Protein AF-A0A813GEC3-F1 (afdb_monomer_lite)

Organism: Polarella glacialis (NCBI:txid89957)

InterPro domains:
  IPR012317 Poly(ADP-ribose) polymerase, catalytic domain [PS51059] (270-381)
  IPR051838 Intracellular mono-ADP-ribosyltransferase ARTD/PARP [PTHR21328] (116-380)

Secondary structure (DSSP, 8-state):
-EEEEEPPPPTTT-SS-HHHHHHHT--TTSPEEEEE---SS--STTS---TT-EEEEE-TT-TT---HHHHHHHHHHHHHHHTTPPPPPS----------------------------TTHHHHHHHHHHHHHHHHHHHHHHHH-GGGHHHHHHHHHHHHHGGGGGGBBTTT-PBPSS---SS-B--S-HHHHHHHHHHHHHH-TTTTTTTSHHHHHHHHHHHHHHHHSTTHHHH--SPP-EEETTTTEEEEBTTB--HHHHHHHHHHHHHHHHHHHHHHTT-GGGGGGGS-HHHHHHHHHHHHH--SEEEEPPTTTS-GGG--S--EEEE---HHHHHHHHHHHHHH----------GGGHHHHHHH-----TTSTT---

Sequence (381 aa):
MTIAHFAGVDAQDCPIDATAARAWGLDLQRSLSLELHLPIAGYTPGAALPSSAVHAVWQDGYEAFALEKQLLQILRDFCLVAAGKTLPSSCGQQLCPGGGSSSSSSSSSSSSSTVGEDPIGDEADQVLRKYEAKKLSMLNEALSLRELGFLGQLAHYMKIRIPTVHEYCAICDQPFMLPPMFLRTVCSSELCMYQFAEFGNKITTAEGVNTQAEIIDLLICMLKYAVTSARRELILEPYPVVYAGSSRELVFHPKKKDFAKLQECVEALLQLRAEVAQKMGASWSVLTARMSNEGAELVKWVVASNRSFLAPLQDDERIAAFRTPFQYMLISAPPDKEKEFQELKRQHGSTFAFHGSPAENWHSILRNGLKNASNTKMMTT

Foldseek 3Di:
DDKDWDAQDPPVRQLDDCVLQVQFLHDSNFIKIWDADADPDQQFQQGPQDLPRTDWIDTPPRPQRQLTQVLSLLLSQLSCVSNVHDGDDPPPPPQDPDDDDDDDDDDDDDDDDPDPDDVVCCLLVVQQVVVVVVSVVLSCVLSVPNVLTDVSSSSSSCSVVVLCQQQAALHNRHGGSAGGWSFHAHHPDVVRVVCCVVPVSNSGPLPPQCPPLVNLLLLLLLLLLLLPDPCVLPQVPPWDFFFFDPSRHGPADSVPHPSVVVNVLSVVVVVLCVVCCVPPNSHCVVCLVVHDRRNNRRSVRSSRLQNWGWHQDDPVRDDVVVVDSRDIDTGTHHSVVVVVVVVVCVVPNDDDDDDDDPSNNVNVCRNPNDDPQVPHPPDDD

Radius of gyration: 23.47 Å; chains: 1; bounding box: 53×61×67 Å

Structure (mmCIF, N/CA/C/O backbone):
data_AF-A0A813GEC3-F1
#
_entry.id   AF-A0A813GEC3-F1
#
loop_
_atom_site.group_PDB
_atom_site.id
_atom_site.type_symbol
_atom_site.label_atom_id
_atom_site.label_alt_id
_atom_site.label_comp_id
_atom_site.label_asym_id
_atom_site.label_entity_id
_atom_site.label_seq_id
_atom_site.pdbx_PDB_ins_code
_atom_site.Cartn_x
_atom_site.Cartn_y
_atom_site.Cartn_z
_atom_site.occupancy
_atom_site.B_iso_or_equiv
_atom_site.auth_seq_id
_atom_site.auth_comp_id
_atom_site.auth_asym_id
_atom_site.auth_atom_id
_atom_site.pdbx_PDB_model_num
ATOM 1 N N . MET A 1 1 ? -11.687 -8.876 33.205 1.00 54.47 1 MET A N 1
ATOM 2 C CA . MET A 1 1 ? -11.538 -9.327 31.811 1.00 54.47 1 MET A CA 1
ATOM 3 C C . MET A 1 1 ? -12.914 -9.274 31.186 1.00 54.47 1 MET A C 1
ATOM 5 O O . MET A 1 1 ? -13.806 -9.944 31.695 1.00 54.47 1 MET A O 1
ATOM 9 N N . THR A 1 2 ? -13.100 -8.434 30.172 1.00 64.56 2 THR A N 1
ATOM 10 C CA . THR A 1 2 ? -14.389 -8.267 29.491 1.00 64.56 2 THR A CA 1
ATOM 11 C C . THR A 1 2 ? -14.158 -8.438 27.998 1.00 64.56 2 THR A C 1
ATOM 13 O O . THR A 1 2 ? -13.286 -7.772 27.442 1.00 64.56 2 THR A O 1
ATOM 16 N N . ILE A 1 3 ? -14.922 -9.323 27.358 1.00 61.44 3 ILE A N 1
ATOM 17 C CA . ILE A 1 3 ? -14.933 -9.458 25.899 1.00 61.44 3 ILE A CA 1
ATOM 18 C C . ILE A 1 3 ? -16.100 -8.625 25.377 1.00 61.44 3 ILE A C 1
ATOM 20 O O . ILE A 1 3 ? -17.235 -8.801 25.823 1.00 61.44 3 ILE A O 1
ATOM 24 N N . ALA A 1 4 ? -15.811 -7.692 24.476 1.00 58.72 4 ALA A N 1
ATOM 25 C CA . ALA A 1 4 ? -16.821 -6.900 23.788 1.00 58.72 4 ALA A CA 1
ATOM 26 C C . ALA A 1 4 ? -16.933 -7.385 22.342 1.00 58.72 4 ALA A C 1
ATOM 28 O O . ALA A 1 4 ? -15.932 -7.457 21.630 1.00 58.72 4 ALA A O 1
ATOM 29 N N . HIS A 1 5 ? -18.154 -7.694 21.912 1.00 55.78 5 HIS A N 1
ATOM 30 C CA . HIS A 1 5 ? -18.456 -8.001 20.521 1.00 55.78 5 HIS A CA 1
ATOM 31 C C . HIS A 1 5 ? -19.098 -6.775 19.884 1.00 55.78 5 HIS A C 1
ATOM 33 O O . HIS A 1 5 ? -20.160 -6.329 20.322 1.00 55.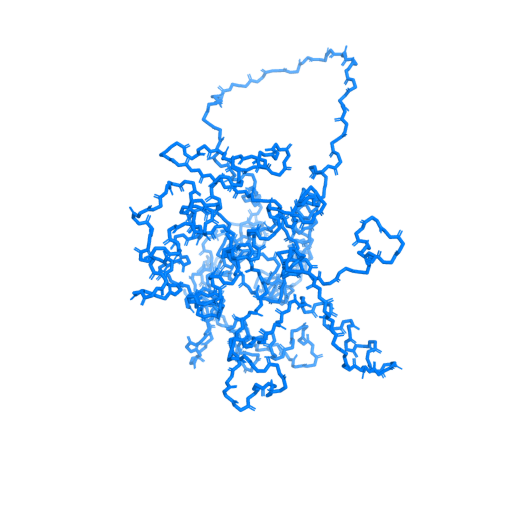78 5 HIS A O 1
ATOM 39 N N . PHE A 1 6 ? -18.467 -6.241 18.845 1.00 60.84 6 PHE A N 1
ATOM 40 C CA . PHE A 1 6 ? -19.081 -5.231 17.997 1.00 60.84 6 PHE A CA 1
ATOM 41 C C . PHE A 1 6 ? -19.683 -5.958 16.803 1.00 60.84 6 PHE A C 1
ATOM 43 O O . PHE A 1 6 ? -18.981 -6.693 16.102 1.00 60.84 6 PHE A O 1
ATOM 50 N N . ALA A 1 7 ? -20.997 -5.805 16.627 1.00 52.72 7 ALA A N 1
ATOM 51 C CA . ALA A 1 7 ? -21.709 -6.400 15.506 1.00 52.72 7 ALA A CA 1
ATOM 52 C C . ALA A 1 7 ? -21.023 -6.026 14.183 1.00 52.72 7 ALA A C 1
ATOM 54 O O . ALA A 1 7 ? -20.454 -4.935 14.058 1.00 52.72 7 ALA A O 1
ATOM 55 N N . GLY A 1 8 ? -21.077 -6.942 13.212 1.00 49.47 8 GLY A N 1
ATOM 56 C CA . GLY A 1 8 ? -20.665 -6.653 11.840 1.00 49.47 8 GLY A CA 1
ATOM 57 C C . GLY A 1 8 ? -21.334 -5.370 11.344 1.00 49.47 8 GLY A C 1
ATOM 58 O O . GLY A 1 8 ? -22.444 -5.030 11.757 1.00 49.47 8 GLY A O 1
ATOM 59 N N . VAL A 1 9 ? -20.632 -4.615 10.504 1.00 47.03 9 VAL A N 1
ATOM 60 C CA . VAL A 1 9 ? -21.181 -3.373 9.959 1.00 47.03 9 VAL A CA 1
ATOM 61 C C . VAL A 1 9 ? -22.362 -3.747 9.062 1.00 47.03 9 VAL A C 1
ATOM 63 O O . VAL A 1 9 ? -22.167 -4.488 8.100 1.00 47.03 9 VAL A O 1
ATOM 66 N N . ASP A 1 10 ? -23.569 -3.264 9.374 1.00 41.03 10 ASP A N 1
ATOM 67 C CA . ASP A 1 10 ? -24.753 -3.490 8.537 1.00 41.03 10 ASP A CA 1
ATOM 68 C C . ASP A 1 10 ? -24.431 -3.148 7.076 1.00 41.03 10 ASP A C 1
ATOM 70 O O . ASP A 1 10 ? -23.897 -2.077 6.778 1.00 41.03 10 ASP A O 1
ATOM 74 N N . ALA A 1 11 ? -24.743 -4.062 6.153 1.00 41.88 11 ALA A N 1
ATOM 75 C CA . ALA A 1 11 ? -24.311 -3.968 4.756 1.00 41.88 11 ALA A CA 1
ATOM 76 C C . ALA A 1 11 ? -24.818 -2.703 4.032 1.00 41.88 11 ALA A C 1
ATOM 78 O O . ALA A 1 11 ? -24.232 -2.298 3.032 1.00 41.88 11 ALA A O 1
ATOM 79 N N . GLN A 1 12 ? -25.889 -2.075 4.532 1.00 40.81 12 GLN A N 1
ATOM 80 C CA . GLN A 1 12 ? -26.448 -0.832 3.988 1.00 40.81 12 GLN A CA 1
ATOM 81 C C . GLN A 1 12 ? -25.692 0.433 4.427 1.00 40.81 12 GLN A C 1
ATOM 83 O O . GLN A 1 12 ? -25.739 1.426 3.708 1.00 40.81 12 GLN A O 1
ATOM 88 N N . ASP A 1 13 ? -24.943 0.374 5.532 1.00 50.94 13 ASP A N 1
ATOM 89 C CA . ASP A 1 13 ? -24.179 1.497 6.098 1.00 50.94 13 ASP A CA 1
ATOM 90 C C . ASP A 1 13 ? -22.666 1.227 6.135 1.00 50.94 13 ASP A C 1
ATOM 92 O O . ASP A 1 13 ? -21.904 2.012 6.708 1.00 50.94 13 ASP A O 1
ATOM 96 N N . CYS A 1 14 ? -22.204 0.118 5.544 1.00 57.09 14 CYS A N 1
ATOM 97 C CA . CYS A 1 14 ? -20.787 -0.210 5.492 1.00 57.09 14 CYS A CA 1
ATOM 98 C C . CYS A 1 14 ? -20.086 0.622 4.410 1.00 57.09 14 CYS A C 1
ATOM 100 O O . CYS A 1 14 ? -20.338 0.435 3.220 1.00 57.09 14 CYS A O 1
ATOM 102 N N . PRO A 1 15 ? -19.166 1.529 4.777 1.00 65.19 15 PRO A N 1
ATOM 103 C CA . PRO A 1 15 ? -18.455 2.359 3.806 1.00 65.19 15 PRO A CA 1
ATOM 104 C C . PRO A 1 15 ? -17.346 1.590 3.058 1.00 65.19 15 PRO A C 1
ATOM 106 O O . PRO A 1 15 ? -16.592 2.208 2.310 1.00 65.19 15 PRO A O 1
ATOM 109 N N . ILE A 1 16 ? -17.226 0.274 3.270 1.00 77.38 16 ILE A N 1
ATOM 110 C CA . ILE A 1 16 ? -16.219 -0.608 2.672 1.00 77.38 16 ILE A CA 1
ATOM 111 C C . ILE A 1 16 ? -16.951 -1.653 1.841 1.00 77.38 16 ILE A C 1
ATOM 113 O O . ILE A 1 16 ? -17.821 -2.354 2.355 1.00 77.38 16 ILE A O 1
ATOM 117 N N . ASP A 1 17 ? -16.593 -1.788 0.568 1.00 79.31 17 ASP A N 1
ATOM 118 C CA . ASP A 1 17 ? -17.145 -2.860 -0.252 1.00 79.31 17 ASP A CA 1
ATOM 119 C C . ASP A 1 17 ? -16.549 -4.233 0.127 1.00 79.31 17 ASP A C 1
ATOM 121 O O . ASP A 1 17 ? -15.473 -4.352 0.723 1.00 79.31 17 ASP A O 1
ATOM 125 N N . ALA A 1 18 ? -17.254 -5.309 -0.231 1.00 79.62 18 ALA A N 1
ATOM 126 C CA . ALA A 1 18 ? -16.847 -6.667 0.121 1.00 79.62 18 ALA A CA 1
ATOM 127 C C . ALA A 1 18 ? -15.503 -7.089 -0.509 1.00 79.62 18 ALA A C 1
ATOM 129 O O . ALA A 1 18 ? -14.827 -7.969 0.024 1.00 79.62 18 ALA A O 1
ATOM 130 N N . THR A 1 19 ? -15.112 -6.494 -1.637 1.00 79.62 19 THR A N 1
ATOM 131 C CA . THR A 1 19 ? -13.832 -6.771 -2.297 1.00 79.62 19 THR A CA 1
ATOM 132 C C . THR A 1 19 ? -12.686 -6.146 -1.517 1.00 79.62 19 THR A C 1
ATOM 134 O O . THR A 1 19 ? -11.732 -6.857 -1.209 1.00 79.62 19 THR A O 1
ATOM 137 N N . ALA A 1 20 ? -12.799 -4.876 -1.126 1.00 81.69 20 ALA A N 1
ATOM 138 C CA . ALA A 1 20 ? -11.836 -4.201 -0.264 1.00 81.69 20 ALA A CA 1
ATOM 139 C C . ALA A 1 20 ? -11.700 -4.914 1.089 1.00 81.69 20 ALA A C 1
ATOM 141 O O . ALA A 1 20 ? -10.588 -5.215 1.513 1.00 81.69 20 ALA A O 1
ATOM 142 N N . ALA A 1 21 ? -12.817 -5.283 1.726 1.00 86.50 21 ALA A N 1
ATOM 143 C CA . ALA A 1 21 ? -12.790 -5.991 3.004 1.00 86.50 21 ALA A CA 1
ATOM 144 C C . ALA A 1 21 ? -12.034 -7.330 2.914 1.00 86.50 21 ALA A C 1
ATOM 146 O O . ALA A 1 21 ? -11.074 -7.549 3.659 1.00 86.50 21 ALA A O 1
ATOM 147 N N . ARG A 1 22 ? -12.373 -8.187 1.936 1.00 84.75 22 ARG A N 1
ATOM 148 C CA . ARG A 1 22 ? -11.644 -9.447 1.698 1.00 84.75 22 ARG A CA 1
ATOM 149 C C . ARG A 1 22 ? -10.173 -9.195 1.393 1.00 84.75 22 ARG A C 1
ATOM 151 O O . ARG A 1 22 ? -9.306 -9.833 1.985 1.00 84.75 22 ARG A O 1
ATOM 158 N N . ALA A 1 23 ? -9.892 -8.232 0.517 1.00 81.44 23 ALA A N 1
ATOM 159 C CA . ALA A 1 23 ? -8.538 -7.852 0.142 1.00 81.44 23 ALA A CA 1
ATOM 160 C C . ALA A 1 23 ? -7.745 -7.233 1.289 1.00 81.44 23 ALA A C 1
ATOM 162 O O . ALA A 1 23 ? -6.546 -7.057 1.129 1.00 81.44 23 ALA A O 1
ATOM 163 N N . TRP A 1 24 ? -8.355 -6.899 2.423 1.00 88.12 24 TRP A N 1
ATOM 164 C CA . TRP A 1 24 ? -7.658 -6.432 3.617 1.00 88.12 24 TRP A CA 1
ATOM 165 C C . TRP A 1 24 ? -7.557 -7.502 4.701 1.00 88.12 24 TRP A C 1
ATOM 167 O O . TRP A 1 24 ? -6.827 -7.279 5.664 1.00 88.12 24 TRP A O 1
ATOM 177 N N . GLY A 1 25 ? -8.219 -8.651 4.539 1.00 89.25 25 GLY A N 1
ATOM 178 C CA . GLY A 1 25 ? -8.325 -9.686 5.567 1.00 89.25 25 GLY A CA 1
ATOM 179 C C . GLY A 1 25 ? -9.384 -9.347 6.616 1.00 89.25 25 GLY A C 1
ATOM 180 O O . GLY A 1 25 ? -9.136 -9.503 7.808 1.00 89.25 25 GLY A O 1
ATOM 181 N N . LEU A 1 26 ? -10.542 -8.840 6.181 1.00 91.12 26 LEU A N 1
ATOM 182 C CA . LEU A 1 26 ? -11.717 -8.533 7.001 1.00 91.12 26 LEU A CA 1
ATOM 183 C C . LEU A 1 26 ? -12.963 -9.200 6.397 1.00 91.12 26 LEU A C 1
ATOM 185 O O . LEU A 1 26 ? -13.231 -9.051 5.206 1.00 91.12 26 LEU A O 1
ATOM 189 N N . ASP A 1 27 ? -13.750 -9.890 7.219 1.00 89.94 27 ASP A N 1
ATOM 190 C CA . ASP A 1 27 ? -15.049 -10.444 6.822 1.00 89.94 27 ASP A CA 1
ATOM 191 C C . ASP A 1 27 ? -16.185 -9.556 7.351 1.00 89.94 27 ASP A C 1
ATOM 193 O O . ASP A 1 27 ? -16.410 -9.478 8.556 1.00 89.94 27 ASP A O 1
ATOM 197 N N . LEU A 1 28 ? -16.921 -8.880 6.465 1.00 86.94 28 LEU A N 1
ATOM 198 C CA . LEU A 1 28 ? -18.000 -7.967 6.869 1.00 86.94 28 LEU A CA 1
ATOM 199 C C . LEU A 1 28 ? -19.197 -8.681 7.515 1.00 86.94 28 LEU A C 1
ATOM 201 O O . LEU A 1 28 ? -19.980 -8.038 8.208 1.00 86.94 28 LEU A O 1
ATOM 205 N N . GLN A 1 29 ? -19.345 -9.993 7.312 1.00 85.81 29 GLN A N 1
ATOM 206 C CA . GLN A 1 29 ? -20.441 -10.772 7.897 1.00 85.81 29 GLN A CA 1
ATOM 207 C C . GLN A 1 29 ? -20.143 -11.231 9.327 1.00 85.81 29 GLN A C 1
ATOM 209 O O . GLN A 1 29 ? -21.031 -11.744 10.009 1.00 85.81 29 GLN A O 1
ATOM 214 N N . ARG A 1 30 ? -18.902 -11.058 9.796 1.00 88.06 30 ARG A N 1
ATOM 215 C CA . ARG A 1 30 ? -18.467 -11.487 11.126 1.00 88.06 30 ARG A CA 1
ATOM 216 C C . ARG A 1 30 ? -18.296 -10.300 12.057 1.00 88.06 30 ARG A C 1
ATOM 218 O O . ARG A 1 30 ? -17.728 -9.273 11.691 1.00 88.06 30 ARG A O 1
ATOM 225 N N . SER A 1 31 ? -18.727 -10.484 13.299 1.00 89.06 31 SER A N 1
ATOM 226 C CA . SER A 1 31 ? -18.469 -9.531 14.375 1.00 89.06 31 SER A CA 1
ATOM 227 C C . SER A 1 31 ? -16.974 -9.394 14.643 1.00 89.06 31 SER A C 1
ATOM 229 O O . SER A 1 31 ? -16.204 -10.345 14.488 1.00 89.06 31 SER A O 1
ATOM 231 N N . LEU A 1 32 ? -16.580 -8.201 15.072 1.00 91.25 32 LEU A N 1
ATOM 232 C CA . LEU A 1 32 ? -15.231 -7.921 15.533 1.00 91.25 32 LEU A CA 1
ATOM 233 C C . LEU A 1 32 ? -15.215 -8.008 17.062 1.00 91.25 32 LEU A C 1
ATOM 235 O O . LEU A 1 32 ? -15.970 -7.310 17.745 1.00 91.25 32 LEU A O 1
ATOM 239 N N . SER A 1 33 ? -14.369 -8.883 17.589 1.00 93.06 33 SER A N 1
ATOM 240 C CA . SER A 1 33 ? -14.267 -9.189 19.014 1.00 93.06 33 SER A CA 1
ATOM 241 C C . SER A 1 33 ? -13.040 -8.492 19.605 1.00 93.06 33 SER A C 1
ATOM 243 O O . SER A 1 33 ? -11.971 -8.491 18.994 1.00 93.06 33 SER A O 1
ATOM 245 N N . LEU A 1 34 ? -13.199 -7.867 20.776 1.00 93.00 34 LEU A N 1
ATOM 246 C CA . LEU A 1 34 ? -12.135 -7.163 21.496 1.00 93.00 34 LEU A CA 1
ATOM 247 C C . LEU A 1 34 ? -11.989 -7.710 22.910 1.00 93.00 34 LEU A C 1
ATOM 249 O O . LEU A 1 34 ? -12.974 -7.844 23.640 1.00 93.00 34 LEU A O 1
ATOM 253 N N . GLU A 1 35 ? -10.744 -7.908 23.334 1.00 92.69 35 GLU A N 1
ATOM 254 C CA . GLU A 1 35 ? -10.413 -8.171 24.732 1.00 92.69 35 GLU A CA 1
ATOM 255 C C . GLU A 1 35 ? -10.046 -6.864 25.440 1.00 92.69 35 GLU A C 1
ATOM 257 O O . GLU A 1 35 ? -9.036 -6.222 25.120 1.00 92.69 35 GLU A O 1
ATOM 262 N N . LEU A 1 36 ? -10.869 -6.483 26.422 1.00 88.75 36 LEU A N 1
ATOM 263 C CA . LEU A 1 36 ? -10.742 -5.235 27.164 1.00 88.75 36 LEU A CA 1
ATOM 264 C C . LEU A 1 36 ? -10.374 -5.470 28.633 1.00 88.75 36 LEU A C 1
ATOM 266 O O . LEU A 1 36 ? -10.973 -6.282 29.351 1.00 88.75 36 LEU A O 1
ATOM 270 N N . HIS A 1 37 ? -9.394 -4.699 29.096 1.00 87.69 37 HIS A N 1
ATOM 271 C CA . HIS A 1 37 ? -8.914 -4.663 30.474 1.00 87.69 37 HIS A CA 1
ATOM 272 C C . HIS A 1 37 ? -9.179 -3.271 31.042 1.00 87.69 37 HIS A C 1
ATOM 274 O O . HIS A 1 37 ? -8.345 -2.370 30.966 1.00 87.69 37 HIS A O 1
ATOM 280 N N . LEU A 1 38 ? -10.387 -3.094 31.575 1.00 82.31 38 LEU A N 1
ATOM 281 C CA . LEU A 1 38 ? -10.846 -1.829 32.142 1.00 82.31 38 LEU A CA 1
ATOM 282 C C . LEU A 1 38 ? -10.790 -1.866 33.675 1.00 82.31 38 LEU A C 1
ATOM 284 O O . LEU A 1 38 ? -11.067 -2.915 34.267 1.00 82.31 38 LEU A O 1
ATOM 288 N N . PRO A 1 39 ? -10.460 -0.740 34.334 1.00 76.75 39 PRO A N 1
ATOM 289 C CA . PRO A 1 39 ? -10.585 -0.631 35.780 1.00 76.75 39 PRO A CA 1
ATOM 290 C C . PRO A 1 39 ? -12.058 -0.742 36.203 1.00 76.75 39 PRO A C 1
ATOM 292 O O . PRO A 1 39 ? -12.963 -0.373 35.457 1.00 76.75 39 PRO A O 1
ATOM 295 N N . ILE A 1 40 ? -12.297 -1.223 37.428 1.00 73.50 40 ILE A N 1
ATOM 296 C CA . ILE A 1 40 ? -13.650 -1.425 37.984 1.00 73.50 40 ILE A CA 1
ATOM 297 C C . ILE A 1 40 ? -14.454 -0.108 38.012 1.00 73.50 40 ILE A C 1
ATOM 299 O O . ILE A 1 40 ? -15.670 -0.120 37.840 1.00 73.50 40 ILE A O 1
ATOM 303 N N . ALA A 1 41 ? -13.775 1.030 38.180 1.00 72.00 41 ALA A N 1
ATOM 304 C CA . ALA A 1 41 ? -14.349 2.371 38.107 1.00 72.00 41 ALA A CA 1
ATOM 305 C C . ALA A 1 41 ? -13.367 3.344 37.428 1.00 72.00 41 ALA A C 1
ATOM 307 O O . ALA A 1 41 ? -12.163 3.093 37.402 1.00 72.00 41 ALA A O 1
ATOM 308 N N . GLY A 1 42 ? -13.870 4.468 36.903 1.00 64.62 42 GLY A N 1
ATOM 309 C CA . GLY A 1 42 ? -13.023 5.541 36.363 1.00 64.62 42 GLY A CA 1
ATOM 310 C C . GLY A 1 42 ? -12.433 5.270 34.973 1.00 64.62 42 GLY A C 1
ATOM 311 O O . GLY A 1 42 ? -11.302 5.660 34.711 1.00 64.62 42 GLY A O 1
ATOM 312 N N . TYR A 1 43 ? -13.180 4.610 34.084 1.00 66.62 43 TYR A N 1
ATOM 313 C CA . TYR A 1 43 ? -12.814 4.410 32.669 1.00 66.62 43 TYR A CA 1
ATOM 314 C C . TYR A 1 43 ? -13.578 5.339 31.710 1.00 66.62 43 TYR A C 1
ATOM 316 O O . TYR A 1 43 ? -13.612 5.113 30.503 1.00 66.62 43 TYR A O 1
ATOM 324 N N . THR A 1 44 ? -14.219 6.385 32.234 1.00 68.19 44 THR A N 1
ATOM 325 C CA . THR A 1 44 ? -14.788 7.456 31.410 1.00 68.19 44 THR A CA 1
ATOM 326 C C . THR A 1 44 ? -13.668 8.303 30.793 1.00 68.19 44 THR A C 1
ATOM 328 O O . THR A 1 44 ? -12.599 8.418 31.398 1.00 68.19 44 THR A O 1
ATOM 331 N N . PRO A 1 45 ? -13.890 8.936 29.628 1.00 61.75 45 PRO A N 1
ATOM 332 C CA . PRO A 1 45 ? -12.910 9.843 29.027 1.00 61.75 45 PRO A CA 1
ATOM 333 C C . PRO A 1 45 ? -12.407 10.893 30.033 1.00 61.75 45 PRO A C 1
ATOM 335 O O . PRO A 1 45 ? -13.206 11.485 30.759 1.00 61.75 45 PRO A O 1
ATOM 338 N N . GLY A 1 46 ? -11.086 11.094 30.104 1.00 58.69 46 GLY A N 1
ATOM 339 C CA . GLY A 1 46 ? -10.430 11.982 31.077 1.00 58.69 46 GLY A CA 1
ATOM 340 C C . GLY A 1 46 ? -10.133 11.376 32.459 1.00 58.69 46 GLY A C 1
ATOM 341 O O . GLY A 1 46 ? -9.499 12.036 33.279 1.00 58.69 46 GLY A O 1
ATOM 342 N N . ALA A 1 47 ? -10.550 10.137 32.731 1.00 61.28 47 ALA A N 1
ATOM 343 C CA . ALA A 1 47 ? -10.151 9.383 33.921 1.00 61.28 47 ALA A CA 1
ATOM 344 C C . ALA A 1 47 ? -8.919 8.491 33.636 1.00 61.28 47 ALA A C 1
ATOM 346 O O . ALA A 1 47 ? -8.372 8.513 32.534 1.00 61.28 47 ALA A O 1
ATOM 347 N N . ALA A 1 48 ? -8.445 7.727 34.629 1.00 64.06 48 ALA A N 1
ATOM 348 C CA . ALA A 1 48 ? -7.225 6.911 34.565 1.00 64.06 48 ALA A CA 1
ATOM 349 C C . ALA A 1 48 ? -7.374 5.657 33.673 1.00 64.06 48 ALA A C 1
ATOM 351 O O . ALA A 1 48 ? -7.155 4.529 34.115 1.00 64.06 48 ALA A O 1
ATOM 352 N N . LEU A 1 49 ? -7.759 5.846 32.410 1.00 67.62 49 LEU A N 1
ATOM 353 C CA . LEU A 1 49 ? -7.825 4.782 31.423 1.00 67.62 49 LEU A CA 1
ATOM 354 C C . LEU A 1 49 ? -6.393 4.299 31.122 1.00 67.62 49 LEU A C 1
ATOM 356 O O . LEU A 1 49 ? -5.548 5.097 30.696 1.00 67.62 49 LEU A O 1
ATOM 360 N N . PRO A 1 50 ? -6.076 3.013 31.342 1.00 66.88 50 PRO A N 1
ATOM 361 C CA . PRO A 1 50 ? -4.768 2.493 30.987 1.00 66.88 50 PRO A CA 1
ATOM 362 C C . PRO A 1 50 ? -4.589 2.547 29.465 1.00 66.88 50 PRO A C 1
ATOM 364 O O . PRO A 1 50 ? -5.482 2.192 28.699 1.00 66.88 50 PRO A O 1
ATOM 367 N N . SER A 1 51 ? -3.397 2.937 29.010 1.00 63.97 51 SER A N 1
ATOM 368 C CA . SER A 1 51 ? -3.036 2.925 27.582 1.00 63.97 51 SER A CA 1
ATOM 369 C C . SER A 1 51 ? -3.086 1.524 26.960 1.00 63.97 51 SER A C 1
ATOM 371 O O . SER A 1 51 ? -3.129 1.382 25.743 1.00 63.97 51 SER A O 1
ATOM 373 N N . SER A 1 52 ? -3.088 0.491 27.802 1.00 70.75 52 SER A N 1
ATOM 374 C CA . SER A 1 52 ? -3.231 -0.922 27.459 1.00 70.75 52 SER A CA 1
ATOM 375 C C . SER A 1 52 ? -4.659 -1.442 27.671 1.00 70.75 52 SER A C 1
ATOM 377 O O . SER A 1 52 ? -4.836 -2.612 27.976 1.00 70.75 52 SER A O 1
ATOM 379 N N . ALA A 1 53 ? -5.694 -0.605 27.556 1.00 83.88 53 ALA A N 1
ATOM 380 C CA . ALA A 1 53 ? -7.073 -1.061 27.752 1.00 83.88 53 ALA A CA 1
ATOM 381 C C . ALA A 1 53 ? -7.497 -2.149 26.746 1.00 83.88 53 ALA A C 1
ATOM 383 O O . ALA A 1 53 ? -8.302 -3.006 27.100 1.00 83.88 53 ALA A O 1
ATOM 384 N N . VAL A 1 54 ? -6.938 -2.157 25.530 1.00 89.44 54 VAL A N 1
ATOM 385 C CA . VAL A 1 54 ? -7.212 -3.172 24.497 1.00 89.44 54 VAL A CA 1
ATOM 386 C C . VAL A 1 54 ? -6.021 -4.115 24.334 1.00 89.44 54 VAL A C 1
ATOM 388 O O . VAL A 1 54 ? -4.909 -3.667 24.037 1.00 89.44 54 VAL A O 1
ATOM 391 N N . HIS A 1 55 ? -6.264 -5.415 24.510 1.00 90.44 55 HIS A N 1
ATOM 392 C CA . HIS A 1 55 ? -5.226 -6.453 24.476 1.00 90.44 55 HIS A CA 1
ATOM 393 C C . HIS A 1 55 ? -5.236 -7.289 23.197 1.00 90.44 55 HIS A C 1
ATOM 395 O O . HIS A 1 55 ? -4.164 -7.578 22.669 1.00 90.44 55 HIS A O 1
ATOM 401 N N . ALA A 1 56 ? -6.419 -7.622 22.683 1.00 91.94 56 ALA A N 1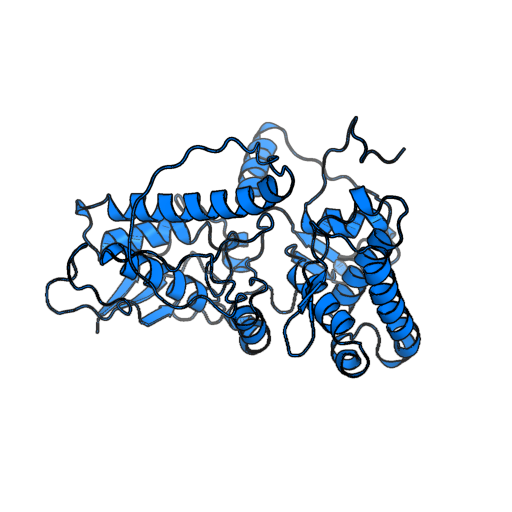
ATOM 402 C CA . ALA A 1 56 ? -6.585 -8.437 21.485 1.00 91.94 56 ALA A CA 1
ATOM 403 C C . ALA A 1 56 ? -7.777 -7.954 20.651 1.00 91.94 56 ALA A C 1
ATOM 405 O O . ALA A 1 56 ? -8.734 -7.388 21.191 1.00 91.94 56 ALA A O 1
ATOM 406 N N . VAL A 1 57 ? -7.701 -8.187 19.339 1.00 93.81 57 VAL A N 1
ATOM 407 C CA . VAL A 1 57 ? -8.773 -7.932 18.367 1.00 93.81 57 VAL A CA 1
ATOM 408 C C . VAL A 1 57 ? -8.804 -9.092 17.378 1.00 93.81 57 VAL A C 1
ATOM 410 O O . VAL A 1 57 ? -7.760 -9.425 16.828 1.00 93.81 57 VAL A O 1
ATOM 413 N N . TRP A 1 58 ? -9.966 -9.693 17.126 1.00 94.31 58 TRP A N 1
ATOM 414 C CA . TRP A 1 58 ? -10.087 -10.825 16.197 1.00 94.31 58 TRP A CA 1
ATOM 415 C C . TRP A 1 58 ? -11.494 -10.949 15.596 1.00 94.31 58 TRP A C 1
ATOM 417 O O . TRP A 1 58 ? -12.430 -10.274 16.028 1.00 94.31 58 TRP A O 1
ATOM 427 N N . GLN A 1 59 ? -11.646 -11.829 14.602 1.00 93.06 59 GLN A N 1
ATOM 428 C CA . GLN A 1 59 ? -12.944 -12.304 14.115 1.00 93.06 59 GLN A CA 1
ATOM 429 C C . GLN A 1 59 ? -13.052 -13.809 14.363 1.00 93.06 59 GLN A C 1
ATOM 431 O O . GLN A 1 59 ? -12.213 -14.587 13.905 1.00 93.06 59 GLN A O 1
ATOM 436 N N . ASP A 1 60 ? -14.074 -14.223 15.110 1.00 91.31 60 ASP A N 1
ATOM 437 C CA . ASP A 1 60 ? -14.241 -15.617 15.519 1.00 91.31 60 ASP A CA 1
ATOM 438 C C . ASP A 1 60 ? -14.345 -16.551 14.302 1.00 91.31 60 ASP A C 1
ATOM 440 O O . ASP A 1 60 ? -15.148 -16.342 13.385 1.00 91.31 60 ASP A O 1
ATOM 444 N N . GLY A 1 61 ? -13.497 -17.585 14.284 1.00 90.44 61 GLY A N 1
ATOM 445 C CA . GLY A 1 61 ? -13.443 -18.587 13.217 1.00 90.44 61 GLY A CA 1
ATOM 446 C C . GLY A 1 61 ? -13.010 -18.054 11.845 1.00 90.44 61 GLY A C 1
ATOM 447 O O . GLY A 1 61 ? -13.362 -18.671 10.839 1.00 90.44 61 GLY A O 1
ATOM 448 N N . TYR A 1 62 ? -12.316 -16.912 11.781 1.00 91.12 62 TYR A N 1
ATOM 449 C CA . TYR A 1 62 ? -11.786 -16.347 10.538 1.00 91.12 62 TYR A CA 1
ATOM 450 C C . TYR A 1 62 ? -10.258 -16.258 10.577 1.00 91.12 62 TYR A C 1
ATOM 452 O O . TYR A 1 62 ? -9.678 -15.263 11.001 1.00 91.12 62 TYR A O 1
ATOM 460 N N . GLU A 1 63 ? -9.597 -17.318 10.112 1.00 87.44 63 GLU A N 1
ATOM 461 C CA . GLU A 1 63 ? -8.129 -17.427 10.126 1.00 87.44 63 GLU A CA 1
ATOM 462 C C . GLU A 1 63 ? -7.431 -16.417 9.205 1.00 87.44 63 GLU A C 1
ATOM 464 O O . GLU A 1 63 ? -6.281 -16.061 9.440 1.00 87.44 63 GLU A O 1
ATOM 469 N N . ALA A 1 64 ? -8.131 -15.920 8.180 1.00 87.12 64 ALA A N 1
ATOM 470 C CA . ALA A 1 64 ? -7.617 -14.900 7.267 1.00 87.12 64 ALA A CA 1
ATOM 471 C C . ALA A 1 64 ? -7.750 -13.465 7.818 1.00 87.12 64 ALA A C 1
ATOM 473 O O . ALA A 1 64 ? -7.546 -12.497 7.078 1.00 87.12 64 ALA A O 1
ATOM 474 N N . PHE A 1 65 ? -8.102 -13.304 9.100 1.00 91.56 65 PHE A N 1
ATOM 475 C CA . PHE A 1 65 ? -8.135 -12.000 9.745 1.00 91.56 65 PHE A CA 1
ATOM 476 C C . PHE A 1 65 ? -6.727 -11.395 9.826 1.00 91.56 65 PHE A C 1
ATOM 478 O O . PHE A 1 65 ? -5.869 -11.894 10.547 1.00 91.56 65 PHE A O 1
ATOM 485 N N . ALA A 1 66 ? -6.497 -10.292 9.110 1.00 91.25 66 ALA A N 1
ATOM 486 C CA . ALA A 1 66 ? -5.169 -9.676 8.998 1.00 91.25 66 ALA A CA 1
ATOM 487 C C . ALA A 1 66 ? -5.096 -8.258 9.596 1.00 91.25 66 ALA A C 1
ATOM 489 O O . ALA A 1 66 ? -4.083 -7.570 9.457 1.00 91.25 66 ALA A O 1
ATOM 490 N N . LEU A 1 67 ? -6.173 -7.764 10.218 1.00 93.31 67 LEU A N 1
ATOM 491 C CA . LEU A 1 67 ? -6.230 -6.395 10.753 1.00 93.31 67 LEU A CA 1
ATOM 492 C C . LEU A 1 67 ? -5.785 -6.293 12.216 1.00 93.31 67 LEU A C 1
ATOM 494 O O . LEU A 1 67 ? -5.629 -5.173 12.701 1.00 93.31 67 LEU A O 1
ATOM 498 N N . GLU A 1 68 ? -5.565 -7.416 12.907 1.00 93.31 68 GLU A N 1
ATOM 499 C CA . GLU A 1 68 ? -5.275 -7.474 14.348 1.00 93.31 68 GLU A CA 1
ATOM 500 C C . GLU A 1 68 ? -4.237 -6.434 14.774 1.00 93.31 68 GLU A C 1
ATOM 502 O O . GLU A 1 68 ? -4.498 -5.581 15.623 1.00 93.31 68 GLU A O 1
ATOM 507 N N . LYS A 1 69 ? -3.070 -6.453 14.127 1.00 92.62 69 LYS A N 1
ATOM 508 C CA . LYS A 1 69 ? -1.938 -5.604 14.498 1.00 92.62 69 LYS A CA 1
ATOM 509 C C . LYS A 1 69 ? -2.231 -4.117 14.332 1.00 92.62 69 LYS A C 1
ATOM 511 O O . LYS A 1 69 ? -1.957 -3.329 15.237 1.00 92.62 69 LYS A O 1
ATOM 516 N N . GLN A 1 70 ? -2.808 -3.742 13.193 1.00 94.75 70 GLN A N 1
ATOM 517 C CA . GLN A 1 70 ? -3.136 -2.352 12.902 1.00 94.75 70 GLN A CA 1
ATOM 518 C C . GLN A 1 70 ? -4.251 -1.846 13.819 1.00 94.75 70 GLN A C 1
ATOM 520 O O . GLN A 1 70 ? -4.146 -0.749 14.362 1.00 94.75 70 GLN A O 1
ATOM 525 N N . LEU A 1 71 ? -5.301 -2.645 14.036 1.00 94.94 71 LEU A N 1
ATOM 526 C CA . LEU A 1 71 ? -6.407 -2.265 14.912 1.00 94.94 71 LEU A CA 1
ATOM 527 C C . LEU A 1 71 ? -5.960 -2.152 16.365 1.00 94.94 71 LEU A C 1
ATOM 529 O O . LEU A 1 71 ? -6.355 -1.203 17.033 1.00 94.94 71 LEU A O 1
ATOM 533 N N . LEU A 1 72 ? -5.079 -3.029 16.846 1.00 93.75 72 LEU A N 1
ATOM 534 C CA . LEU A 1 72 ? -4.483 -2.868 18.171 1.00 93.75 72 LEU A CA 1
ATOM 535 C C . LEU A 1 72 ? -3.740 -1.536 18.303 1.00 93.75 72 LEU A C 1
ATOM 537 O O . LEU A 1 72 ? -3.905 -0.856 19.315 1.00 93.75 72 LEU A O 1
ATOM 541 N N . GLN A 1 73 ? -2.967 -1.126 17.292 1.00 93.81 73 GLN A N 1
ATOM 542 C CA . GLN A 1 73 ? -2.304 0.179 17.312 1.00 93.81 73 GLN A CA 1
ATOM 543 C C . GLN A 1 73 ? -3.316 1.336 17.296 1.00 93.81 73 GLN A C 1
ATOM 545 O O . GLN A 1 73 ? -3.228 2.228 18.136 1.00 93.81 73 GLN A O 1
ATOM 550 N N . ILE A 1 74 ? -4.317 1.288 16.409 1.00 94.44 74 ILE A N 1
ATOM 551 C CA . ILE A 1 74 ? -5.397 2.288 16.309 1.00 94.44 74 ILE A CA 1
ATOM 552 C C . ILE A 1 74 ? -6.122 2.458 17.651 1.00 94.44 74 ILE A C 1
ATOM 554 O O . ILE A 1 74 ? -6.395 3.580 18.080 1.00 94.44 74 ILE A O 1
ATOM 558 N N . LEU A 1 75 ? -6.440 1.352 18.322 1.00 92.88 75 LEU A N 1
ATOM 559 C CA . LEU A 1 75 ? -7.199 1.362 19.569 1.00 92.88 75 LEU A CA 1
ATOM 560 C C . LEU A 1 75 ? -6.350 1.801 20.760 1.00 92.88 75 LEU A C 1
ATOM 562 O O . LEU A 1 75 ? -6.855 2.496 21.640 1.00 92.88 75 LEU A O 1
ATOM 566 N N . ARG A 1 76 ? -5.057 1.459 20.785 1.00 91.00 76 ARG A N 1
ATOM 567 C CA . ARG A 1 76 ? -4.111 1.986 21.782 1.00 91.00 76 ARG A CA 1
ATOM 568 C C . ARG A 1 76 ? -3.943 3.493 21.641 1.00 91.00 76 ARG A C 1
ATOM 570 O O . ARG A 1 76 ? -4.014 4.197 22.646 1.00 91.00 76 ARG A O 1
ATOM 577 N N . ASP A 1 77 ? -3.793 3.984 20.413 1.00 91.12 77 ASP A N 1
ATOM 578 C CA . ASP A 1 77 ? -3.745 5.415 20.103 1.00 91.12 77 ASP A CA 1
ATOM 579 C C . ASP A 1 77 ? -5.016 6.122 20.597 1.00 91.12 77 ASP A C 1
ATOM 581 O O . ASP A 1 77 ? -4.933 7.142 21.280 1.00 91.12 77 ASP A O 1
ATOM 585 N N . PHE A 1 78 ? -6.193 5.545 20.335 1.00 91.81 78 PHE A N 1
ATOM 586 C CA . PHE A 1 78 ? -7.459 6.065 20.854 1.00 91.81 78 PHE A CA 1
ATOM 587 C C . PHE A 1 78 ? -7.481 6.113 22.387 1.00 91.81 78 PHE A C 1
ATOM 589 O O . PHE A 1 78 ? -7.816 7.145 22.962 1.00 91.81 78 PHE A O 1
ATOM 596 N N . CYS A 1 79 ? -7.086 5.028 23.061 1.00 88.94 79 CYS A N 1
ATOM 597 C CA . CYS A 1 79 ? -7.061 4.963 24.525 1.00 88.94 79 CYS A CA 1
ATOM 598 C C . CYS A 1 79 ? -6.096 5.991 25.133 1.00 88.94 79 CYS A C 1
ATOM 600 O O . CYS A 1 79 ? -6.408 6.592 26.159 1.00 88.94 79 CYS A O 1
ATOM 602 N N . LEU A 1 80 ? -4.941 6.223 24.499 1.00 87.81 80 LEU A N 1
ATOM 603 C CA . LEU A 1 80 ? -3.992 7.259 24.909 1.00 87.81 80 LEU A CA 1
ATOM 604 C C . LEU A 1 80 ? -4.633 8.651 24.870 1.00 87.81 80 LEU A C 1
ATOM 606 O O . LEU A 1 80 ? -4.556 9.384 25.857 1.00 87.81 80 LEU A O 1
ATOM 610 N N . VAL A 1 81 ? -5.300 8.990 23.766 1.00 88.31 81 VAL A N 1
ATOM 611 C CA . VAL A 1 81 ? -5.945 10.301 23.595 1.00 88.31 81 VAL A CA 1
ATOM 612 C C . VAL A 1 81 ? -7.162 10.448 24.509 1.00 88.31 81 VAL A C 1
ATOM 614 O O . VAL A 1 81 ? -7.325 11.486 25.148 1.00 88.31 81 VAL A O 1
ATOM 617 N N . ALA A 1 82 ? -7.970 9.397 24.665 1.00 86.25 82 ALA A N 1
ATOM 618 C CA . ALA A 1 82 ? -9.094 9.367 25.602 1.00 86.25 82 ALA A CA 1
ATOM 619 C C . ALA A 1 82 ? -8.653 9.567 27.067 1.00 86.25 82 ALA A C 1
ATOM 621 O O . ALA A 1 82 ? -9.408 10.116 27.873 1.00 86.25 82 ALA A O 1
ATOM 622 N N . ALA A 1 83 ? -7.422 9.166 27.405 1.00 83.19 83 ALA A N 1
ATOM 623 C CA . ALA A 1 83 ? -6.781 9.406 28.699 1.00 83.19 83 ALA A CA 1
ATOM 624 C C . ALA A 1 83 ? -6.126 10.802 28.823 1.00 83.19 83 ALA A C 1
ATOM 626 O O . ALA A 1 83 ? -5.422 11.065 29.797 1.00 83.19 83 ALA A O 1
ATOM 627 N N . GLY A 1 84 ? -6.310 11.690 27.839 1.00 82.00 84 GLY A N 1
ATOM 628 C CA . GLY A 1 84 ? -5.751 13.045 27.831 1.00 82.00 84 GLY A CA 1
ATOM 629 C C . GLY A 1 84 ? -4.264 13.122 27.473 1.00 82.00 84 GLY A C 1
ATOM 630 O O . GLY A 1 84 ? -3.637 14.156 27.703 1.00 82.00 84 GLY A O 1
ATOM 631 N N . LYS A 1 85 ? -3.675 12.048 26.930 1.00 83.25 85 LYS A N 1
ATOM 632 C CA . LYS A 1 85 ? -2.283 12.041 26.458 1.00 83.25 85 LYS A CA 1
ATOM 633 C C . LYS A 1 85 ? -2.218 12.424 24.982 1.00 83.25 85 LYS A C 1
ATOM 635 O O . LYS A 1 85 ? -3.147 12.189 24.215 1.00 83.25 85 LYS A O 1
ATOM 640 N N . THR A 1 86 ? -1.094 12.992 24.566 1.00 80.00 86 THR A N 1
ATOM 641 C CA . THR A 1 86 ? -0.831 13.268 23.151 1.00 80.00 86 THR A CA 1
ATOM 642 C C . THR A 1 86 ? -0.468 11.983 22.415 1.00 80.00 86 THR A C 1
ATOM 644 O O . THR A 1 86 ? 0.186 11.103 22.982 1.00 80.00 86 THR A O 1
ATOM 647 N N . LEU A 1 87 ? -0.838 11.892 21.136 1.00 77.88 87 LEU A N 1
ATOM 648 C CA . LEU A 1 87 ? -0.316 10.841 20.266 1.00 77.88 87 LEU A CA 1
ATOM 649 C C . LEU A 1 87 ? 1.217 10.919 20.198 1.00 77.88 87 LEU A C 1
ATOM 651 O O . LEU A 1 87 ? 1.771 12.023 20.249 1.00 77.88 87 LEU A O 1
ATOM 655 N N . PRO A 1 88 ? 1.909 9.779 20.043 1.00 66.31 88 PRO A N 1
ATOM 656 C CA . PRO A 1 88 ? 3.310 9.790 19.655 1.00 66.31 88 PRO A CA 1
ATOM 657 C C . PRO A 1 88 ? 3.451 10.589 18.358 1.00 66.31 88 PRO A C 1
ATOM 659 O O . PRO A 1 88 ? 2.751 10.313 17.381 1.00 66.31 88 PRO A O 1
ATOM 662 N N . SER A 1 89 ? 4.327 11.593 18.347 1.00 55.91 89 SER A N 1
ATOM 663 C CA . SER A 1 89 ? 4.615 12.352 17.133 1.00 55.91 89 SER A CA 1
ATOM 664 C C . SER A 1 89 ? 5.104 11.406 16.034 1.00 55.91 89 SER A C 1
ATOM 666 O O . SER A 1 89 ? 6.026 10.621 16.261 1.00 55.91 89 SER A O 1
ATOM 668 N N . SER A 1 90 ? 4.552 11.550 14.830 1.00 51.56 90 SER A N 1
ATOM 669 C CA . SER A 1 90 ? 5.077 10.982 13.576 1.00 51.56 90 SER A CA 1
ATOM 670 C C . SER A 1 90 ? 6.536 11.369 13.310 1.00 51.56 90 SER A C 1
ATOM 672 O O . SER A 1 90 ? 7.237 10.688 12.561 1.00 51.56 90 SER A O 1
ATOM 674 N N . CYS A 1 91 ? 7.033 12.404 13.999 1.00 35.84 91 CYS A N 1
ATOM 675 C CA . CYS A 1 91 ? 8.446 12.749 14.118 1.00 35.84 91 CYS A CA 1
ATOM 676 C C . CYS A 1 91 ? 9.200 11.739 15.011 1.00 35.84 91 CYS A C 1
ATOM 678 O O . CYS A 1 91 ? 9.813 12.068 16.021 1.00 35.84 91 CYS A O 1
ATOM 680 N N . GLY A 1 92 ? 9.093 10.466 14.638 1.00 36.78 92 GLY A N 1
ATOM 681 C CA . GLY A 1 92 ? 9.891 9.342 15.098 1.00 36.78 92 GLY A CA 1
ATOM 682 C C . GLY A 1 92 ? 10.861 8.878 14.012 1.00 36.78 92 GLY A C 1
ATOM 683 O O . GLY A 1 92 ? 11.237 7.709 13.994 1.00 36.78 92 GLY A O 1
ATOM 684 N N . GLN A 1 93 ? 11.307 9.773 13.118 1.00 34.81 93 GLN A N 1
ATOM 685 C CA . GLN A 1 93 ? 12.671 9.641 12.609 1.00 34.81 93 GLN A CA 1
ATOM 686 C C . GLN A 1 93 ? 13.607 9.940 13.776 1.00 34.81 93 GLN A C 1
ATOM 688 O O . GLN A 1 93 ? 14.093 11.048 13.975 1.00 34.81 93 GLN A O 1
ATOM 693 N N . GLN A 1 94 ? 13.836 8.914 14.582 1.00 29.83 94 GLN A N 1
ATOM 694 C CA . GLN A 1 94 ? 14.932 8.851 15.524 1.00 29.83 94 GLN A CA 1
ATOM 695 C C . GLN A 1 94 ? 16.229 8.723 14.705 1.00 29.83 94 GLN A C 1
ATOM 697 O O . GLN A 1 94 ? 16.810 7.652 14.598 1.00 29.83 94 GLN A O 1
ATOM 702 N N . LEU A 1 95 ? 16.622 9.818 14.049 1.00 31.34 95 LEU A N 1
ATOM 703 C CA . LEU A 1 95 ? 17.848 9.975 13.258 1.00 31.34 95 LEU A CA 1
ATOM 704 C C . LEU A 1 95 ? 18.457 11.373 13.470 1.00 31.34 95 LEU A C 1
ATOM 706 O O . LEU A 1 95 ? 18.951 11.998 12.541 1.00 31.34 95 LEU A O 1
ATOM 710 N N . CYS A 1 96 ? 18.465 11.852 14.713 1.00 23.61 96 CYS A N 1
ATOM 711 C CA . CYS A 1 96 ? 19.395 12.894 15.147 1.00 23.61 96 CYS A CA 1
ATOM 712 C C . CYS A 1 96 ? 20.002 12.462 16.490 1.00 23.61 96 CYS A C 1
ATOM 714 O O . CYS A 1 96 ? 19.295 12.481 17.501 1.00 23.61 96 CYS A O 1
ATOM 716 N N . PRO A 1 97 ? 21.281 12.052 16.552 1.00 25.00 97 PRO A N 1
ATOM 717 C CA . PRO A 1 97 ? 21.970 11.935 17.822 1.00 25.00 97 PRO A CA 1
ATOM 718 C C . PRO A 1 97 ? 22.428 13.333 18.255 1.00 25.00 97 PRO A C 1
ATOM 720 O O . PRO A 1 97 ? 23.231 13.966 17.576 1.00 25.00 97 PRO A O 1
ATOM 723 N N . GLY A 1 98 ? 21.944 13.799 19.406 1.00 25.70 98 GLY A N 1
ATOM 724 C CA . GLY A 1 98 ? 22.556 14.912 20.136 1.00 25.70 98 GLY A CA 1
ATOM 725 C C . GLY A 1 98 ? 21.655 16.130 20.320 1.00 25.70 98 GLY A C 1
ATOM 726 O O . GLY A 1 98 ? 21.351 16.853 19.379 1.00 25.70 98 GLY A O 1
ATOM 727 N N . GLY A 1 99 ? 21.287 16.385 21.573 1.00 25.09 99 GLY A N 1
ATOM 728 C CA . GLY A 1 99 ? 20.590 17.597 21.988 1.00 25.09 99 GLY A CA 1
ATOM 729 C C . GLY A 1 99 ? 20.092 17.460 23.417 1.00 25.09 99 GLY A C 1
ATOM 730 O O . GLY A 1 99 ? 18.907 17.248 23.642 1.00 25.09 99 GLY A O 1
ATOM 731 N N . GLY A 1 100 ? 21.025 17.480 24.370 1.00 23.52 100 GLY A N 1
ATOM 732 C CA . GLY A 1 100 ? 20.725 17.421 25.795 1.00 23.52 100 GLY A CA 1
ATOM 733 C C . GLY A 1 100 ? 19.813 18.559 26.252 1.00 23.52 100 GLY A C 1
ATOM 734 O O . GLY A 1 100 ? 19.800 19.655 25.699 1.00 23.52 100 GLY A O 1
ATOM 735 N N . SER A 1 101 ? 19.059 18.252 27.296 1.00 26.98 101 SER A N 1
ATOM 736 C CA . SER A 1 101 ? 18.181 19.133 28.047 1.00 26.98 101 SER A CA 1
ATOM 737 C C . SER A 1 101 ? 18.895 20.408 28.510 1.00 26.98 101 SER A C 1
ATOM 739 O O . SER A 1 101 ? 19.875 20.330 29.249 1.00 26.98 101 SER A O 1
ATOM 741 N N . SER A 1 102 ? 18.339 21.579 28.198 1.00 25.42 102 SER A N 1
ATOM 742 C CA . SER A 1 102 ? 18.517 22.776 29.028 1.00 25.42 102 SER A CA 1
ATOM 743 C C . SER A 1 102 ? 17.342 23.740 28.876 1.00 25.42 102 SER A C 1
ATOM 745 O O . SER A 1 102 ? 16.954 24.131 27.779 1.00 25.42 102 SER A O 1
ATOM 747 N N . SER A 1 103 ? 16.781 24.080 30.029 1.00 24.41 103 SER A N 1
ATOM 748 C CA . SER A 1 103 ? 15.713 25.032 30.316 1.00 24.41 103 SER A CA 1
ATOM 749 C C . SER A 1 103 ? 16.102 26.500 30.094 1.00 24.41 103 SER A C 1
ATOM 751 O O . SER A 1 103 ? 17.260 26.853 30.308 1.00 24.41 103 SER A O 1
ATOM 753 N N . SER A 1 104 ? 15.077 27.344 29.865 1.00 24.73 104 SER A N 1
ATOM 754 C CA . SER A 1 104 ? 15.034 28.830 29.932 1.00 24.73 104 SER A CA 1
ATOM 755 C C . SER A 1 104 ? 15.918 29.578 28.914 1.00 24.73 104 SER A C 1
ATOM 757 O O . SER A 1 104 ? 17.015 29.143 28.620 1.00 24.73 104 SER A O 1
ATOM 759 N N . SER A 1 105 ? 15.541 30.700 28.301 1.00 23.42 105 SER A N 1
ATOM 760 C CA . SER A 1 105 ? 14.611 31.777 28.658 1.00 23.42 105 SER A CA 1
ATOM 761 C C . SER A 1 105 ? 14.306 32.618 27.405 1.00 23.42 105 SER A C 1
ATOM 763 O O . SER A 1 105 ? 15.051 32.627 26.429 1.00 23.42 105 SER A O 1
ATOM 765 N N . SER A 1 106 ? 13.193 33.343 27.454 1.00 30.52 106 SER A N 1
ATOM 766 C CA . SER A 1 106 ? 12.761 34.342 26.477 1.00 30.52 106 SER A CA 1
ATOM 767 C C . SER A 1 106 ? 13.748 35.505 26.324 1.00 30.52 106 SER A C 1
ATOM 769 O O . SER A 1 106 ? 14.023 36.207 27.298 1.00 30.52 106 SER A O 1
ATOM 771 N N . SER A 1 107 ? 14.147 35.802 25.089 1.00 24.09 107 SER A N 1
ATOM 772 C CA . SER A 1 107 ? 14.506 37.156 24.666 1.00 24.09 107 SER A CA 1
ATOM 773 C C . SER A 1 107 ? 14.258 37.334 23.168 1.00 24.09 107 SER A C 1
ATOM 775 O O . SER A 1 107 ? 14.683 36.559 22.318 1.00 24.09 107 SER A O 1
ATOM 777 N N . SER A 1 108 ? 13.481 38.367 22.873 1.00 31.23 108 SER A N 1
ATOM 778 C CA . SER A 1 108 ? 13.132 38.862 21.552 1.00 31.23 108 SER A CA 1
ATOM 779 C C . SER A 1 108 ? 14.308 39.603 20.918 1.00 31.23 108 SER A C 1
ATOM 781 O O . SER A 1 108 ? 14.772 40.600 21.472 1.00 31.23 108 SER A O 1
ATOM 783 N N . SER A 1 109 ? 14.711 39.197 19.718 1.00 25.34 109 SER A N 1
ATOM 784 C CA . SER A 1 109 ? 15.440 40.062 18.793 1.00 25.34 109 SER A CA 1
ATOM 785 C C . SER A 1 109 ? 15.056 39.731 17.352 1.00 25.34 109 SER A C 1
ATOM 787 O O . SER A 1 109 ? 15.313 38.663 16.806 1.00 25.34 109 SER A O 1
ATOM 789 N N . SER A 1 110 ? 14.375 40.697 16.751 1.00 31.22 110 SER A N 1
ATOM 790 C CA . SER A 1 110 ? 14.029 40.779 15.342 1.00 31.22 110 SER A CA 1
ATOM 791 C C . SER A 1 110 ? 15.288 40.821 14.476 1.00 31.22 110 SER A C 1
ATOM 793 O O . SER A 1 110 ? 16.049 41.787 14.538 1.00 31.22 110 SER A O 1
ATOM 795 N N . SER A 1 111 ? 15.466 39.819 13.620 1.00 26.02 111 SER A N 1
ATOM 796 C CA . SER A 1 111 ? 16.297 39.936 12.424 1.00 26.02 111 SER A CA 1
ATOM 797 C C . SER A 1 111 ? 15.573 39.274 11.257 1.00 26.02 111 SER A C 1
ATOM 799 O O . SER A 1 111 ? 15.200 38.106 11.295 1.00 26.02 111 SER A O 1
ATOM 801 N N . SER A 1 112 ? 15.285 40.106 10.261 1.00 34.06 112 SER A N 1
ATOM 802 C CA . SER A 1 112 ? 14.688 39.740 8.987 1.00 34.06 112 SER A CA 1
ATOM 803 C C . SER A 1 112 ? 15.700 38.928 8.185 1.00 34.06 112 SER A C 1
ATOM 805 O O . SER A 1 112 ? 16.720 39.460 7.747 1.00 34.06 112 SER A O 1
ATOM 807 N N . SER A 1 113 ? 15.416 37.646 7.996 1.00 26.38 113 SER A N 1
ATOM 808 C CA . SER A 1 113 ? 16.014 36.826 6.951 1.00 26.38 113 SER A CA 1
ATOM 809 C C . SER A 1 113 ? 14.878 36.086 6.256 1.00 26.38 113 SER A C 1
ATOM 811 O O . SER A 1 113 ? 14.163 35.281 6.846 1.00 26.38 113 SER A O 1
ATOM 813 N N . THR A 1 114 ? 14.660 36.437 4.994 1.00 30.62 114 THR A N 1
ATOM 814 C CA . THR A 1 114 ? 13.702 35.793 4.099 1.00 30.62 114 THR A CA 1
ATOM 815 C C . THR A 1 114 ? 14.103 34.334 3.920 1.00 30.62 114 THR A C 1
ATOM 817 O O . THR A 1 114 ? 15.009 34.020 3.147 1.00 30.62 114 THR A O 1
ATOM 820 N N . VAL A 1 115 ? 13.453 33.457 4.681 1.00 31.38 115 VAL A N 1
ATOM 821 C CA . VAL A 1 115 ? 13.493 32.009 4.492 1.00 31.38 115 VAL A CA 1
ATOM 822 C C . VAL A 1 115 ? 12.787 31.724 3.172 1.00 31.38 115 VAL A C 1
ATOM 824 O O . VAL A 1 115 ? 11.597 31.990 3.034 1.00 31.38 115 VAL A O 1
ATOM 827 N N . GLY A 1 116 ? 13.547 31.252 2.185 1.00 31.34 116 GLY A N 1
ATOM 828 C CA . GLY A 1 116 ? 12.995 30.751 0.933 1.00 31.34 116 GLY A CA 1
ATOM 829 C C . GLY A 1 116 ? 12.088 29.560 1.224 1.00 31.34 116 GLY A C 1
ATOM 830 O O . GLY A 1 116 ? 12.541 28.549 1.757 1.00 31.34 116 GLY A O 1
ATOM 831 N N . GLU A 1 117 ? 10.806 29.724 0.926 1.00 35.59 117 GLU A N 1
ATOM 832 C CA . GLU A 1 117 ? 9.775 28.698 1.033 1.00 35.59 117 GLU A CA 1
ATOM 833 C C . GLU A 1 117 ? 10.029 27.598 -0.020 1.00 35.59 117 GLU A C 1
ATOM 835 O O . GLU A 1 117 ? 10.349 27.887 -1.173 1.00 35.59 117 GLU A O 1
ATOM 840 N N . ASP A 1 118 ? 9.947 26.332 0.404 1.00 37.94 118 ASP A N 1
ATOM 841 C CA . ASP A 1 118 ? 10.479 25.139 -0.277 1.00 37.94 118 ASP A CA 1
ATOM 842 C C . ASP A 1 118 ? 9.333 24.324 -0.947 1.00 37.94 118 ASP A C 1
ATOM 844 O O . ASP A 1 118 ? 8.649 23.558 -0.264 1.00 37.94 118 ASP A O 1
ATOM 848 N N . PRO A 1 119 ? 9.090 24.414 -2.270 1.00 39.72 119 PRO A N 1
ATOM 849 C CA . PRO A 1 119 ? 7.854 23.899 -2.888 1.00 39.72 119 PRO A CA 1
ATOM 850 C C . PRO A 1 119 ? 7.752 22.364 -3.054 1.00 39.72 119 PRO A C 1
ATOM 852 O O . PRO A 1 119 ? 6.677 21.866 -3.360 1.00 39.72 119 PRO A O 1
ATOM 855 N N . ILE A 1 120 ? 8.829 21.586 -2.855 1.00 42.38 120 ILE A N 1
ATOM 856 C CA . ILE A 1 120 ? 8.819 20.103 -2.998 1.00 42.38 120 ILE A CA 1
ATOM 857 C C . ILE A 1 120 ? 8.756 19.383 -1.639 1.00 42.38 120 ILE A C 1
ATOM 859 O O . ILE A 1 120 ? 8.226 18.278 -1.544 1.00 42.38 120 ILE A O 1
ATOM 863 N N . GLY A 1 121 ? 9.262 20.008 -0.566 1.00 46.00 121 GLY A N 1
ATOM 864 C CA . GLY A 1 121 ? 8.931 19.564 0.796 1.00 46.00 121 GLY A CA 1
ATOM 865 C C . GLY A 1 121 ? 7.434 19.686 1.052 1.00 46.00 121 GLY A C 1
ATOM 866 O O . GLY A 1 121 ? 6.852 18.832 1.706 1.00 46.00 121 GLY A O 1
ATOM 867 N N . ASP A 1 122 ? 6.807 20.686 0.437 1.00 53.53 122 ASP A N 1
ATOM 868 C CA . ASP A 1 122 ? 5.413 21.002 0.672 1.00 53.53 122 ASP A CA 1
ATOM 869 C C . ASP A 1 122 ? 4.445 19.899 0.223 1.00 53.53 122 ASP A C 1
ATOM 871 O O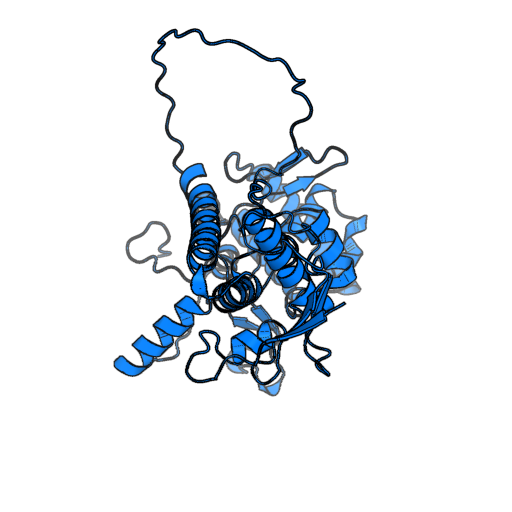 . ASP A 1 122 ? 3.485 19.669 0.936 1.00 53.53 122 ASP A O 1
ATOM 875 N N . GLU A 1 123 ? 4.688 19.147 -0.863 1.00 58.28 123 GLU A N 1
ATOM 876 C CA . GLU A 1 123 ? 3.746 18.099 -1.313 1.00 58.28 123 GLU A CA 1
ATOM 877 C C . GLU A 1 123 ? 3.793 16.814 -0.471 1.00 58.28 123 GLU A C 1
ATOM 879 O O . GLU A 1 123 ? 2.751 16.335 -0.026 1.00 58.28 123 GLU A O 1
ATOM 884 N N . ALA A 1 124 ? 4.973 16.233 -0.231 1.00 60.94 124 ALA A N 1
ATOM 885 C CA . ALA A 1 124 ? 5.079 15.017 0.583 1.00 60.94 124 ALA A CA 1
ATOM 886 C C . ALA A 1 124 ? 4.756 15.307 2.061 1.00 60.94 124 ALA A C 1
ATOM 888 O O . ALA A 1 124 ? 4.068 14.512 2.709 1.00 60.94 124 ALA A O 1
ATOM 889 N N . ASP A 1 125 ? 5.162 16.481 2.564 1.00 70.12 125 ASP A N 1
ATOM 890 C CA . ASP A 1 125 ? 4.747 16.952 3.885 1.00 70.12 125 ASP A CA 1
ATOM 891 C C . ASP A 1 125 ? 3.255 17.322 3.896 1.00 70.12 125 ASP A C 1
ATOM 893 O O . ASP A 1 125 ? 2.595 17.082 4.903 1.00 70.12 125 ASP A O 1
ATOM 897 N N . GLN A 1 126 ? 2.669 17.837 2.804 1.00 77.19 126 GLN A N 1
ATOM 898 C CA . GLN A 1 126 ? 1.213 18.028 2.694 1.00 77.19 126 GLN A CA 1
ATOM 899 C C . GLN A 1 126 ? 0.481 16.702 2.767 1.00 77.19 126 GLN A C 1
ATOM 901 O O . GLN A 1 126 ? -0.526 16.621 3.464 1.00 77.19 126 GLN A O 1
ATOM 906 N N . VAL A 1 127 ? 0.945 15.675 2.052 1.00 78.69 127 VAL A N 1
ATOM 907 C CA . VAL A 1 127 ? 0.342 14.340 2.088 1.00 78.69 127 VAL A CA 1
ATOM 908 C C . VAL A 1 127 ? 0.372 13.821 3.523 1.00 78.69 127 VAL A C 1
ATOM 910 O O . VAL A 1 127 ? -0.678 13.456 4.051 1.00 78.69 127 VAL A O 1
ATOM 913 N N . LEU A 1 128 ? 1.531 13.875 4.184 1.00 82.19 128 LEU A N 1
ATOM 914 C CA . LEU A 1 128 ? 1.672 13.472 5.581 1.00 82.19 128 LEU A CA 1
ATOM 915 C C . LEU A 1 128 ? 0.712 14.259 6.492 1.00 82.19 128 LEU A C 1
ATOM 917 O O . LEU A 1 128 ? -0.152 13.658 7.133 1.00 82.19 128 LEU A O 1
ATOM 921 N N . ARG A 1 129 ? 0.780 15.598 6.474 1.00 83.75 129 ARG A N 1
ATOM 922 C CA . ARG A 1 129 ? -0.065 16.496 7.285 1.00 83.75 129 ARG A CA 1
ATOM 923 C C . ARG A 1 129 ? -1.553 16.288 7.019 1.00 83.75 129 ARG A C 1
ATOM 925 O O . ARG A 1 129 ? -2.353 16.334 7.949 1.00 83.75 129 ARG A O 1
ATOM 932 N N . LYS A 1 130 ? -1.945 16.037 5.767 1.00 88.62 130 LYS A N 1
ATOM 933 C CA . LYS A 1 130 ? -3.332 15.756 5.376 1.00 88.62 130 LYS A CA 1
ATOM 934 C C . LYS A 1 130 ? -3.847 14.509 6.089 1.00 88.62 130 LYS A C 1
ATOM 936 O O . LYS A 1 130 ? -4.933 14.547 6.666 1.00 88.62 130 LYS A O 1
ATOM 941 N N . TYR A 1 131 ? -3.091 13.412 6.067 1.00 90.12 131 TYR A N 1
ATOM 942 C CA . TYR A 1 131 ? -3.516 12.162 6.704 1.00 90.12 131 TYR A CA 1
ATOM 943 C C . TYR A 1 131 ? -3.372 12.196 8.234 1.00 90.12 131 TYR A C 1
ATOM 945 O O . TYR A 1 131 ? -4.181 11.577 8.928 1.00 90.12 131 TYR A O 1
ATOM 953 N N . GLU A 1 132 ? -2.430 12.966 8.782 1.00 89.88 132 GLU A N 1
ATOM 954 C CA . GLU A 1 132 ? -2.366 13.270 10.221 1.00 89.88 132 GLU A CA 1
ATOM 955 C C . GLU A 1 132 ? -3.596 14.054 10.688 1.00 89.88 132 GLU A C 1
ATOM 957 O O . GLU A 1 132 ? -4.264 13.652 11.642 1.00 89.88 132 GLU A O 1
ATOM 962 N N . ALA A 1 133 ? -3.947 15.130 9.977 1.00 90.19 133 ALA A N 1
ATOM 963 C CA . ALA A 1 133 ? -5.130 15.934 10.262 1.00 90.19 133 ALA A CA 1
ATOM 964 C C . ALA A 1 133 ? -6.414 15.104 10.140 1.00 90.19 133 ALA A C 1
ATOM 966 O O . ALA A 1 133 ? -7.295 15.204 10.992 1.00 90.19 133 ALA A O 1
ATOM 967 N N . LYS A 1 134 ? -6.498 14.222 9.133 1.00 92.69 134 LYS A N 1
ATOM 968 C CA . LYS A 1 134 ? -7.615 13.282 8.973 1.00 92.69 134 LYS A CA 1
ATOM 969 C C . LYS A 1 134 ? -7.737 12.336 10.174 1.00 92.69 134 LYS A C 1
ATOM 971 O O . LYS A 1 134 ? -8.833 12.178 10.711 1.00 92.69 134 LYS A O 1
ATOM 976 N N . LYS A 1 135 ? -6.623 11.753 10.640 1.00 92.50 135 LYS A N 1
ATOM 977 C CA . LYS A 1 135 ? -6.594 10.875 11.826 1.00 92.50 135 LYS A CA 1
ATOM 978 C C . LYS A 1 135 ? -7.047 11.623 13.082 1.00 92.50 135 LYS A C 1
ATOM 980 O O . LYS A 1 135 ? -7.890 11.118 13.822 1.00 92.50 135 LYS A O 1
ATOM 985 N N . LEU A 1 136 ? -6.546 12.842 13.289 1.00 91.62 136 LEU A N 1
ATOM 986 C CA . LEU A 1 136 ? -6.924 13.685 14.424 1.00 91.62 136 LEU A CA 1
ATOM 987 C C . LEU A 1 136 ? -8.402 14.106 14.377 1.00 91.62 136 LEU A C 1
ATOM 989 O O . LEU A 1 136 ? -9.073 14.097 15.405 1.00 91.62 136 LEU A O 1
ATOM 993 N N . SER A 1 137 ? -8.928 14.420 13.191 1.00 94.44 137 SER A N 1
ATOM 994 C CA . SER A 1 137 ? -10.344 14.747 13.000 1.00 94.44 137 SER A CA 1
ATOM 995 C C . SER A 1 137 ? -11.250 13.592 13.426 1.00 94.44 137 SER A C 1
ATOM 997 O O . SER A 1 137 ? -12.189 13.814 14.182 1.00 94.44 137 SER A O 1
ATOM 999 N N . MET A 1 138 ? -10.940 12.360 13.006 1.00 95.06 138 MET A N 1
ATOM 1000 C CA . MET A 1 138 ? -11.710 11.168 13.390 1.00 95.06 138 MET A CA 1
ATOM 1001 C C . MET A 1 138 ? -11.642 10.893 14.900 1.00 95.06 138 MET A C 1
ATOM 1003 O O . MET A 1 138 ? -12.640 10.515 15.511 1.00 95.06 138 MET A O 1
ATOM 1007 N N . LEU A 1 139 ? -10.479 11.109 15.527 1.00 93.69 139 LEU A N 1
ATOM 1008 C CA . LEU A 1 139 ? -10.335 11.005 16.984 1.00 93.69 139 LEU A CA 1
ATOM 1009 C C . LEU A 1 139 ? -11.237 12.007 17.709 1.00 93.69 139 LEU A C 1
ATOM 1011 O O . LEU A 1 139 ? -11.979 11.629 18.614 1.00 93.69 139 LEU A O 1
ATOM 1015 N N . ASN A 1 140 ? -11.189 13.274 17.293 1.00 92.25 140 ASN A N 1
ATOM 1016 C CA . ASN A 1 140 ? -11.991 14.338 17.889 1.00 92.25 140 ASN A CA 1
ATOM 1017 C C . ASN A 1 140 ? -13.491 14.099 17.695 1.00 92.25 140 ASN A C 1
ATOM 1019 O O . ASN A 1 140 ? -14.259 14.299 18.634 1.00 92.25 140 ASN A O 1
ATOM 1023 N N . GLU A 1 141 ? -13.896 13.637 16.510 1.00 94.56 141 GLU A N 1
ATOM 1024 C CA . GLU A 1 141 ? -15.276 13.251 16.219 1.00 94.56 141 GLU A CA 1
ATOM 1025 C C . GLU A 1 141 ? -15.762 12.194 17.218 1.00 94.56 141 GLU A C 1
ATOM 1027 O O . GLU A 1 141 ? -16.732 12.428 17.937 1.00 94.56 141 GLU A O 1
ATOM 1032 N N . ALA A 1 142 ? -15.042 11.078 17.354 1.00 93.31 142 ALA A N 1
ATOM 1033 C CA . ALA A 1 142 ? -15.432 10.004 18.262 1.00 93.31 142 ALA A CA 1
ATOM 1034 C C . ALA A 1 142 ? -15.455 10.438 19.736 1.00 93.31 142 ALA A C 1
ATOM 1036 O O . ALA A 1 142 ? -16.387 10.106 20.464 1.00 93.31 142 ALA A O 1
ATOM 1037 N N . LEU A 1 143 ? -14.463 11.213 20.187 1.00 90.81 143 LEU A N 1
ATOM 1038 C CA . LEU A 1 143 ? -14.388 11.695 21.572 1.00 90.81 143 LEU A CA 1
ATOM 1039 C C . LEU A 1 143 ? -15.443 12.765 21.903 1.00 90.81 143 LEU A C 1
ATOM 1041 O O . LEU A 1 143 ? -15.744 12.982 23.080 1.00 90.81 143 LEU A O 1
ATOM 1045 N N . SER A 1 144 ? -16.013 13.428 20.891 1.00 92.31 144 SER A N 1
ATOM 1046 C CA . SER A 1 144 ? -17.073 14.424 21.079 1.00 92.31 144 SER A CA 1
ATOM 1047 C C . SER A 1 144 ? -18.427 13.813 21.463 1.00 92.31 144 SER A C 1
ATOM 1049 O O . SER A 1 144 ? -19.230 14.495 22.101 1.00 92.31 144 SER A O 1
ATOM 1051 N N . LEU A 1 145 ? -18.639 12.523 21.169 1.00 90.44 145 LEU A N 1
ATOM 1052 C CA . LEU A 1 145 ? -19.859 11.760 21.464 1.00 90.44 145 LEU A CA 1
ATOM 1053 C C . LEU A 1 145 ? -19.904 11.345 22.942 1.00 90.44 145 LEU A C 1
ATOM 1055 O O . LEU A 1 145 ? -19.691 10.185 23.308 1.00 90.44 145 LEU A O 1
ATOM 1059 N N . ARG A 1 146 ? -20.056 12.321 23.839 1.00 84.69 146 ARG A N 1
ATOM 1060 C CA . ARG A 1 146 ? -19.958 12.113 25.297 1.00 84.69 146 ARG A CA 1
ATOM 1061 C C . ARG A 1 146 ? -21.083 11.240 25.852 1.00 84.69 146 ARG A C 1
ATOM 1063 O O . ARG A 1 146 ? -20.891 10.572 26.864 1.00 84.69 146 ARG A O 1
ATOM 1070 N N . GLU A 1 147 ? -22.229 11.230 25.189 1.00 87.62 147 GLU A N 1
ATOM 1071 C CA . GLU A 1 147 ? -23.423 10.462 25.537 1.00 87.62 147 GLU A CA 1
ATOM 1072 C C . GLU A 1 147 ? -23.249 8.946 25.383 1.00 87.62 147 GLU A C 1
ATOM 1074 O O . GLU A 1 147 ? -23.920 8.184 26.074 1.00 87.62 147 GLU A O 1
ATOM 1079 N N . LEU A 1 148 ? -22.326 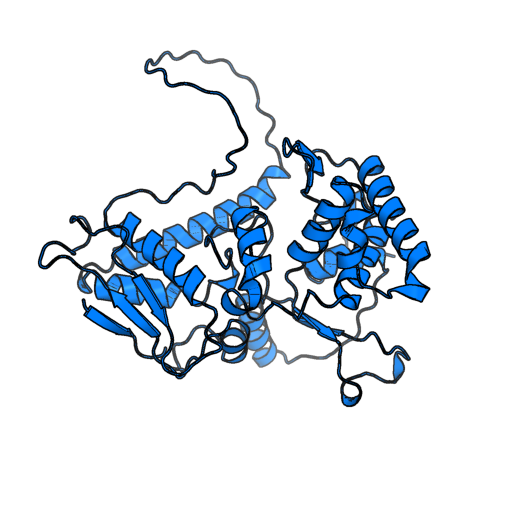8.497 24.525 1.00 84.88 148 LEU A N 1
ATOM 1080 C CA . LEU A 1 148 ? -22.101 7.075 24.248 1.00 84.88 148 LEU A CA 1
ATOM 1081 C C . LEU A 1 148 ? -21.224 6.370 25.299 1.00 84.88 148 LEU A C 1
ATOM 1083 O O . LEU A 1 148 ? -21.160 5.138 25.338 1.00 84.88 148 LEU A O 1
ATOM 1087 N N . GLY A 1 149 ? -20.521 7.137 26.140 1.00 86.19 149 GLY A N 1
ATOM 1088 C CA . GLY A 1 149 ? -19.490 6.619 27.041 1.00 86.19 149 GLY A CA 1
ATOM 1089 C C . GLY A 1 149 ? -18.283 6.017 26.302 1.00 86.19 149 GLY A C 1
ATOM 1090 O O . GLY A 1 149 ? -18.253 5.926 25.078 1.00 86.19 149 GLY A O 1
ATOM 1091 N N . PHE A 1 150 ? -17.262 5.580 27.046 1.00 85.88 150 PHE A N 1
ATOM 1092 C CA . PHE A 1 150 ? -15.985 5.135 26.461 1.00 85.88 150 PHE A CA 1
ATOM 1093 C C . PHE A 1 150 ? -16.137 4.018 25.415 1.00 85.88 150 PHE A C 1
ATOM 1095 O O . PHE A 1 150 ? -15.557 4.106 24.336 1.00 85.88 150 PHE A O 1
ATOM 1102 N N . LEU A 1 151 ? -16.932 2.983 25.708 1.00 87.38 151 LEU A N 1
ATOM 1103 C CA . LEU A 1 151 ? -17.106 1.849 24.793 1.00 87.38 151 LEU A CA 1
ATOM 1104 C C . LEU A 1 151 ? -17.809 2.252 23.495 1.00 87.38 151 LEU A C 1
ATOM 1106 O O . LEU A 1 151 ? -17.425 1.780 22.429 1.00 87.38 151 LEU A O 1
ATOM 1110 N N . GLY A 1 152 ? -18.808 3.133 23.568 1.00 88.94 152 GLY A N 1
ATOM 1111 C CA . GLY A 1 152 ? -19.498 3.609 22.375 1.00 88.94 152 GLY A CA 1
ATOM 1112 C C . GLY A 1 152 ? -18.643 4.572 21.548 1.00 88.94 152 GLY A C 1
ATOM 1113 O O . GLY A 1 152 ? -18.652 4.483 20.324 1.00 88.94 152 GLY A O 1
ATOM 1114 N N . GLN A 1 153 ? -17.816 5.407 22.186 1.00 91.88 153 GLN A N 1
ATOM 1115 C CA . GLN A 1 153 ? -16.819 6.220 21.478 1.00 91.88 153 GLN A CA 1
ATOM 1116 C C . GLN A 1 153 ? -15.757 5.353 20.788 1.00 91.88 153 GLN A C 1
ATOM 1118 O O . GLN A 1 153 ? -15.413 5.608 19.635 1.00 91.88 153 GLN A O 1
ATOM 1123 N N . LEU A 1 154 ? -15.273 4.300 21.459 1.00 90.38 154 LEU A N 1
ATOM 1124 C CA . LEU A 1 154 ? -14.344 3.324 20.884 1.00 90.38 154 LEU A CA 1
ATOM 1125 C C . LEU A 1 154 ? -14.964 2.640 19.655 1.00 90.38 154 LEU A C 1
ATOM 1127 O O . LEU A 1 154 ? -14.334 2.584 18.601 1.00 90.38 154 LEU A O 1
ATOM 1131 N N . ALA A 1 155 ? -16.217 2.185 19.770 1.00 90.56 155 ALA A N 1
ATOM 1132 C CA . ALA A 1 155 ? -16.968 1.572 18.676 1.00 90.56 155 ALA A CA 1
ATOM 1133 C C . ALA A 1 155 ? -17.134 2.522 17.482 1.00 90.56 155 ALA A C 1
ATOM 1135 O O . ALA A 1 155 ? -16.905 2.133 16.335 1.00 90.56 155 ALA A O 1
ATOM 1136 N N . HIS A 1 156 ? -17.504 3.779 17.750 1.00 91.69 156 HIS A N 1
ATOM 1137 C CA . HIS A 1 156 ? -17.655 4.803 16.716 1.00 91.69 156 HIS A CA 1
ATOM 1138 C C . HIS A 1 156 ? -16.327 5.079 16.016 1.00 91.69 156 HIS A C 1
ATOM 1140 O O . HIS A 1 156 ? -16.265 5.075 14.787 1.00 91.69 156 HIS A O 1
ATOM 1146 N N . TYR A 1 157 ? -15.242 5.229 16.782 1.00 93.88 157 TYR A N 1
ATOM 1147 C CA . TYR A 1 157 ? -13.909 5.435 16.224 1.00 93.88 157 TYR A CA 1
ATOM 1148 C C . TYR A 1 157 ? -13.484 4.273 15.319 1.00 93.88 157 TYR A C 1
ATOM 1150 O O . TYR A 1 157 ? -12.963 4.494 14.228 1.00 93.88 157 TYR A O 1
ATOM 1158 N N . MET A 1 158 ? -13.763 3.029 15.715 1.00 92.31 158 MET A N 1
ATOM 1159 C CA . MET A 1 158 ? -13.527 1.861 14.862 1.00 92.31 158 MET A CA 1
ATOM 1160 C C . MET A 1 158 ? -14.326 1.933 13.563 1.00 92.31 158 MET A C 1
ATOM 1162 O O . MET A 1 158 ? -13.752 1.744 12.490 1.00 92.31 158 MET A O 1
ATOM 1166 N N . LYS A 1 159 ? -15.621 2.261 13.643 1.00 90.56 159 LYS A N 1
ATOM 1167 C CA . LYS A 1 159 ? -16.508 2.372 12.476 1.00 90.56 159 LYS A CA 1
ATOM 1168 C C . LYS A 1 159 ? -15.970 3.356 11.432 1.00 90.56 159 LYS A C 1
ATOM 1170 O O . LYS A 1 159 ? -16.020 3.053 10.243 1.00 90.56 159 LYS A O 1
ATOM 1175 N N . ILE A 1 160 ? -15.416 4.492 11.857 1.00 92.25 160 ILE A N 1
ATOM 1176 C CA . ILE A 1 160 ? -14.855 5.507 10.945 1.00 92.25 160 ILE A CA 1
ATOM 1177 C C . ILE A 1 160 ? -13.391 5.235 10.546 1.00 92.25 160 ILE A C 1
ATOM 1179 O O . ILE A 1 160 ? -12.944 5.695 9.493 1.00 92.25 160 ILE A O 1
ATOM 1183 N N . ARG A 1 161 ? -12.636 4.447 11.331 1.00 93.31 161 ARG A N 1
ATOM 1184 C CA . ARG A 1 161 ? -11.228 4.110 11.043 1.00 93.31 161 ARG A CA 1
ATOM 1185 C C . ARG A 1 161 ? -11.027 2.899 10.152 1.00 93.31 161 ARG A C 1
ATOM 1187 O O . ARG A 1 161 ? -10.183 2.968 9.265 1.00 93.31 161 ARG A O 1
ATOM 1194 N N . ILE A 1 162 ? -11.775 1.814 10.350 1.00 92.56 162 ILE A N 1
ATOM 1195 C CA . ILE A 1 162 ? -11.655 0.596 9.526 1.00 92.56 162 ILE A CA 1
ATOM 1196 C C . ILE A 1 162 ? -11.709 0.906 8.011 1.00 92.56 162 ILE A C 1
ATOM 1198 O O . ILE A 1 162 ? -10.911 0.339 7.275 1.00 92.56 162 ILE A O 1
ATOM 1202 N N . PRO A 1 163 ? -12.529 1.847 7.507 1.00 90.12 163 PRO A N 1
ATOM 1203 C CA . PRO A 1 163 ? -12.586 2.160 6.073 1.00 90.12 163 PRO A CA 1
ATOM 1204 C C . PRO A 1 163 ? -11.344 2.869 5.528 1.00 90.12 163 PRO A C 1
ATOM 1206 O O . PRO A 1 163 ? -11.087 2.865 4.327 1.00 90.12 163 PRO A O 1
ATOM 1209 N N . THR A 1 164 ? -10.554 3.470 6.414 1.00 91.31 164 THR A N 1
ATOM 1210 C CA . THR A 1 164 ? -9.389 4.295 6.083 1.00 91.31 164 THR A CA 1
ATOM 1211 C C . THR A 1 164 ? -8.072 3.605 6.450 1.00 91.31 164 THR A C 1
ATOM 1213 O O . THR A 1 164 ? -7.016 4.219 6.398 1.00 91.31 164 THR A O 1
ATOM 1216 N N . VAL A 1 165 ? -8.078 2.318 6.822 1.00 91.69 165 VAL A N 1
ATOM 1217 C CA . VAL A 1 165 ? -6.864 1.579 7.243 1.00 91.69 165 VAL A CA 1
ATOM 1218 C C . VAL A 1 165 ? -5.797 1.454 6.155 1.00 91.69 165 VAL A C 1
ATOM 1220 O O . VAL A 1 165 ? -4.613 1.432 6.473 1.00 91.69 165 VAL A O 1
ATOM 1223 N N . HIS A 1 166 ? -6.190 1.404 4.881 1.00 88.06 166 HIS A N 1
ATOM 1224 C CA . HIS A 1 166 ? -5.265 1.354 3.743 1.00 88.06 166 HIS A CA 1
ATOM 1225 C C . HIS A 1 166 ? -4.486 2.668 3.555 1.00 88.06 166 HIS A C 1
ATOM 1227 O O . HIS A 1 166 ? -3.467 2.695 2.867 1.00 88.06 166 HIS A O 1
ATOM 1233 N N . GLU A 1 167 ? -4.933 3.751 4.200 1.00 90.25 167 GLU A N 1
ATOM 1234 C CA . GLU A 1 167 ? -4.296 5.068 4.135 1.00 90.25 167 GLU A CA 1
ATOM 1235 C C . GLU A 1 167 ? -3.057 5.200 5.030 1.00 90.25 167 GLU A C 1
ATOM 1237 O O . GLU A 1 167 ? -2.284 6.149 4.890 1.00 90.25 167 GLU A O 1
ATOM 1242 N N . TYR A 1 168 ? -2.853 4.234 5.928 1.00 91.62 168 TYR A N 1
ATOM 1243 C CA . TYR A 1 168 ? -1.819 4.248 6.956 1.00 91.62 168 TYR A CA 1
ATOM 1244 C C . TYR A 1 168 ? -1.043 2.927 6.967 1.00 91.62 168 TYR A C 1
ATOM 1246 O O . TYR A 1 168 ? -1.470 1.914 6.411 1.00 91.62 168 TYR A O 1
ATOM 1254 N N . CYS A 1 169 ? 0.113 2.928 7.628 1.00 89.19 169 CYS A N 1
ATOM 1255 C CA . CYS A 1 169 ? 0.918 1.727 7.819 1.00 89.19 169 CYS A CA 1
ATOM 1256 C C . CYS A 1 169 ? 0.124 0.618 8.531 1.00 89.19 169 CYS A C 1
ATOM 1258 O O . CYS A 1 169 ? -0.354 0.812 9.646 1.00 89.19 169 CYS A O 1
ATOM 1260 N N . ALA A 1 170 ? 0.107 -0.587 7.957 1.00 90.94 170 ALA A N 1
ATOM 1261 C CA . ALA A 1 170 ? -0.553 -1.777 8.501 1.00 90.94 170 ALA A CA 1
ATOM 1262 C C . ALA A 1 170 ? 0.032 -2.290 9.836 1.00 90.94 170 ALA A C 1
ATOM 1264 O O . ALA A 1 170 ? -0.450 -3.276 10.391 1.00 90.94 170 ALA A O 1
ATOM 1265 N N . ILE A 1 171 ? 1.084 -1.646 10.351 1.00 90.50 171 ILE A N 1
ATOM 1266 C CA . ILE A 1 171 ? 1.731 -1.987 11.621 1.00 90.50 171 ILE A CA 1
ATOM 1267 C C . ILE A 1 171 ? 1.640 -0.823 12.605 1.00 90.50 171 ILE A C 1
ATOM 1269 O O . ILE A 1 171 ? 1.032 -0.963 13.659 1.00 90.50 171 ILE A O 1
ATOM 1273 N N . CYS A 1 172 ? 2.262 0.313 12.283 1.00 91.75 172 CYS A N 1
ATOM 1274 C CA . CYS A 1 172 ? 2.365 1.444 13.208 1.00 91.75 172 CYS A CA 1
ATOM 1275 C C . CYS A 1 172 ? 1.264 2.497 13.030 1.00 91.75 172 CYS A C 1
ATOM 1277 O O . CYS A 1 172 ? 1.261 3.485 13.758 1.00 91.75 172 CYS A O 1
ATOM 1279 N N . ASP A 1 173 ? 0.368 2.319 12.053 1.00 93.94 173 ASP A N 1
ATOM 1280 C CA . ASP A 1 173 ? -0.724 3.244 11.724 1.00 93.94 173 ASP A CA 1
ATOM 1281 C C . ASP A 1 173 ? -0.271 4.702 11.497 1.00 93.94 173 ASP A C 1
ATOM 1283 O O . ASP A 1 173 ? -1.028 5.654 11.699 1.00 93.94 173 ASP A O 1
ATOM 1287 N N . GLN A 1 174 ? 0.988 4.883 11.086 1.00 89.50 174 GLN A N 1
ATOM 1288 C CA . GLN A 1 174 ? 1.530 6.175 10.673 1.00 89.50 174 GLN A CA 1
ATOM 1289 C C . GLN A 1 174 ? 1.170 6.467 9.213 1.00 89.50 174 GLN A C 1
ATOM 1291 O O . GLN A 1 174 ? 1.109 5.531 8.404 1.00 89.50 174 GLN A O 1
ATOM 1296 N N . PRO A 1 175 ? 0.944 7.744 8.864 1.00 87.44 175 PRO A N 1
ATOM 1297 C CA . PRO A 1 175 ? 0.652 8.130 7.497 1.00 87.44 175 PRO A CA 1
ATOM 1298 C C . PRO A 1 175 ? 1.872 7.950 6.595 1.00 87.44 175 PRO A C 1
ATOM 1300 O O . PRO A 1 175 ? 3.023 7.915 7.034 1.00 87.44 175 PRO A O 1
ATOM 1303 N N . PHE A 1 176 ? 1.605 7.805 5.304 1.00 80.81 176 PHE A N 1
ATOM 1304 C CA . PHE A 1 176 ? 2.641 7.624 4.302 1.00 80.81 176 PHE A CA 1
ATOM 1305 C C . PHE A 1 176 ? 3.082 8.952 3.679 1.00 80.81 176 PHE A C 1
ATOM 1307 O O . PHE A 1 176 ? 2.279 9.860 3.507 1.00 80.81 176 PHE A O 1
ATOM 1314 N N . MET A 1 177 ? 4.328 8.998 3.198 1.00 70.38 177 MET A N 1
ATOM 1315 C CA . MET A 1 177 ? 4.850 10.105 2.373 1.00 70.38 177 MET A CA 1
ATOM 1316 C C . MET A 1 177 ? 4.344 10.085 0.919 1.00 70.38 177 MET A C 1
ATOM 1318 O O . MET A 1 177 ? 4.630 10.991 0.147 1.00 70.38 177 MET A O 1
ATOM 1322 N N . LEU A 1 178 ? 3.633 9.026 0.523 1.00 69.75 178 LEU A N 1
ATOM 1323 C CA . LEU A 1 178 ? 3.043 8.867 -0.808 1.00 69.75 178 LEU A CA 1
ATOM 1324 C C . LEU A 1 178 ? 1.549 8.602 -0.650 1.00 69.75 178 LEU A C 1
ATOM 1326 O O . LEU A 1 178 ? 1.182 7.940 0.332 1.00 69.75 178 LEU A O 1
ATOM 1330 N N . PRO A 1 179 ? 0.708 9.030 -1.610 1.00 75.25 179 PRO A N 1
ATOM 1331 C CA . PRO A 1 179 ? -0.708 8.706 -1.605 1.00 75.25 179 PRO A CA 1
ATOM 1332 C C . PRO A 1 179 ? -0.946 7.198 -1.406 1.00 75.25 179 PRO A C 1
ATOM 1334 O O . PRO A 1 179 ? -0.226 6.370 -1.977 1.00 75.25 179 PRO A O 1
ATOM 1337 N N . PRO A 1 180 ? -1.910 6.816 -0.558 1.00 75.56 180 PRO A N 1
ATOM 1338 C CA . PRO A 1 180 ? -2.278 5.425 -0.385 1.00 75.56 180 PRO A CA 1
ATOM 1339 C C . PRO A 1 180 ? -2.993 4.880 -1.622 1.00 75.56 180 PRO A C 1
ATOM 1341 O O . PRO A 1 180 ? -3.537 5.625 -2.437 1.00 75.56 180 PRO A O 1
ATOM 1344 N N . MET A 1 181 ? -2.963 3.558 -1.746 1.00 77.44 181 MET A N 1
ATOM 1345 C CA . MET A 1 181 ? -3.536 2.794 -2.854 1.00 77.44 181 MET A CA 1
ATOM 1346 C C . MET A 1 181 ? -4.482 1.732 -2.278 1.00 77.44 181 MET A C 1
ATOM 1348 O O . MET A 1 181 ? -4.689 1.677 -1.069 1.00 77.44 181 MET A O 1
ATOM 1352 N N . PHE A 1 182 ? -5.049 0.878 -3.131 1.00 79.62 182 PHE A N 1
ATOM 1353 C CA . PHE A 1 182 ? -6.020 -0.145 -2.729 1.00 79.62 182 PHE A CA 1
ATOM 1354 C C . PHE A 1 182 ? -5.569 -1.042 -1.560 1.00 79.62 182 PHE A C 1
ATOM 1356 O O . PHE A 1 182 ? -6.341 -1.297 -0.634 1.00 79.62 182 PHE A O 1
ATOM 1363 N N . LEU A 1 183 ? -4.335 -1.553 -1.603 1.00 78.81 183 LEU A N 1
ATOM 1364 C CA . LEU A 1 183 ? -3.850 -2.521 -0.622 1.00 78.81 183 LEU A CA 1
ATOM 1365 C C . LEU A 1 183 ? -3.299 -1.849 0.635 1.00 78.81 183 LEU A C 1
ATOM 1367 O O . LEU A 1 183 ? -2.571 -0.857 0.566 1.00 78.81 183 LEU A O 1
ATOM 1371 N N . ARG A 1 184 ? -3.556 -2.477 1.789 1.00 86.50 184 ARG A N 1
ATOM 1372 C CA . ARG A 1 184 ? -2.829 -2.166 3.025 1.00 86.50 184 ARG A CA 1
ATOM 1373 C C . ARG A 1 184 ? -1.354 -2.532 2.846 1.00 86.50 184 ARG A C 1
ATOM 1375 O O . ARG A 1 184 ? -1.039 -3.597 2.321 1.00 86.50 184 ARG A O 1
ATOM 1382 N N . THR A 1 185 ? -0.459 -1.661 3.302 1.00 81.00 185 THR A N 1
ATOM 1383 C CA . THR A 1 185 ? 0.997 -1.845 3.198 1.00 81.00 185 THR A CA 1
ATOM 1384 C C . THR A 1 185 ? 1.707 -1.349 4.456 1.00 81.00 185 THR A C 1
ATOM 1386 O O . THR A 1 185 ? 1.093 -0.733 5.327 1.00 81.00 185 THR A O 1
ATOM 1389 N N . VAL A 1 186 ? 3.006 -1.609 4.568 1.00 80.62 186 VAL A N 1
ATOM 1390 C CA . VAL A 1 186 ? 3.839 -1.191 5.699 1.00 80.62 186 VAL A CA 1
ATOM 1391 C C . VAL A 1 186 ? 4.715 0.003 5.324 1.00 80.62 186 VAL A C 1
ATOM 1393 O O . VAL A 1 186 ? 5.097 0.183 4.170 1.00 80.62 186 VAL A O 1
ATOM 1396 N N . CYS A 1 187 ? 5.015 0.867 6.293 1.00 76.69 187 CYS A N 1
ATOM 1397 C CA . CYS A 1 187 ? 5.938 1.977 6.076 1.00 76.69 187 CYS A CA 1
ATOM 1398 C C . CYS A 1 187 ? 7.390 1.485 6.039 1.00 76.69 187 CYS A C 1
ATOM 1400 O O . CYS A 1 187 ? 7.713 0.402 6.522 1.00 76.69 187 CYS A O 1
ATOM 1402 N N . SER A 1 188 ? 8.286 2.333 5.539 1.00 68.81 188 SER A N 1
ATOM 1403 C CA . SER A 1 188 ? 9.716 2.038 5.409 1.00 68.81 188 SER A CA 1
ATOM 1404 C C . SER A 1 188 ? 10.498 2.090 6.728 1.00 68.81 188 SER A C 1
ATOM 1406 O O . SER A 1 188 ? 11.723 2.026 6.702 1.00 68.81 188 SER A O 1
ATOM 1408 N N . SER A 1 189 ? 9.833 2.230 7.884 1.00 73.06 189 SER A N 1
ATOM 1409 C CA . SER A 1 189 ? 10.532 2.106 9.168 1.00 73.06 189 SER A CA 1
ATOM 1410 C C . SER A 1 189 ? 11.031 0.673 9.329 1.00 73.06 189 SER A C 1
ATOM 1412 O O . SER A 1 189 ? 10.298 -0.278 9.055 1.00 73.06 189 SER A O 1
ATOM 1414 N N . GLU A 1 190 ? 12.262 0.488 9.794 1.00 68.56 190 GLU A N 1
ATOM 1415 C CA . GLU A 1 190 ? 12.852 -0.856 9.810 1.00 68.56 190 GLU A CA 1
ATOM 1416 C C . GLU A 1 190 ? 12.141 -1.797 10.759 1.00 68.56 190 GLU A C 1
ATOM 1418 O O . GLU A 1 190 ? 12.038 -2.980 10.468 1.00 68.56 190 GLU A O 1
ATOM 1423 N N . LEU A 1 191 ? 11.585 -1.281 11.856 1.00 80.88 191 LEU A N 1
ATOM 1424 C CA . LEU A 1 191 ? 10.771 -2.094 12.746 1.00 80.88 191 LEU A CA 1
ATOM 1425 C C . LEU A 1 191 ? 9.520 -2.622 12.025 1.00 80.88 191 LEU A C 1
ATOM 1427 O O . LEU A 1 191 ? 9.125 -3.765 12.249 1.00 80.88 191 LEU A O 1
ATOM 1431 N N . CYS A 1 192 ? 8.890 -1.824 11.157 1.00 80.50 192 CYS A N 1
ATOM 1432 C CA . CYS A 1 192 ? 7.753 -2.284 10.360 1.00 80.50 192 CYS A CA 1
ATOM 1433 C C . CYS A 1 192 ? 8.196 -3.244 9.252 1.00 80.50 192 CYS A C 1
ATOM 1435 O O . CYS A 1 192 ? 7.594 -4.301 9.107 1.00 80.50 192 CYS A O 1
ATOM 1437 N N . MET A 1 193 ? 9.267 -2.922 8.524 1.00 71.00 193 MET A N 1
ATOM 1438 C CA . MET A 1 193 ? 9.807 -3.777 7.462 1.00 71.00 193 MET A CA 1
ATOM 1439 C C . MET A 1 193 ? 10.267 -5.141 7.988 1.00 71.00 193 MET A C 1
ATOM 1441 O O . MET A 1 193 ? 9.953 -6.158 7.382 1.00 71.00 193 MET A O 1
ATOM 1445 N N . TYR A 1 194 ? 10.953 -5.178 9.133 1.00 71.50 194 TYR A N 1
ATOM 1446 C CA . TYR A 1 194 ? 11.374 -6.416 9.791 1.00 71.50 194 TYR A CA 1
ATOM 1447 C C . TYR A 1 194 ? 10.168 -7.266 10.191 1.00 71.50 194 TYR A C 1
ATOM 1449 O O . TYR A 1 194 ? 10.070 -8.431 9.828 1.00 71.50 194 TYR A O 1
ATOM 1457 N N . GLN A 1 195 ? 9.195 -6.665 10.880 1.00 78.88 195 GLN A N 1
ATOM 1458 C CA . GLN A 1 195 ? 7.983 -7.381 11.274 1.00 78.88 195 GLN A CA 1
ATOM 1459 C C . GLN A 1 195 ? 7.165 -7.866 10.074 1.00 78.88 195 GLN A C 1
ATOM 1461 O O . GLN A 1 195 ? 6.513 -8.899 10.175 1.00 78.88 195 GLN A O 1
ATOM 1466 N N . PHE A 1 196 ? 7.168 -7.121 8.969 1.00 78.00 196 PHE A N 1
ATOM 1467 C CA . PHE A 1 196 ? 6.521 -7.536 7.732 1.00 78.00 196 PHE A CA 1
ATOM 1468 C C . PHE A 1 196 ? 7.248 -8.700 7.063 1.00 78.00 196 PHE A C 1
ATOM 1470 O O . PHE A 1 196 ? 6.589 -9.616 6.600 1.00 78.00 196 PHE A O 1
ATOM 1477 N N . ALA A 1 197 ? 8.581 -8.697 7.057 1.00 65.94 197 ALA A N 1
ATOM 1478 C CA . ALA A 1 197 ? 9.367 -9.800 6.513 1.00 65.94 197 ALA A CA 1
ATOM 1479 C C . ALA A 1 197 ? 9.176 -11.111 7.298 1.00 65.94 197 ALA A C 1
ATOM 1481 O O . ALA A 1 197 ? 9.172 -12.179 6.699 1.00 65.94 197 ALA A O 1
ATOM 1482 N N . GLU A 1 198 ? 9.003 -11.032 8.621 1.00 74.50 198 GLU A N 1
ATOM 1483 C CA . GLU A 1 198 ? 8.823 -12.213 9.481 1.00 74.50 198 GLU A CA 1
ATOM 1484 C C . GLU A 1 198 ? 7.364 -12.703 9.558 1.00 74.50 198 GLU A C 1
ATOM 1486 O O . GLU A 1 198 ? 7.117 -13.893 9.744 1.00 74.50 198 GLU A O 1
ATOM 1491 N N . PHE A 1 199 ? 6.382 -11.796 9.462 1.00 81.19 199 PHE A N 1
ATOM 1492 C CA . PHE A 1 199 ? 4.972 -12.086 9.771 1.00 81.19 199 PHE A CA 1
ATOM 1493 C C . PHE A 1 199 ? 3.977 -11.505 8.750 1.00 81.19 199 PHE A C 1
ATOM 1495 O O . PHE A 1 199 ? 2.843 -11.183 9.119 1.00 81.19 199 PHE A O 1
ATOM 1502 N N . GLY A 1 200 ? 4.384 -11.295 7.496 1.00 75.38 200 GLY A N 1
ATOM 1503 C CA . GLY A 1 200 ? 3.625 -10.521 6.510 1.00 75.38 200 GLY A CA 1
ATOM 1504 C C . GLY A 1 200 ? 2.191 -11.010 6.301 1.00 75.38 200 GLY A C 1
ATOM 1505 O O . GLY A 1 200 ? 1.279 -10.182 6.301 1.00 75.38 200 GLY A O 1
ATOM 1506 N N . ASN A 1 201 ? 1.967 -12.326 6.256 1.00 74.38 201 ASN A N 1
ATOM 1507 C CA . ASN A 1 201 ? 0.664 -12.977 6.064 1.00 74.38 201 ASN A CA 1
ATOM 1508 C C . ASN A 1 201 ? -0.345 -12.639 7.159 1.00 74.38 201 ASN A C 1
ATOM 1510 O O . ASN A 1 201 ? -1.547 -12.608 6.906 1.00 74.38 201 ASN A O 1
ATOM 1514 N N . LYS A 1 202 ? 0.136 -12.370 8.375 1.00 80.12 202 LYS A N 1
ATOM 1515 C CA . LYS A 1 202 ? -0.695 -11.957 9.513 1.00 80.12 202 LYS A CA 1
ATOM 1516 C C . LYS A 1 202 ? -0.933 -10.448 9.558 1.00 80.12 202 LYS A C 1
ATOM 1518 O O . LYS A 1 202 ? -1.771 -9.981 10.322 1.00 80.12 202 LYS A O 1
ATOM 1523 N N . ILE A 1 203 ? -0.178 -9.669 8.785 1.00 83.38 203 ILE A N 1
ATOM 1524 C CA . ILE A 1 203 ? -0.214 -8.199 8.800 1.00 83.38 203 ILE A CA 1
ATOM 1525 C C . ILE A 1 203 ? -1.027 -7.673 7.620 1.00 83.38 203 ILE A C 1
ATOM 1527 O O . ILE A 1 203 ? -1.819 -6.741 7.771 1.00 83.38 203 ILE A O 1
ATOM 1531 N N . THR A 1 204 ? -0.835 -8.264 6.443 1.00 80.12 204 THR A N 1
ATOM 1532 C CA . THR A 1 204 ? -1.572 -7.936 5.227 1.00 80.12 204 THR A CA 1
ATOM 1533 C C . THR A 1 204 ? -1.755 -9.184 4.371 1.00 80.12 204 THR A C 1
ATOM 1535 O O . THR A 1 204 ? -0.856 -10.004 4.235 1.00 80.12 204 THR A O 1
ATOM 1538 N N . THR A 1 205 ? -2.865 -9.229 3.660 1.00 73.75 205 THR A N 1
ATOM 1539 C CA . THR A 1 205 ? -3.127 -10.110 2.509 1.00 73.75 205 THR A CA 1
ATOM 1540 C C . THR A 1 205 ? -2.287 -9.773 1.268 1.00 73.75 205 THR A C 1
ATOM 1542 O O . THR A 1 205 ? -2.379 -10.471 0.264 1.00 73.75 205 THR A O 1
ATOM 1545 N N . ALA A 1 206 ? -1.500 -8.689 1.298 1.00 62.38 206 ALA A N 1
ATOM 1546 C CA . ALA A 1 206 ? -0.625 -8.287 0.198 1.00 62.38 206 ALA A CA 1
ATOM 1547 C C . ALA A 1 206 ? 0.681 -9.104 0.142 1.00 62.38 206 ALA A C 1
ATOM 1549 O O . ALA A 1 206 ? 1.395 -9.049 -0.865 1.00 62.38 206 ALA A O 1
ATOM 1550 N N . GLU A 1 207 ? 1.007 -9.858 1.201 1.00 59.41 207 GLU A N 1
ATOM 1551 C CA . GLU A 1 207 ? 2.130 -10.796 1.171 1.00 59.41 207 GLU A CA 1
ATOM 1552 C C . GLU A 1 207 ? 1.875 -11.884 0.112 1.00 59.41 207 GLU A C 1
ATOM 1554 O O . GLU A 1 207 ? 0.787 -12.448 0.034 1.00 59.41 207 GLU A O 1
ATOM 1559 N N . GLY A 1 208 ? 2.863 -12.150 -0.748 1.00 55.06 208 GLY A N 1
ATOM 1560 C CA . GLY A 1 208 ? 2.754 -13.127 -1.840 1.00 55.06 208 GLY A CA 1
ATOM 1561 C C . GLY A 1 208 ? 2.214 -12.567 -3.160 1.00 55.06 208 GLY A C 1
ATOM 1562 O O . GLY A 1 208 ? 2.395 -13.197 -4.202 1.00 55.06 208 GLY A O 1
ATOM 1563 N N . VAL A 1 209 ? 1.609 -11.374 -3.152 1.00 61.22 209 VAL A N 1
ATOM 1564 C CA . VAL A 1 209 ? 1.120 -10.712 -4.373 1.00 61.22 209 VAL A CA 1
ATOM 1565 C C . VAL A 1 209 ? 2.259 -9.940 -5.038 1.00 61.22 209 VAL A C 1
ATOM 1567 O O . VAL A 1 209 ? 2.690 -10.288 -6.127 1.00 61.22 209 VAL A O 1
ATOM 1570 N N . ASN A 1 210 ? 2.840 -8.961 -4.338 1.00 65.06 210 ASN A N 1
ATOM 1571 C CA . ASN A 1 210 ? 3.917 -8.118 -4.881 1.00 65.06 210 ASN A CA 1
ATOM 1572 C C . ASN A 1 210 ? 5.332 -8.671 -4.643 1.00 65.06 210 ASN A C 1
ATOM 1574 O O . ASN A 1 210 ? 6.318 -8.013 -4.975 1.00 65.06 210 ASN A O 1
ATOM 1578 N N . THR A 1 211 ? 5.445 -9.845 -4.023 1.00 67.88 211 THR A N 1
ATOM 1579 C CA . THR A 1 211 ? 6.725 -10.435 -3.600 1.00 67.88 211 THR A CA 1
ATOM 1580 C C . THR A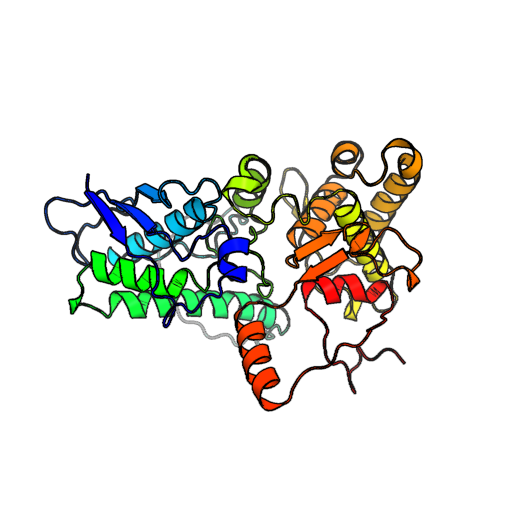 1 211 ? 7.168 -11.605 -4.475 1.00 67.88 211 THR A C 1
ATOM 1582 O O . THR A 1 211 ? 8.212 -12.199 -4.207 1.00 67.88 211 THR A O 1
ATOM 1585 N N . GLN A 1 212 ? 6.407 -11.936 -5.525 1.00 78.06 212 GLN A N 1
ATOM 1586 C CA . GLN A 1 212 ? 6.826 -12.940 -6.503 1.00 78.06 212 GLN A CA 1
ATOM 1587 C C . GLN A 1 212 ? 8.076 -12.461 -7.238 1.00 78.06 212 GLN A C 1
ATOM 1589 O O . GLN A 1 212 ? 8.210 -11.275 -7.557 1.00 78.06 212 GLN A O 1
ATOM 1594 N N . ALA A 1 213 ? 8.995 -13.386 -7.502 1.00 82.94 213 ALA A N 1
ATOM 1595 C CA . ALA A 1 213 ? 10.312 -13.084 -8.050 1.00 82.94 213 ALA A CA 1
ATOM 1596 C C . ALA A 1 213 ? 10.217 -12.276 -9.358 1.00 82.94 213 ALA A C 1
ATOM 1598 O O . ALA A 1 213 ? 10.898 -11.266 -9.527 1.00 82.94 213 ALA A O 1
ATOM 1599 N N . GLU A 1 214 ? 9.305 -12.672 -10.241 1.00 86.38 214 GLU A N 1
ATOM 1600 C CA . GLU A 1 214 ? 9.041 -12.063 -11.543 1.00 86.38 214 GLU A CA 1
ATOM 1601 C C . GLU A 1 214 ? 8.504 -10.632 -11.423 1.00 86.38 214 GLU A C 1
ATOM 1603 O O . GLU A 1 214 ? 8.846 -9.771 -12.234 1.00 86.38 214 GLU A O 1
ATOM 1608 N N . ILE A 1 215 ? 7.701 -10.356 -10.392 1.00 88.19 215 ILE A N 1
ATOM 1609 C CA . ILE A 1 215 ? 7.171 -9.016 -10.120 1.00 88.19 215 ILE A CA 1
ATOM 1610 C C . ILE A 1 215 ? 8.275 -8.107 -9.591 1.00 88.19 215 ILE A C 1
ATOM 1612 O O . ILE A 1 215 ? 8.424 -6.984 -10.072 1.00 88.19 215 ILE A O 1
ATOM 1616 N N . ILE A 1 216 ? 9.078 -8.585 -8.637 1.00 88.06 216 ILE A N 1
ATOM 1617 C CA . ILE A 1 216 ? 10.217 -7.820 -8.112 1.00 88.06 216 ILE A CA 1
ATOM 1618 C C . ILE A 1 216 ? 11.173 -7.465 -9.257 1.00 88.06 216 ILE A C 1
ATOM 1620 O O . ILE A 1 216 ? 11.590 -6.313 -9.390 1.00 88.06 216 ILE A O 1
ATOM 1624 N N . ASP A 1 217 ? 11.462 -8.431 -10.127 1.00 90.00 217 ASP A N 1
ATOM 1625 C CA . ASP A 1 217 ? 12.295 -8.233 -11.307 1.00 90.00 217 ASP A CA 1
ATOM 1626 C C . ASP A 1 217 ? 11.710 -7.209 -12.285 1.00 90.00 217 ASP A C 1
ATOM 1628 O O . ASP A 1 217 ? 12.413 -6.291 -12.713 1.00 90.00 217 ASP A O 1
ATOM 1632 N N . LEU A 1 218 ? 10.406 -7.293 -12.567 1.00 91.56 218 LEU A N 1
ATOM 1633 C CA . LEU A 1 218 ? 9.698 -6.314 -13.389 1.00 91.56 218 LEU A CA 1
ATOM 1634 C C . LEU A 1 218 ? 9.818 -4.894 -12.815 1.00 91.56 218 LEU A C 1
ATOM 1636 O O . LEU A 1 218 ? 10.124 -3.956 -13.555 1.00 91.56 218 LEU A O 1
ATOM 1640 N N . LEU A 1 219 ? 9.621 -4.729 -11.503 1.00 92.44 219 LEU A N 1
ATOM 1641 C CA . LEU A 1 219 ? 9.719 -3.433 -10.827 1.00 92.44 219 LEU A CA 1
ATOM 1642 C C . LEU A 1 219 ? 11.142 -2.855 -10.892 1.00 92.44 219 LEU A C 1
ATOM 1644 O O . LEU A 1 219 ? 11.300 -1.650 -11.107 1.00 92.44 219 LEU A O 1
ATOM 1648 N N . ILE A 1 220 ? 12.175 -3.694 -10.756 1.00 93.06 220 ILE A N 1
ATOM 1649 C CA . ILE A 1 220 ? 13.582 -3.287 -10.902 1.00 93.06 220 ILE A CA 1
ATOM 1650 C C . ILE A 1 220 ? 13.873 -2.875 -12.349 1.00 93.06 220 ILE A C 1
ATOM 1652 O O . ILE A 1 220 ? 14.494 -1.835 -12.584 1.00 93.06 220 ILE A O 1
ATOM 1656 N N . CYS A 1 221 ? 13.383 -3.630 -13.337 1.00 92.81 221 CYS A N 1
ATOM 1657 C CA . CYS A 1 221 ? 13.509 -3.260 -14.745 1.00 92.81 221 CYS A CA 1
ATOM 1658 C C . CYS A 1 221 ? 12.835 -1.913 -15.047 1.00 92.81 221 CYS A C 1
ATOM 1660 O O . CYS A 1 221 ? 13.432 -1.070 -15.718 1.00 92.81 221 CYS A O 1
ATOM 1662 N N . MET A 1 222 ? 11.625 -1.675 -14.534 1.00 95.25 222 MET A N 1
ATOM 1663 C CA . MET A 1 222 ? 10.925 -0.394 -14.692 1.00 95.25 222 MET A CA 1
ATOM 1664 C C . MET A 1 222 ? 11.684 0.763 -14.037 1.00 95.25 222 MET A C 1
ATOM 1666 O O . MET A 1 222 ? 11.828 1.814 -14.666 1.00 95.25 222 MET A O 1
ATOM 1670 N N . LEU A 1 223 ? 12.224 0.565 -12.825 1.00 96.56 223 LEU A N 1
ATOM 1671 C CA . LEU A 1 223 ? 13.094 1.553 -12.181 1.00 96.56 223 LEU A CA 1
ATOM 1672 C C . LEU A 1 223 ? 14.291 1.874 -13.081 1.00 96.56 223 LEU A C 1
ATOM 1674 O O . LEU A 1 223 ? 14.580 3.044 -13.318 1.00 96.56 223 LEU A O 1
ATOM 1678 N N . LYS A 1 224 ? 14.957 0.857 -13.640 1.00 95.81 224 LYS A N 1
ATOM 1679 C CA . LYS A 1 224 ? 16.077 1.074 -14.560 1.00 95.81 224 LYS A CA 1
ATOM 1680 C C . LYS A 1 224 ? 15.687 1.922 -15.758 1.00 95.81 224 LYS A C 1
ATOM 1682 O O . LYS A 1 224 ? 16.424 2.845 -16.109 1.00 95.81 224 LYS A O 1
ATOM 1687 N N . TYR A 1 225 ? 14.566 1.626 -16.411 1.00 96.50 225 TYR A N 1
ATOM 1688 C CA . TYR A 1 225 ? 14.146 2.421 -17.564 1.00 96.50 225 TYR A CA 1
ATOM 1689 C C . TYR A 1 225 ? 13.875 3.877 -17.173 1.00 96.50 225 TYR A C 1
ATOM 1691 O O . TYR A 1 225 ? 14.273 4.777 -17.905 1.00 96.50 225 TYR A O 1
ATOM 1699 N N . ALA A 1 226 ? 13.288 4.123 -16.000 1.00 97.19 226 ALA A N 1
ATOM 1700 C CA . ALA A 1 226 ? 13.087 5.478 -15.494 1.00 97.19 226 ALA A CA 1
ATOM 1701 C C . ALA A 1 226 ? 14.414 6.195 -15.169 1.00 97.19 226 ALA A C 1
ATOM 1703 O O . ALA A 1 226 ? 14.587 7.352 -15.539 1.00 97.19 226 ALA A O 1
ATOM 1704 N N . VAL A 1 227 ? 15.371 5.510 -14.531 1.00 97.25 227 VAL A N 1
ATOM 1705 C CA . VAL A 1 227 ? 16.682 6.064 -14.126 1.00 97.25 227 VAL A CA 1
ATOM 1706 C C . VAL A 1 227 ? 17.587 6.373 -15.321 1.00 97.25 227 VAL A C 1
ATOM 1708 O O . VAL A 1 227 ? 18.299 7.377 -15.313 1.00 97.25 227 VAL A O 1
ATOM 1711 N N . THR A 1 228 ? 17.554 5.523 -16.348 1.00 95.25 228 THR A N 1
ATOM 1712 C CA . THR A 1 228 ? 18.385 5.664 -17.559 1.00 95.25 228 THR A CA 1
ATOM 1713 C C . THR A 1 228 ? 17.750 6.551 -18.631 1.00 95.25 228 THR A C 1
ATOM 1715 O O . THR A 1 228 ? 18.390 6.854 -19.635 1.00 95.25 228 THR A O 1
ATOM 1718 N N . SER A 1 229 ? 16.506 6.998 -18.435 1.00 96.00 229 SER A N 1
ATOM 1719 C CA . SER A 1 229 ? 15.840 7.905 -19.369 1.00 96.00 229 SER A CA 1
ATOM 1720 C C . SER A 1 229 ? 16.449 9.306 -19.315 1.00 96.00 229 SER A C 1
ATOM 1722 O O . SER A 1 229 ? 16.722 9.852 -18.245 1.00 96.00 229 SER A O 1
ATOM 1724 N N . ALA A 1 230 ? 16.547 9.956 -20.477 1.00 94.69 230 ALA A N 1
ATOM 1725 C CA . ALA A 1 230 ? 16.862 11.382 -20.563 1.00 94.69 230 ALA A CA 1
ATOM 1726 C C . ALA A 1 230 ? 15.818 12.260 -19.840 1.00 94.69 230 ALA A C 1
ATOM 1728 O O . ALA A 1 230 ? 16.110 13.389 -19.460 1.00 94.69 230 ALA A O 1
ATOM 1729 N N . ARG A 1 231 ? 14.605 11.734 -19.612 1.00 93.94 231 ARG A N 1
ATOM 1730 C CA . ARG A 1 231 ? 13.509 12.412 -18.904 1.00 93.94 231 ARG A CA 1
ATOM 1731 C C . ARG A 1 231 ? 13.456 12.078 -17.411 1.00 93.94 231 ARG A C 1
ATOM 1733 O O . ARG A 1 231 ? 12.474 12.435 -16.763 1.00 93.94 231 ARG A O 1
ATOM 1740 N N . ARG A 1 232 ? 14.466 11.398 -16.850 1.00 94.94 232 ARG A N 1
ATOM 1741 C CA . ARG A 1 232 ? 14.477 10.910 -15.453 1.00 94.94 232 ARG A CA 1
ATOM 1742 C C . ARG A 1 232 ? 14.115 11.966 -14.414 1.00 94.94 232 ARG A C 1
ATOM 1744 O O . ARG A 1 232 ? 13.453 11.645 -13.438 1.00 94.94 232 ARG A O 1
ATOM 1751 N N . GLU A 1 233 ? 14.477 13.225 -14.637 1.00 92.50 233 GLU A N 1
ATOM 1752 C CA . GLU A 1 233 ? 14.121 14.322 -13.730 1.00 92.50 233 GLU A CA 1
ATOM 1753 C C . GLU A 1 233 ? 12.608 14.535 -13.600 1.00 92.50 233 GLU A C 1
ATOM 1755 O O . GLU A 1 233 ? 12.135 14.912 -12.528 1.00 92.50 233 GLU A O 1
ATOM 1760 N N . LEU A 1 234 ? 11.861 14.253 -14.670 1.00 89.19 234 LEU A N 1
ATOM 1761 C CA . LEU A 1 234 ? 10.413 14.417 -14.758 1.00 89.19 234 LEU A CA 1
ATOM 1762 C C . LEU A 1 234 ? 9.645 13.137 -14.404 1.00 89.19 234 LEU A C 1
ATOM 1764 O O . LEU A 1 234 ? 8.582 13.216 -13.795 1.00 89.19 234 LEU A O 1
ATOM 1768 N N . ILE A 1 235 ? 10.144 11.971 -14.827 1.00 91.00 235 ILE A N 1
ATOM 1769 C CA . ILE A 1 235 ? 9.376 10.712 -14.780 1.00 91.00 235 ILE A CA 1
ATOM 1770 C C . ILE A 1 235 ? 9.799 9.757 -13.662 1.00 91.00 235 ILE A C 1
ATOM 1772 O O . ILE A 1 235 ? 9.039 8.843 -13.339 1.00 91.00 235 ILE A O 1
ATOM 1776 N N . LEU A 1 236 ? 10.983 9.936 -13.061 1.00 94.19 236 LEU A N 1
ATOM 1777 C CA . LEU A 1 236 ? 11.411 9.134 -11.913 1.00 94.19 236 LEU A CA 1
ATOM 1778 C C . LEU A 1 236 ? 10.733 9.655 -10.643 1.00 94.19 236 LEU A C 1
ATOM 1780 O O . LEU A 1 236 ? 11.349 10.290 -9.787 1.00 94.19 236 LEU A O 1
ATOM 1784 N N . GLU A 1 237 ? 9.435 9.390 -10.566 1.00 89.31 237 GLU A N 1
ATOM 1785 C CA . GLU A 1 237 ? 8.566 9.822 -9.486 1.00 89.31 237 GLU A CA 1
ATOM 1786 C C . GLU A 1 237 ? 7.763 8.623 -8.975 1.00 89.31 237 GLU A C 1
ATOM 1788 O O . GLU A 1 237 ? 6.998 8.046 -9.753 1.00 89.31 237 GLU A O 1
ATOM 1793 N N . PRO A 1 238 ? 7.896 8.240 -7.696 1.00 89.44 238 PRO A N 1
ATOM 1794 C CA . PRO A 1 238 ? 8.793 8.817 -6.695 1.00 89.44 238 PRO A CA 1
ATOM 1795 C C . PRO A 1 238 ? 10.274 8.523 -6.959 1.00 89.44 238 PRO A C 1
ATOM 1797 O O . PRO A 1 238 ? 10.630 7.450 -7.461 1.00 89.44 238 PRO A O 1
ATOM 1800 N N . TYR A 1 239 ? 11.130 9.465 -6.561 1.00 91.31 239 TYR A N 1
ATOM 1801 C CA . TYR A 1 239 ? 12.571 9.241 -6.444 1.00 91.31 239 TYR A CA 1
ATOM 1802 C C . TYR A 1 239 ? 12.877 8.365 -5.208 1.00 91.31 239 TYR A C 1
ATOM 1804 O O . TYR A 1 239 ? 12.218 8.540 -4.177 1.00 91.31 239 TYR A O 1
ATOM 1812 N N . PRO A 1 240 ? 13.862 7.444 -5.263 1.00 90.31 240 PRO A N 1
ATOM 1813 C CA . PRO A 1 240 ? 14.197 6.576 -4.135 1.00 90.31 240 PRO A CA 1
ATOM 1814 C C . PRO A 1 240 ? 14.548 7.311 -2.836 1.00 90.31 240 PRO A C 1
ATOM 1816 O O . PRO A 1 240 ? 15.293 8.291 -2.842 1.00 90.31 240 PRO A O 1
ATOM 1819 N N . VAL A 1 241 ? 14.054 6.785 -1.712 1.00 84.38 241 VAL A N 1
ATOM 1820 C CA . VAL A 1 241 ? 14.464 7.179 -0.354 1.00 84.38 241 VAL A CA 1
ATOM 1821 C C . VAL A 1 241 ? 15.118 5.969 0.291 1.00 84.38 241 VAL A C 1
ATOM 1823 O O . VAL A 1 241 ? 14.424 5.041 0.702 1.00 84.38 241 VAL A O 1
ATOM 1826 N N . VAL A 1 242 ? 16.446 5.955 0.335 1.00 84.94 242 VAL A N 1
ATOM 1827 C CA . VAL A 1 242 ? 17.216 4.772 0.743 1.00 84.94 242 VAL A CA 1
ATOM 1828 C C . VAL A 1 242 ? 18.258 5.167 1.770 1.00 84.94 242 VAL A C 1
ATOM 1830 O O . VAL A 1 242 ? 19.025 6.102 1.546 1.00 84.94 242 VAL A O 1
ATOM 1833 N N . TYR A 1 243 ? 18.295 4.418 2.866 1.00 81.75 243 TYR A N 1
ATOM 1834 C CA . TYR A 1 243 ? 19.336 4.486 3.884 1.00 81.75 243 TYR A CA 1
ATOM 1835 C C . TYR A 1 243 ? 20.215 3.244 3.750 1.00 81.75 243 TYR A C 1
ATOM 1837 O O . TYR A 1 243 ? 19.678 2.164 3.525 1.00 81.75 243 TYR A O 1
ATOM 1845 N N . ALA A 1 244 ? 21.535 3.372 3.876 1.00 80.25 244 ALA A N 1
ATOM 1846 C CA . ALA A 1 244 ? 22.444 2.230 3.786 1.00 80.25 244 ALA A CA 1
ATOM 1847 C C . ALA A 1 244 ? 23.588 2.303 4.807 1.00 80.25 244 ALA A C 1
ATOM 1849 O O . ALA A 1 244 ? 23.885 3.353 5.382 1.00 80.25 244 ALA A O 1
ATOM 1850 N N . GLY A 1 245 ? 24.238 1.155 5.012 1.00 77.31 245 GLY A N 1
ATOM 1851 C CA . GLY A 1 245 ? 25.382 1.004 5.909 1.00 77.31 245 GLY A CA 1
ATOM 1852 C C . GLY A 1 245 ? 25.012 0.927 7.393 1.00 77.31 245 GLY A C 1
ATOM 1853 O O . GLY A 1 245 ? 23.875 1.157 7.800 1.00 77.31 245 GLY A O 1
ATOM 1854 N N . SER A 1 246 ? 26.005 0.601 8.223 1.00 73.00 246 SER A N 1
ATOM 1855 C CA . SER A 1 246 ? 25.843 0.388 9.670 1.00 73.00 246 SER A CA 1
ATOM 1856 C C . SER A 1 246 ? 25.340 1.631 10.413 1.00 73.00 246 SER A C 1
ATOM 1858 O O . SER A 1 246 ? 24.680 1.513 11.440 1.00 73.00 246 SER A O 1
ATOM 1860 N N . SER A 1 247 ? 25.654 2.820 9.893 1.00 71.69 247 SER A N 1
ATOM 1861 C CA . SER A 1 247 ? 25.236 4.123 10.420 1.00 71.69 247 SER A CA 1
ATOM 1862 C C . SER A 1 247 ? 23.899 4.622 9.858 1.00 71.69 247 SER A C 1
ATOM 1864 O O . SER A 1 247 ? 23.443 5.680 10.288 1.00 71.69 247 SER A O 1
ATOM 1866 N N . ARG A 1 248 ? 23.266 3.887 8.925 1.00 73.56 248 ARG A N 1
ATOM 1867 C CA . ARG A 1 248 ? 22.029 4.282 8.220 1.00 73.56 248 ARG A CA 1
ATOM 1868 C C . ARG A 1 248 ? 22.131 5.668 7.599 1.00 73.56 248 ARG A C 1
ATOM 1870 O O . ARG A 1 248 ? 21.275 6.528 7.797 1.00 73.56 248 ARG A O 1
ATOM 1877 N N . GLU A 1 249 ? 23.197 5.886 6.847 1.00 80.19 249 GLU A N 1
ATOM 1878 C CA . GLU A 1 249 ? 23.349 7.126 6.107 1.00 80.19 249 GLU A CA 1
ATOM 1879 C C . GLU A 1 249 ? 22.305 7.187 4.989 1.00 80.19 249 GLU A C 1
ATOM 1881 O O . GLU A 1 249 ? 22.041 6.197 4.306 1.00 80.19 249 GLU A O 1
ATOM 1886 N N . LEU A 1 250 ? 21.687 8.352 4.814 1.00 81.06 250 LEU A N 1
ATOM 1887 C CA . LEU A 1 250 ? 20.725 8.600 3.749 1.00 81.06 250 LEU A CA 1
ATOM 1888 C C . LEU A 1 250 ? 21.461 8.700 2.404 1.00 81.06 250 LEU A C 1
ATOM 1890 O O . LEU A 1 250 ? 22.104 9.705 2.110 1.00 81.06 250 LEU A O 1
ATOM 1894 N N . VAL A 1 251 ? 21.346 7.655 1.588 1.00 87.94 251 VAL A N 1
ATOM 1895 C CA . VAL A 1 251 ? 22.053 7.502 0.309 1.00 87.94 251 VAL A CA 1
ATOM 1896 C C . VAL A 1 251 ? 21.295 8.140 -0.846 1.00 87.94 251 VAL A C 1
ATOM 1898 O O . VAL A 1 251 ? 21.897 8.809 -1.684 1.00 87.94 251 VAL A O 1
ATOM 1901 N N . PHE A 1 252 ? 19.979 7.934 -0.902 1.00 89.62 252 PHE A N 1
ATOM 1902 C CA . PHE A 1 252 ? 19.118 8.512 -1.932 1.00 89.62 252 PHE A CA 1
ATOM 1903 C C . PHE A 1 252 ? 18.032 9.352 -1.276 1.00 89.62 252 PHE A C 1
ATOM 1905 O O . PHE A 1 252 ? 17.354 8.885 -0.362 1.00 89.62 252 PHE A O 1
ATOM 1912 N N . HIS A 1 253 ? 17.878 10.594 -1.743 1.00 83.38 253 HIS A N 1
ATOM 1913 C CA . HIS A 1 253 ? 16.905 11.532 -1.201 1.00 83.38 253 HIS A CA 1
ATOM 1914 C C . HIS A 1 253 ? 16.252 12.386 -2.303 1.00 83.38 253 HIS A C 1
ATOM 1916 O O . HIS A 1 253 ? 16.964 12.975 -3.118 1.00 83.38 253 HIS A O 1
ATOM 1922 N N . PRO A 1 254 ? 14.917 12.558 -2.310 1.00 80.00 254 PRO A N 1
ATOM 1923 C CA . PRO A 1 254 ? 14.185 13.257 -3.371 1.00 80.00 254 PRO A CA 1
ATOM 1924 C C . PRO A 1 254 ? 14.541 14.742 -3.520 1.00 80.00 254 PRO A C 1
ATOM 1926 O O . PRO A 1 254 ? 14.398 15.277 -4.616 1.00 80.00 254 PRO A O 1
ATOM 1929 N N . LYS A 1 255 ? 15.032 15.412 -2.462 1.00 71.69 255 LYS A N 1
ATOM 1930 C CA . LYS A 1 255 ? 15.511 16.813 -2.544 1.00 71.69 255 LYS A CA 1
ATOM 1931 C C . LYS A 1 255 ? 16.970 16.951 -2.990 1.00 71.69 255 LYS A C 1
ATOM 1933 O O . LYS A 1 255 ? 17.384 18.020 -3.417 1.00 71.69 255 LYS A O 1
ATOM 1938 N N . LYS A 1 256 ? 17.765 15.890 -2.852 1.00 84.62 256 LYS A N 1
ATOM 1939 C CA . LYS A 1 256 ? 19.183 15.859 -3.233 1.00 84.62 256 LYS A CA 1
ATOM 1940 C C . LYS A 1 256 ? 19.375 14.667 -4.162 1.00 84.62 256 LYS A C 1
ATOM 1942 O O . LYS A 1 256 ? 19.961 13.658 -3.779 1.00 84.62 256 LYS A O 1
ATOM 1947 N N . LYS A 1 257 ? 18.760 14.766 -5.345 1.00 91.38 257 LYS A N 1
ATOM 1948 C CA . LYS A 1 257 ? 18.725 13.679 -6.325 1.00 91.38 257 LYS A CA 1
ATOM 1949 C C . LYS A 1 257 ? 20.122 13.479 -6.904 1.00 91.38 257 LYS A C 1
ATOM 1951 O O . LYS A 1 257 ? 20.588 14.286 -7.702 1.00 91.38 257 LYS A O 1
ATOM 1956 N N . ASP A 1 258 ? 20.769 12.395 -6.508 1.00 94.62 258 ASP A N 1
ATOM 1957 C CA . ASP A 1 258 ? 22.015 11.931 -7.106 1.00 94.62 258 ASP A CA 1
ATOM 1958 C C . ASP A 1 258 ? 21.708 10.871 -8.169 1.00 94.62 258 ASP A C 1
ATOM 1960 O O . ASP A 1 258 ? 21.738 9.661 -7.927 1.00 94.62 258 ASP A O 1
ATOM 1964 N N . PHE A 1 259 ? 21.349 11.344 -9.364 1.00 96.06 259 PHE A N 1
ATOM 1965 C CA . PHE A 1 259 ? 21.014 10.459 -10.477 1.00 96.06 259 PHE A CA 1
ATOM 1966 C C . PHE A 1 259 ? 22.211 9.647 -10.975 1.00 96.06 259 PHE A C 1
ATOM 1968 O O . PHE A 1 259 ? 21.998 8.556 -11.496 1.00 96.06 259 PHE A O 1
ATOM 1975 N N . ALA A 1 260 ? 23.437 10.160 -10.834 1.00 95.81 260 ALA A N 1
ATOM 1976 C CA . ALA A 1 260 ? 24.640 9.454 -11.262 1.00 95.81 260 ALA A CA 1
ATOM 1977 C C . ALA A 1 260 ? 24.861 8.220 -10.381 1.00 95.81 260 ALA A C 1
ATOM 1979 O O . ALA A 1 260 ? 24.878 7.100 -10.887 1.00 95.81 260 ALA A O 1
ATOM 1980 N N . LYS A 1 261 ? 24.877 8.408 -9.057 1.00 95.81 261 LYS A N 1
ATOM 1981 C CA . LYS A 1 261 ? 25.006 7.306 -8.097 1.00 95.81 261 LYS A CA 1
ATOM 1982 C C . LYS A 1 261 ? 23.845 6.316 -8.184 1.00 95.81 261 LYS A C 1
ATOM 1984 O O . LYS A 1 261 ? 24.045 5.107 -8.075 1.00 95.81 261 LYS A O 1
ATOM 1989 N N . LEU A 1 262 ? 22.616 6.805 -8.384 1.00 96.56 262 LEU A N 1
ATOM 1990 C CA . LEU A 1 262 ? 21.458 5.926 -8.552 1.00 96.56 262 LEU A CA 1
ATOM 1991 C C . LEU A 1 262 ? 21.567 5.084 -9.829 1.00 96.56 262 LEU A C 1
ATOM 1993 O O . LEU A 1 262 ? 21.236 3.899 -9.807 1.00 96.56 262 LEU A O 1
ATOM 1997 N N . GLN A 1 263 ? 22.042 5.678 -10.924 1.00 96.94 263 GLN A N 1
ATOM 1998 C CA . GLN A 1 263 ? 22.272 4.967 -12.176 1.00 96.94 263 GLN A CA 1
ATOM 1999 C C . GLN A 1 263 ? 23.336 3.879 -12.014 1.00 96.94 263 GLN A C 1
ATOM 2001 O O . GLN A 1 263 ? 23.051 2.736 -12.358 1.00 96.94 263 GLN A O 1
ATOM 2006 N N . GLU A 1 264 ? 24.486 4.188 -11.412 1.00 96.12 264 GLU A N 1
ATOM 2007 C CA . GLU A 1 264 ? 25.534 3.198 -11.119 1.00 96.12 264 GLU A CA 1
ATOM 2008 C C . GLU A 1 264 ? 24.997 2.029 -10.279 1.00 96.12 264 GLU A C 1
ATOM 2010 O O . GLU A 1 264 ? 25.236 0.860 -10.586 1.00 96.12 264 GLU A O 1
ATOM 2015 N N . CYS A 1 265 ? 24.207 2.331 -9.243 1.00 95.50 265 CYS A N 1
ATOM 2016 C CA . CYS A 1 265 ? 23.604 1.319 -8.377 1.00 95.50 265 CYS A CA 1
ATOM 2017 C C . CYS A 1 265 ? 22.657 0.385 -9.153 1.00 95.50 265 CYS A C 1
ATOM 2019 O O . CYS A 1 265 ? 22.732 -0.839 -9.028 1.00 95.50 265 CYS A O 1
ATOM 2021 N N . VAL A 1 266 ? 21.785 0.944 -9.997 1.00 95.31 266 VAL A N 1
ATOM 2022 C CA . VAL A 1 266 ? 20.838 0.154 -10.797 1.00 95.31 266 VAL A CA 1
ATOM 2023 C C . VAL A 1 266 ? 21.539 -0.634 -11.908 1.00 95.31 266 VAL A C 1
ATOM 2025 O O . VAL A 1 266 ? 21.152 -1.768 -12.195 1.00 95.31 266 VAL A O 1
ATOM 2028 N N . GLU A 1 267 ? 22.581 -0.075 -12.520 1.00 94.69 267 GLU A N 1
ATOM 2029 C CA . GLU A 1 267 ? 23.402 -0.774 -13.512 1.00 94.69 267 GLU A CA 1
ATOM 2030 C C . GLU A 1 267 ? 24.123 -1.976 -12.893 1.00 94.69 267 GLU A C 1
ATOM 2032 O O . GLU A 1 267 ? 24.080 -3.064 -13.471 1.00 94.69 267 GLU A O 1
ATOM 2037 N N . ALA A 1 268 ? 24.673 -1.836 -11.682 1.00 93.75 268 ALA A N 1
ATOM 2038 C CA . ALA A 1 268 ? 25.270 -2.948 -10.944 1.00 93.75 268 ALA A CA 1
ATOM 2039 C C . ALA A 1 268 ? 24.251 -4.065 -10.641 1.00 93.75 268 ALA A C 1
ATOM 2041 O O . ALA A 1 268 ? 24.550 -5.248 -10.824 1.00 93.75 268 ALA A O 1
ATOM 2042 N N . LEU A 1 269 ? 23.021 -3.709 -10.242 1.00 92.31 269 LEU A N 1
ATOM 2043 C CA . LEU A 1 269 ? 21.939 -4.683 -10.045 1.00 92.31 269 LEU A CA 1
ATOM 2044 C C . LEU A 1 269 ? 21.604 -5.430 -11.344 1.00 92.31 269 LEU A C 1
ATOM 2046 O O . LEU A 1 269 ? 21.431 -6.650 -11.331 1.00 92.31 269 LEU A O 1
ATOM 2050 N N . LEU A 1 270 ? 21.535 -4.732 -12.480 1.00 89.56 270 LEU A N 1
ATOM 2051 C CA . LEU A 1 270 ? 21.259 -5.370 -13.768 1.00 89.56 270 LEU A CA 1
ATOM 2052 C C . LEU A 1 270 ? 22.407 -6.233 -14.282 1.00 89.56 270 LEU A C 1
ATOM 2054 O O . LEU A 1 270 ? 22.147 -7.263 -14.905 1.00 89.56 270 LEU A O 1
ATOM 2058 N N . GLN A 1 271 ? 23.653 -5.844 -14.029 1.00 90.56 271 GLN A N 1
ATOM 2059 C CA . GLN A 1 271 ? 24.801 -6.683 -14.344 1.00 90.56 271 GLN A CA 1
ATOM 2060 C C . GLN A 1 271 ? 24.716 -8.000 -13.566 1.00 90.56 271 GLN A C 1
ATOM 2062 O O . GLN A 1 271 ? 24.785 -9.076 -14.162 1.00 90.56 271 GLN A O 1
ATOM 2067 N N . LEU A 1 272 ? 24.439 -7.921 -12.262 1.00 88.94 272 LEU A N 1
ATOM 2068 C CA . LEU A 1 272 ? 24.236 -9.094 -11.417 1.00 88.94 272 LEU A CA 1
ATOM 2069 C C . LEU A 1 272 ? 23.074 -9.970 -11.914 1.00 88.94 272 LEU A C 1
ATOM 2071 O O . LEU A 1 272 ? 23.204 -11.193 -11.981 1.00 88.94 272 LEU A O 1
ATOM 2075 N N . ARG A 1 273 ? 21.957 -9.352 -12.324 1.00 87.06 273 ARG A N 1
ATOM 2076 C CA . ARG A 1 273 ? 20.822 -10.044 -12.955 1.00 87.06 273 ARG A CA 1
ATOM 2077 C C . ARG A 1 273 ? 21.251 -10.794 -14.214 1.00 87.06 273 ARG A C 1
ATOM 2079 O O . ARG A 1 273 ? 20.898 -11.958 -14.374 1.00 87.06 273 ARG A O 1
ATOM 2086 N N . ALA A 1 274 ? 22.001 -10.152 -15.109 1.00 87.12 274 ALA A N 1
ATOM 2087 C CA . ALA A 1 274 ? 22.437 -10.756 -16.367 1.00 87.12 274 ALA A CA 1
ATOM 2088 C C . ALA A 1 274 ? 23.328 -11.990 -16.144 1.00 87.12 274 ALA A C 1
ATOM 2090 O O . ALA A 1 274 ? 23.176 -12.990 -16.844 1.00 87.12 274 ALA A O 1
ATOM 2091 N N . GLU A 1 275 ? 24.199 -11.957 -15.133 1.00 86.88 275 GLU A N 1
ATOM 2092 C CA . GLU A 1 275 ? 25.080 -13.078 -14.777 1.00 86.88 275 GLU A CA 1
ATOM 2093 C C . GLU A 1 275 ? 24.328 -14.322 -14.284 1.00 86.88 275 GLU A C 1
ATOM 2095 O O . GLU A 1 275 ? 24.804 -15.449 -14.449 1.00 86.88 275 GLU A O 1
ATOM 2100 N N . VAL A 1 276 ? 23.169 -14.136 -13.645 1.00 82.06 276 VAL A N 1
ATOM 2101 C CA . VAL A 1 276 ? 22.453 -15.219 -12.952 1.00 82.06 276 VAL A CA 1
ATOM 2102 C C . VAL A 1 276 ? 21.112 -15.593 -13.567 1.00 82.06 276 VAL A C 1
ATOM 2104 O O . VAL A 1 276 ? 20.562 -16.631 -13.192 1.00 82.06 276 VAL A O 1
ATOM 2107 N N . ALA A 1 277 ? 20.616 -14.814 -14.532 1.00 78.25 277 ALA A N 1
ATOM 2108 C CA . ALA A 1 277 ? 19.292 -14.985 -15.129 1.00 78.25 277 ALA A CA 1
ATOM 2109 C C . ALA A 1 277 ? 19.040 -16.418 -15.626 1.00 78.25 277 ALA A C 1
ATOM 2111 O O . ALA A 1 277 ? 17.963 -16.963 -15.410 1.00 78.25 277 ALA A O 1
ATOM 2112 N N . GLN A 1 278 ? 20.044 -17.063 -16.232 1.00 73.81 278 GLN A N 1
ATOM 2113 C CA . GLN A 1 278 ? 19.909 -18.436 -16.734 1.00 73.81 278 GLN A CA 1
ATOM 2114 C C . GLN A 1 278 ? 19.889 -19.511 -15.637 1.00 73.81 278 GLN A C 1
ATOM 2116 O O . GLN A 1 278 ? 19.397 -20.608 -15.880 1.00 73.81 278 GLN A O 1
ATOM 2121 N N . LYS A 1 279 ? 20.446 -19.234 -14.451 1.00 74.62 279 LYS A N 1
ATOM 2122 C CA . LYS A 1 279 ? 20.629 -20.234 -13.382 1.00 74.62 279 LYS A CA 1
ATOM 2123 C C . LYS A 1 279 ? 19.587 -20.129 -12.276 1.00 74.62 279 LYS A C 1
ATOM 2125 O O . LYS A 1 279 ? 19.189 -21.149 -11.731 1.00 74.62 279 LYS A O 1
ATOM 2130 N N . MET A 1 280 ? 19.196 -18.909 -11.914 1.00 70.19 280 MET A N 1
ATOM 2131 C CA . MET A 1 280 ? 18.358 -18.642 -10.736 1.00 70.19 280 MET A CA 1
ATOM 2132 C C . MET A 1 280 ? 17.077 -17.865 -11.070 1.00 70.19 280 MET A C 1
ATOM 2134 O O . MET A 1 280 ? 16.305 -17.542 -10.169 1.00 70.19 280 MET A O 1
ATOM 2138 N N . GLY A 1 281 ? 16.847 -17.552 -12.351 1.00 74.50 281 GLY A N 1
ATOM 2139 C CA . GLY A 1 281 ? 15.687 -16.781 -12.795 1.00 74.50 281 GLY A CA 1
ATOM 2140 C C . GLY A 1 281 ? 15.634 -15.384 -12.168 1.00 74.50 281 GLY A C 1
ATOM 2141 O O . GLY A 1 281 ? 16.653 -14.707 -12.045 1.00 74.50 281 GLY A O 1
ATOM 2142 N N . ALA A 1 282 ? 14.432 -14.964 -11.768 1.00 69.56 282 ALA A N 1
ATOM 2143 C CA . ALA A 1 282 ? 14.121 -13.638 -11.228 1.00 69.56 282 ALA A CA 1
ATOM 2144 C C . ALA A 1 282 ? 14.333 -13.505 -9.698 1.00 69.56 282 ALA A C 1
ATOM 2146 O O . ALA A 1 282 ? 13.883 -12.541 -9.081 1.00 69.56 282 ALA A O 1
ATOM 2147 N N . SER A 1 283 ? 14.972 -14.482 -9.043 1.00 80.44 283 SER A N 1
ATOM 2148 C CA . SER A 1 283 ? 15.030 -14.556 -7.574 1.00 80.44 283 SER A CA 1
ATOM 2149 C C . SER A 1 283 ? 16.087 -13.627 -6.955 1.00 80.44 283 SER A C 1
ATOM 2151 O O . SER A 1 283 ? 17.200 -14.044 -6.624 1.00 80.44 283 SER A O 1
ATOM 2153 N N . TRP A 1 284 ? 15.716 -12.364 -6.733 1.00 81.81 284 TRP A N 1
ATOM 2154 C CA . TRP A 1 284 ? 16.592 -11.332 -6.161 1.00 81.81 284 TRP A CA 1
ATOM 2155 C C . TRP A 1 284 ? 16.996 -11.561 -4.699 1.00 81.81 284 TRP A C 1
ATOM 2157 O O . TRP A 1 284 ? 18.091 -11.167 -4.304 1.00 81.81 284 TRP A O 1
ATOM 2167 N N . SER A 1 285 ? 16.171 -12.235 -3.895 1.00 77.00 285 SER A N 1
ATOM 2168 C CA . SER A 1 285 ? 16.468 -12.505 -2.477 1.00 77.00 285 SER A CA 1
ATOM 2169 C C . SER A 1 285 ? 17.761 -13.310 -2.289 1.00 77.00 285 SER A C 1
ATOM 2171 O O . SER A 1 285 ? 18.564 -13.007 -1.406 1.00 77.00 285 SER A 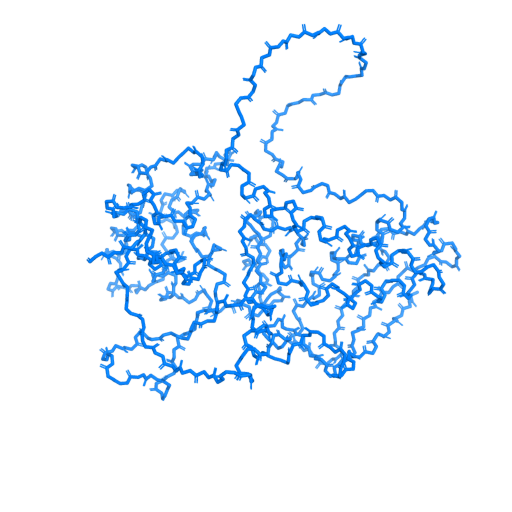O 1
ATOM 2173 N N . VAL A 1 286 ? 18.017 -14.270 -3.182 1.00 79.75 286 VAL A N 1
ATOM 2174 C CA . VAL A 1 286 ? 19.225 -15.118 -3.197 1.00 79.75 286 VAL A CA 1
ATOM 2175 C C . VAL A 1 286 ? 20.479 -14.318 -3.573 1.00 79.75 286 VAL A C 1
ATOM 2177 O O . VAL A 1 286 ? 21.599 -14.708 -3.250 1.00 79.75 286 VAL A O 1
ATOM 2180 N N . LEU A 1 287 ? 20.306 -13.171 -4.230 1.00 82.81 287 LEU A N 1
ATOM 2181 C CA . LEU A 1 287 ? 21.398 -12.312 -4.675 1.00 82.81 287 LEU A CA 1
ATOM 2182 C C . LEU A 1 287 ? 21.843 -11.299 -3.620 1.00 82.81 287 LEU A C 1
ATOM 2184 O O . LEU A 1 287 ? 22.886 -10.684 -3.814 1.00 82.81 287 LEU A O 1
ATOM 2188 N N . THR A 1 288 ? 21.112 -11.147 -2.511 1.00 84.12 288 THR A N 1
ATOM 2189 C CA . THR A 1 288 ? 21.369 -10.115 -1.488 1.00 84.12 288 THR A CA 1
ATOM 2190 C C . THR A 1 288 ? 22.826 -10.102 -1.016 1.00 84.12 288 THR A C 1
ATOM 2192 O O . THR A 1 288 ? 23.437 -9.043 -0.946 1.00 84.12 288 THR A O 1
ATOM 2195 N N . ALA A 1 289 ? 23.425 -11.275 -0.777 1.00 85.50 289 ALA A N 1
ATOM 2196 C CA . ALA A 1 289 ? 24.817 -11.397 -0.328 1.00 85.50 289 ALA A CA 1
ATOM 2197 C C . ALA A 1 289 ? 25.865 -10.960 -1.374 1.00 85.50 289 ALA A C 1
ATOM 2199 O O . ALA A 1 289 ? 27.038 -10.807 -1.045 1.00 85.50 289 ALA A O 1
ATOM 2200 N N . ARG A 1 290 ? 25.460 -10.794 -2.638 1.00 88.81 290 ARG A N 1
ATOM 2201 C CA . ARG A 1 290 ? 26.304 -10.345 -3.754 1.00 88.81 290 ARG A CA 1
ATOM 2202 C C . ARG A 1 290 ? 26.056 -8.881 -4.133 1.00 88.81 290 ARG A C 1
ATOM 2204 O O . ARG A 1 290 ? 26.722 -8.382 -5.035 1.00 88.81 290 ARG A O 1
ATOM 2211 N N . MET A 1 291 ? 25.092 -8.216 -3.498 1.00 90.88 291 MET A N 1
ATOM 2212 C CA . MET A 1 291 ? 24.789 -6.805 -3.734 1.00 90.88 291 MET A CA 1
ATOM 2213 C C . MET A 1 291 ? 25.653 -5.913 -2.840 1.00 90.88 291 MET A C 1
ATOM 2215 O O . MET A 1 291 ? 26.087 -6.325 -1.764 1.00 90.88 291 MET A O 1
ATOM 2219 N N . SER A 1 292 ? 25.849 -4.660 -3.252 1.00 91.56 292 SER A N 1
ATOM 2220 C CA . SER A 1 292 ? 26.237 -3.613 -2.305 1.00 91.56 292 SER A CA 1
ATOM 2221 C C . SER A 1 292 ? 25.116 -3.380 -1.285 1.00 91.56 292 SER A C 1
ATOM 2223 O O . SER A 1 292 ? 23.952 -3.708 -1.540 1.00 91.56 292 SER A O 1
ATOM 2225 N N . ASN A 1 293 ? 25.449 -2.770 -0.145 1.00 89.31 293 ASN A N 1
ATOM 2226 C CA . ASN A 1 293 ? 24.448 -2.393 0.857 1.00 89.31 293 ASN A CA 1
ATOM 2227 C C . ASN A 1 293 ? 23.383 -1.472 0.242 1.00 89.31 293 ASN A C 1
ATOM 2229 O O . ASN A 1 293 ? 22.191 -1.668 0.451 1.00 89.31 293 ASN A O 1
ATOM 2233 N N . GLU A 1 294 ? 23.806 -0.511 -0.579 1.00 91.44 294 GLU A N 1
ATOM 2234 C CA . GLU A 1 294 ? 22.933 0.401 -1.314 1.00 91.44 294 GLU A CA 1
ATOM 2235 C C . GLU A 1 294 ? 22.016 -0.340 -2.287 1.00 91.44 294 GLU A C 1
ATOM 2237 O O . GLU A 1 294 ? 20.833 -0.019 -2.373 1.00 91.44 294 GLU A O 1
ATOM 2242 N N . GLY A 1 295 ? 22.541 -1.337 -3.007 1.00 92.31 295 GLY A N 1
ATOM 2243 C CA . GLY A 1 295 ? 21.767 -2.140 -3.949 1.00 92.31 295 GLY A CA 1
ATOM 2244 C C . GLY A 1 295 ? 20.698 -2.973 -3.247 1.00 92.31 295 GLY A C 1
ATOM 2245 O O . GLY A 1 295 ? 19.542 -2.973 -3.669 1.00 92.31 295 GLY A O 1
ATOM 2246 N N . ALA A 1 296 ? 21.055 -3.624 -2.138 1.00 89.75 296 ALA A N 1
ATOM 2247 C CA . ALA A 1 296 ? 20.116 -4.408 -1.341 1.00 89.75 296 ALA A CA 1
ATOM 2248 C C . ALA A 1 296 ? 18.985 -3.538 -0.764 1.00 89.75 296 ALA A C 1
ATOM 2250 O O . ALA A 1 296 ? 17.809 -3.898 -0.860 1.00 89.75 296 ALA A O 1
ATOM 2251 N N . GLU A 1 297 ? 19.317 -2.370 -0.209 1.00 86.75 297 GLU A N 1
ATOM 2252 C CA . GLU A 1 297 ? 18.321 -1.438 0.332 1.00 86.75 297 GLU A CA 1
ATOM 2253 C C . GLU A 1 297 ? 17.476 -0.780 -0.771 1.00 86.75 297 GLU A C 1
ATOM 2255 O O . GLU A 1 297 ? 16.276 -0.561 -0.589 1.00 86.75 297 GLU A O 1
ATOM 2260 N N . LEU A 1 298 ? 18.043 -0.553 -1.960 1.00 92.06 298 LEU A N 1
ATOM 2261 C CA . LEU A 1 298 ? 17.285 -0.084 -3.118 1.00 92.06 298 LEU A CA 1
ATOM 2262 C C . LEU A 1 298 ? 16.263 -1.125 -3.592 1.00 92.06 298 LEU A C 1
ATOM 2264 O O . LEU A 1 298 ? 15.120 -0.758 -3.856 1.00 92.06 298 LEU A O 1
ATOM 2268 N N . VAL A 1 299 ? 16.621 -2.413 -3.654 1.00 90.00 299 VAL A N 1
ATOM 2269 C CA . VAL A 1 299 ? 15.669 -3.491 -3.987 1.00 90.00 299 VAL A CA 1
ATOM 2270 C C . VAL A 1 299 ? 14.522 -3.529 -2.974 1.00 90.00 299 VAL A C 1
ATOM 2272 O O . VAL A 1 299 ? 13.356 -3.551 -3.372 1.00 90.00 299 VAL A O 1
ATOM 2275 N N . LYS A 1 300 ? 14.825 -3.448 -1.670 1.00 83.88 300 LYS A N 1
ATOM 2276 C CA . LYS A 1 300 ? 13.795 -3.367 -0.618 1.00 83.88 300 LYS A CA 1
ATOM 2277 C C . LYS A 1 300 ? 12.873 -2.167 -0.823 1.00 83.88 300 LYS A C 1
ATOM 2279 O O . LYS A 1 300 ? 11.652 -2.313 -0.752 1.00 83.88 300 LYS A O 1
ATOM 2284 N N . TRP A 1 301 ? 13.436 -0.997 -1.127 1.00 85.94 301 TRP A N 1
ATOM 2285 C CA . TRP A 1 301 ? 12.654 0.205 -1.406 1.00 85.94 301 TRP A CA 1
ATOM 2286 C C . TRP A 1 301 ? 11.781 0.058 -2.660 1.00 85.94 301 TRP A C 1
ATOM 2288 O O . TRP A 1 301 ? 10.625 0.481 -2.653 1.00 85.94 301 TRP A O 1
ATOM 2298 N N . VAL A 1 302 ? 12.282 -0.558 -3.735 1.00 88.50 302 VAL A N 1
ATOM 2299 C CA . VAL A 1 302 ? 11.515 -0.779 -4.975 1.00 88.50 302 VAL A CA 1
ATOM 2300 C C . VAL A 1 302 ? 10.253 -1.588 -4.699 1.00 88.50 302 VAL A C 1
ATOM 2302 O O . VAL A 1 302 ? 9.180 -1.191 -5.156 1.00 88.50 302 VAL A O 1
ATOM 2305 N N . VAL A 1 303 ? 10.377 -2.664 -3.919 1.00 81.69 303 VAL A N 1
ATOM 2306 C CA . VAL A 1 303 ? 9.248 -3.515 -3.526 1.00 81.69 303 VAL A CA 1
ATOM 2307 C C . VAL A 1 303 ? 8.297 -2.757 -2.599 1.00 81.69 303 VAL A C 1
ATOM 2309 O O . VAL A 1 303 ? 7.108 -2.670 -2.886 1.00 81.69 303 VAL A O 1
ATOM 2312 N N . ALA A 1 304 ? 8.814 -2.136 -1.534 1.00 75.56 304 ALA A N 1
ATOM 2313 C CA . ALA A 1 304 ? 7.994 -1.439 -0.537 1.00 75.56 304 ALA A CA 1
ATOM 2314 C C . ALA A 1 304 ? 7.271 -0.196 -1.091 1.00 75.56 304 ALA A C 1
ATOM 2316 O O . ALA A 1 304 ? 6.197 0.182 -0.620 1.00 75.56 304 ALA A O 1
ATOM 2317 N N . SER A 1 305 ? 7.855 0.464 -2.093 1.00 78.69 305 SER A N 1
ATOM 2318 C CA . SER A 1 305 ? 7.255 1.631 -2.744 1.00 78.69 305 SER A CA 1
ATOM 2319 C C . SER A 1 305 ? 6.156 1.265 -3.742 1.00 78.69 305 SER A C 1
ATOM 2321 O O . SER A 1 305 ? 5.356 2.137 -4.081 1.00 78.69 305 SER A O 1
ATOM 2323 N N . ASN A 1 306 ? 6.081 0.012 -4.210 1.00 78.88 306 ASN A N 1
ATOM 2324 C CA . ASN A 1 306 ? 4.959 -0.442 -5.022 1.00 78.88 306 ASN A CA 1
ATOM 2325 C C . ASN A 1 306 ? 3.768 -0.807 -4.126 1.00 78.88 306 ASN A C 1
ATOM 2327 O O . ASN A 1 306 ? 3.781 -1.812 -3.419 1.00 78.88 306 ASN A O 1
ATOM 2331 N N . ARG A 1 307 ? 2.716 0.010 -4.187 1.00 75.12 307 ARG A N 1
ATOM 2332 C CA . ARG A 1 307 ? 1.478 -0.187 -3.414 1.00 75.12 307 ARG A CA 1
ATOM 2333 C C . ARG A 1 307 ? 0.291 -0.616 -4.272 1.00 75.12 307 ARG A C 1
ATOM 2335 O O . ARG A 1 307 ? -0.816 -0.757 -3.761 1.00 75.12 307 ARG A O 1
ATOM 2342 N N . SER A 1 308 ? 0.512 -0.798 -5.572 1.00 78.69 308 SER A N 1
ATOM 2343 C CA . SER A 1 308 ? -0.475 -1.420 -6.449 1.00 78.69 308 SER A CA 1
ATOM 2344 C C . SER A 1 308 ? -0.543 -2.923 -6.180 1.00 78.69 308 SER A C 1
ATOM 2346 O O . SER A 1 308 ? 0.458 -3.524 -5.803 1.00 78.69 308 SER A O 1
ATOM 2348 N N . PHE A 1 309 ? -1.710 -3.533 -6.353 1.00 77.75 309 PHE A N 1
ATOM 2349 C CA . PHE A 1 309 ? -1.842 -4.983 -6.448 1.00 77.75 309 PHE A CA 1
ATOM 2350 C C . PHE A 1 309 ? -1.380 -5.397 -7.840 1.00 77.75 309 PHE A C 1
ATOM 2352 O O . PHE A 1 309 ? -1.975 -4.960 -8.827 1.00 77.75 309 PHE A O 1
ATOM 2359 N N . LEU A 1 310 ? -0.342 -6.224 -7.915 1.00 83.25 310 LEU A N 1
ATOM 2360 C CA . LEU A 1 310 ? 0.109 -6.829 -9.157 1.00 83.25 310 LEU A CA 1
ATOM 2361 C C . LEU A 1 310 ? 0.138 -8.346 -8.974 1.00 83.25 310 LEU A C 1
ATOM 2363 O O . LEU A 1 310 ? 0.877 -8.834 -8.132 1.00 83.25 310 LEU A O 1
ATOM 2367 N N . ALA A 1 311 ? -0.657 -9.094 -9.735 1.00 80.88 311 ALA A N 1
ATOM 2368 C CA . ALA A 1 311 ? -0.669 -10.559 -9.672 1.00 80.88 311 ALA A CA 1
ATOM 2369 C C . ALA A 1 311 ? -0.573 -11.155 -11.076 1.00 80.88 311 ALA A C 1
ATOM 2371 O O . ALA A 1 311 ? -1.209 -10.614 -11.981 1.00 80.88 311 ALA A O 1
ATOM 2372 N N . PRO A 1 312 ? 0.193 -12.237 -11.297 1.00 83.56 312 PRO A N 1
ATOM 2373 C CA . PRO A 1 312 ? 0.227 -12.890 -12.600 1.00 83.56 312 PRO A CA 1
ATOM 2374 C C . PRO A 1 312 ? -1.154 -13.446 -12.958 1.00 83.56 312 PRO A C 1
ATOM 2376 O O . PRO A 1 312 ? -1.867 -13.959 -12.099 1.00 83.56 312 PRO A O 1
ATOM 2379 N N . LEU A 1 313 ? -1.507 -13.358 -14.237 1.00 85.62 313 LEU A N 1
ATOM 2380 C CA . LEU A 1 313 ? -2.713 -13.978 -14.775 1.00 85.62 313 LEU A CA 1
ATOM 2381 C C . LEU A 1 313 ? -2.516 -15.488 -14.942 1.00 85.62 313 LEU A C 1
ATOM 2383 O O . LEU A 1 313 ? -1.464 -15.942 -15.429 1.00 85.62 313 LEU A O 1
ATOM 2387 N N . GLN A 1 314 ? -3.556 -16.246 -14.595 1.00 83.94 314 GLN A N 1
ATOM 2388 C CA . GLN A 1 314 ? -3.662 -17.671 -14.900 1.00 83.94 314 GLN A CA 1
ATOM 2389 C C . GLN A 1 314 ? -3.707 -17.900 -16.414 1.00 83.94 314 GLN A C 1
ATOM 2391 O O . GLN A 1 314 ? -4.004 -16.991 -17.191 1.00 83.94 314 GLN A O 1
ATOM 2396 N N . ASP A 1 315 ? -3.379 -19.116 -16.855 1.00 84.62 315 ASP A N 1
ATOM 2397 C CA . ASP A 1 315 ? -3.274 -19.441 -18.283 1.00 84.62 315 ASP A CA 1
ATOM 2398 C C . ASP A 1 315 ? -4.567 -19.140 -19.065 1.00 84.62 315 ASP A C 1
ATOM 2400 O O . ASP A 1 315 ? -4.495 -18.713 -20.218 1.00 84.62 315 ASP A O 1
ATOM 2404 N N . ASP A 1 316 ? -5.731 -19.310 -18.436 1.00 89.44 316 ASP A N 1
ATOM 2405 C CA . ASP A 1 316 ? -7.064 -19.053 -18.990 1.00 89.44 316 ASP A CA 1
ATOM 2406 C C . ASP A 1 316 ? -7.509 -17.580 -18.914 1.00 89.44 316 ASP A C 1
ATOM 2408 O O . ASP A 1 316 ? -8.402 -17.167 -19.652 1.00 89.44 316 ASP A O 1
ATOM 2412 N N . GLU A 1 317 ? -6.855 -16.765 -18.085 1.00 87.50 317 GLU A N 1
ATOM 2413 C CA . GLU A 1 317 ? -7.100 -15.320 -17.960 1.00 87.50 317 GLU A CA 1
ATOM 2414 C C . GLU A 1 317 ? -6.247 -14.491 -18.939 1.00 87.50 317 GLU A C 1
ATOM 2416 O O . GLU A 1 317 ? -6.507 -13.307 -19.172 1.00 87.50 317 GLU A O 1
ATOM 2421 N N . ARG A 1 318 ? -5.200 -15.094 -19.515 1.00 91.44 318 ARG A N 1
ATOM 2422 C CA . ARG A 1 318 ? -4.245 -14.407 -20.392 1.00 91.44 318 ARG A CA 1
ATOM 2423 C C . ARG A 1 318 ? -4.855 -14.036 -21.735 1.00 91.44 318 ARG A C 1
ATOM 2425 O O . ARG A 1 318 ? -5.472 -14.836 -22.436 1.00 91.44 318 ARG A O 1
ATOM 2432 N N . ILE A 1 319 ? -4.536 -12.829 -22.188 1.00 90.88 319 ILE A N 1
ATOM 2433 C CA . ILE A 1 319 ? -4.913 -12.360 -23.517 1.00 90.88 319 ILE A CA 1
ATOM 2434 C C . ILE A 1 319 ? -3.884 -12.896 -24.520 1.00 90.88 319 ILE A C 1
ATOM 2436 O O . ILE A 1 319 ? -2.758 -12.398 -24.621 1.00 90.88 319 ILE A O 1
ATOM 2440 N N . ALA A 1 320 ? -4.271 -13.921 -25.286 1.00 90.81 320 ALA A N 1
ATOM 2441 C CA . ALA A 1 320 ? -3.391 -14.622 -26.229 1.00 90.81 320 ALA A CA 1
ATOM 2442 C C . ALA A 1 320 ? -2.730 -13.697 -27.273 1.00 90.81 320 ALA A C 1
ATOM 2444 O O . ALA A 1 320 ? -1.607 -13.947 -27.716 1.00 90.81 320 ALA A O 1
ATOM 2445 N N . ALA A 1 321 ? -3.394 -12.594 -27.635 1.00 91.75 321 ALA A N 1
ATOM 2446 C CA . ALA A 1 321 ? -2.900 -11.632 -28.619 1.00 91.75 321 ALA A CA 1
ATOM 2447 C C . ALA A 1 321 ? -1.558 -10.980 -28.232 1.00 91.75 321 ALA A C 1
ATOM 2449 O O . ALA A 1 321 ? -0.791 -10.620 -29.124 1.00 91.75 321 ALA A O 1
ATOM 2450 N N . PHE A 1 322 ? -1.236 -10.871 -26.935 1.00 89.25 322 PHE A N 1
ATOM 2451 C CA . PHE A 1 322 ? 0.021 -10.267 -26.475 1.00 89.25 322 PHE A CA 1
ATOM 2452 C C . PHE A 1 322 ? 1.236 -11.198 -26.558 1.00 89.25 322 PHE A C 1
ATOM 2454 O O . PHE A 1 322 ? 2.360 -10.726 -26.410 1.00 89.25 322 PHE A O 1
ATOM 2461 N N . ARG A 1 323 ? 1.038 -12.499 -26.827 1.00 90.00 323 ARG A N 1
ATOM 2462 C CA . ARG A 1 323 ? 2.115 -13.482 -27.074 1.00 90.00 323 ARG A CA 1
ATOM 2463 C C . ARG A 1 323 ? 3.224 -13.486 -26.009 1.00 90.00 323 ARG A C 1
ATOM 2465 O O . ARG A 1 323 ? 4.391 -13.708 -26.316 1.00 90.00 323 ARG A O 1
ATOM 2472 N N . THR A 1 324 ? 2.852 -13.252 -24.755 1.00 89.12 324 THR A N 1
ATOM 2473 C CA . THR A 1 324 ? 3.746 -13.319 -23.597 1.00 89.12 324 THR A CA 1
ATOM 2474 C C . THR A 1 324 ? 3.032 -14.021 -22.441 1.00 89.12 324 THR A C 1
ATOM 2476 O O . THR A 1 324 ? 1.842 -13.758 -22.230 1.00 89.12 324 THR A O 1
ATOM 2479 N N . PRO A 1 325 ? 3.718 -14.905 -21.693 1.00 86.38 325 PRO A N 1
ATOM 2480 C CA . PRO A 1 325 ? 3.175 -15.475 -20.462 1.00 86.38 325 PRO A CA 1
ATOM 2481 C C . PRO A 1 325 ? 3.211 -14.472 -19.297 1.00 86.38 325 PRO A C 1
ATOM 2483 O O . PRO A 1 325 ? 2.505 -14.655 -18.313 1.00 86.38 325 PRO A O 1
ATOM 2486 N N . PHE A 1 326 ? 3.995 -13.392 -19.409 1.00 89.25 326 PHE A N 1
ATOM 2487 C CA . PHE A 1 326 ? 4.133 -12.361 -18.379 1.00 89.25 326 PHE A CA 1
ATOM 2488 C C . PHE A 1 326 ? 3.020 -11.320 -18.502 1.00 89.25 326 PHE A C 1
ATOM 2490 O O . PHE A 1 326 ? 3.233 -10.214 -19.003 1.00 89.25 326 PHE A O 1
ATOM 2497 N N . GLN A 1 327 ? 1.817 -11.700 -18.082 1.00 90.75 327 GLN A N 1
ATOM 2498 C CA . GLN A 1 327 ? 0.662 -10.811 -17.996 1.00 90.75 327 GLN A CA 1
ATOM 2499 C C . GLN A 1 327 ? 0.207 -10.739 -16.548 1.00 90.75 327 GLN A C 1
ATOM 2501 O O . GLN A 1 327 ? 0.193 -11.756 -15.858 1.00 90.75 327 GLN A O 1
ATOM 2506 N N . TYR A 1 328 ? -0.155 -9.540 -16.102 1.00 89.88 328 TYR A N 1
ATOM 2507 C CA . TYR A 1 328 ? -0.476 -9.285 -14.706 1.00 89.88 328 TYR A CA 1
ATOM 2508 C C . TYR A 1 328 ? -1.786 -8.510 -14.588 1.00 89.88 328 TYR A C 1
ATOM 2510 O O . TYR A 1 328 ? -2.024 -7.568 -15.346 1.00 89.88 328 TYR A O 1
ATOM 2518 N N . MET A 1 329 ? -2.606 -8.873 -13.606 1.00 86.44 329 MET A N 1
ATOM 2519 C CA . MET A 1 329 ? -3.708 -8.049 -13.130 1.00 86.44 329 MET A CA 1
ATOM 2520 C C . MET A 1 329 ? -3.147 -6.917 -12.270 1.00 86.44 329 MET A C 1
ATOM 2522 O O . MET A 1 329 ? -2.447 -7.174 -11.292 1.00 86.44 329 MET A O 1
ATOM 2526 N N . LEU A 1 330 ? -3.479 -5.677 -12.631 1.00 86.12 330 LEU A N 1
ATOM 2527 C CA . LEU A 1 330 ? -3.109 -4.469 -11.899 1.00 86.12 330 LEU A CA 1
ATOM 2528 C C . LEU A 1 330 ? -4.351 -3.852 -11.249 1.00 86.12 330 LEU A C 1
ATOM 2530 O O . LEU A 1 330 ? -5.279 -3.463 -11.956 1.00 86.12 330 LEU A O 1
ATOM 2534 N N . ILE A 1 331 ? -4.343 -3.690 -9.925 1.00 79.44 331 ILE A N 1
ATOM 2535 C CA . ILE A 1 331 ? -5.347 -2.899 -9.197 1.00 79.44 331 ILE A CA 1
ATOM 2536 C C . ILE A 1 331 ? -4.618 -1.815 -8.411 1.00 79.44 331 ILE A C 1
ATOM 2538 O O . ILE A 1 331 ? -3.804 -2.094 -7.533 1.00 79.44 331 ILE A O 1
ATOM 2542 N N . SER A 1 332 ? -4.889 -0.558 -8.745 1.00 78.31 332 SER A N 1
ATOM 2543 C CA . SER A 1 332 ? -4.138 0.581 -8.212 1.00 78.31 332 SER A CA 1
ATOM 2544 C C . SER A 1 332 ? -5.018 1.628 -7.527 1.00 78.31 332 SER A C 1
ATOM 2546 O O . SER A 1 332 ? -4.528 2.358 -6.673 1.00 78.31 332 SER A O 1
ATOM 2548 N N . ALA A 1 333 ? -6.303 1.725 -7.876 1.00 75.62 333 ALA A N 1
ATOM 2549 C CA . ALA A 1 333 ? -7.182 2.769 -7.354 1.00 75.62 333 ALA A CA 1
ATOM 2550 C C . ALA A 1 333 ? -7.541 2.537 -5.870 1.00 75.62 333 ALA A C 1
ATOM 2552 O O . ALA A 1 333 ? -7.961 1.434 -5.523 1.00 75.62 333 ALA A O 1
ATOM 2553 N N . PRO A 1 334 ? -7.403 3.545 -4.988 1.00 74.12 334 PRO A N 1
ATOM 2554 C CA . PRO A 1 334 ? -7.930 3.463 -3.630 1.00 74.12 334 PRO A CA 1
ATOM 2555 C C . PRO A 1 334 ? -9.477 3.385 -3.633 1.00 74.12 334 PRO A C 1
ATOM 2557 O O . PRO A 1 334 ? -10.111 3.820 -4.602 1.00 74.12 334 PRO A O 1
ATOM 2560 N N . PRO A 1 335 ? -10.105 2.834 -2.574 1.00 71.88 335 PRO A N 1
ATOM 2561 C CA . PRO A 1 335 ? -11.552 2.591 -2.521 1.00 71.88 335 PRO A CA 1
ATOM 2562 C C . PRO A 1 335 ? -12.427 3.838 -2.680 1.00 71.88 335 PRO A C 1
ATOM 2564 O O . PRO A 1 335 ? -13.526 3.755 -3.218 1.00 71.88 335 PRO A O 1
ATOM 2567 N N . ASP A 1 336 ? -11.965 5.002 -2.223 1.00 73.69 336 ASP A N 1
ATOM 2568 C CA . ASP A 1 336 ? -12.676 6.275 -2.376 1.00 73.69 336 ASP A CA 1
ATOM 2569 C C . ASP A 1 336 ? -12.794 6.680 -3.853 1.00 73.69 336 ASP A C 1
ATOM 2571 O O . ASP A 1 336 ? -13.890 7.005 -4.316 1.00 73.69 336 ASP A O 1
ATOM 2575 N N . LYS A 1 337 ? -11.698 6.564 -4.614 1.00 75.94 337 LYS A N 1
ATOM 2576 C CA . LYS A 1 337 ? -11.701 6.777 -6.068 1.00 75.94 337 LYS A CA 1
ATOM 2577 C C . LYS A 1 337 ? -12.541 5.739 -6.804 1.00 75.94 337 LYS A C 1
ATOM 2579 O O . LYS A 1 337 ? -13.211 6.088 -7.770 1.00 75.94 337 LYS A O 1
ATOM 2584 N N . GLU A 1 338 ? -12.525 4.482 -6.363 1.00 80.50 338 GLU A N 1
ATOM 2585 C CA . GLU A 1 338 ? -13.374 3.439 -6.950 1.00 80.50 338 GLU A CA 1
ATOM 2586 C C . GLU A 1 338 ? -14.860 3.729 -6.706 1.00 80.50 338 GLU A C 1
ATOM 2588 O O . GLU A 1 338 ? -15.673 3.629 -7.621 1.00 80.50 338 GLU A O 1
ATOM 2593 N N . LYS A 1 339 ? -15.226 4.176 -5.499 1.00 75.75 339 LYS A N 1
ATOM 2594 C CA . LYS A 1 339 ? -16.601 4.577 -5.178 1.00 75.75 339 LYS A CA 1
ATOM 2595 C C . LYS A 1 339 ? -17.076 5.731 -6.062 1.00 75.75 339 LYS A C 1
ATOM 2597 O O . LYS A 1 339 ? -18.186 5.676 -6.591 1.00 75.75 339 LYS A O 1
ATOM 2602 N N . GLU A 1 340 ? -16.243 6.755 -6.239 1.00 82.88 340 GLU A N 1
ATOM 2603 C CA . GLU A 1 340 ? -16.526 7.869 -7.151 1.00 82.88 340 GLU A CA 1
ATOM 2604 C C . GLU A 1 340 ? -16.672 7.383 -8.602 1.00 82.88 340 GLU A C 1
ATOM 2606 O O . GLU A 1 340 ? -17.633 7.741 -9.287 1.00 82.88 340 GLU A O 1
ATOM 2611 N N . PHE A 1 341 ? -15.773 6.502 -9.052 1.00 85.44 341 PHE A N 1
ATOM 2612 C CA . PHE A 1 341 ? -15.837 5.900 -10.382 1.00 85.44 341 PHE A CA 1
ATOM 2613 C C . PHE A 1 341 ? -17.138 5.122 -10.605 1.00 85.44 341 PHE A C 1
ATOM 2615 O O . PHE A 1 341 ? -17.759 5.281 -11.654 1.00 85.44 341 PHE A O 1
ATOM 2622 N N . GLN A 1 342 ? -17.586 4.315 -9.640 1.00 84.50 342 GLN A N 1
ATOM 2623 C CA . GLN A 1 342 ? -18.828 3.545 -9.758 1.00 84.50 342 GLN A CA 1
ATOM 2624 C C . GLN A 1 342 ? -20.063 4.447 -9.856 1.00 84.50 342 GLN A C 1
ATOM 2626 O O . GLN A 1 342 ? -20.963 4.175 -10.655 1.00 84.50 342 GLN A O 1
ATOM 2631 N N . GLU A 1 343 ? -20.095 5.547 -9.102 1.00 89.56 343 GLU A N 1
ATOM 2632 C CA . GLU A 1 343 ? -21.185 6.520 -9.189 1.00 89.56 343 GLU A CA 1
ATOM 2633 C C . GLU A 1 343 ? -21.212 7.213 -10.560 1.00 89.56 343 GLU A C 1
ATOM 2635 O O . GLU A 1 343 ? -22.260 7.266 -11.206 1.00 89.56 343 GLU A O 1
ATOM 2640 N N . LEU A 1 344 ? -20.057 7.652 -11.068 1.00 92.00 344 LEU A N 1
ATOM 2641 C CA . LEU A 1 344 ? -19.949 8.234 -12.411 1.00 92.00 344 LEU A CA 1
ATOM 2642 C C . LEU A 1 344 ? -20.282 7.218 -13.510 1.00 92.00 344 LEU A C 1
ATOM 2644 O O . LEU A 1 344 ? -20.974 7.547 -14.472 1.00 92.00 344 LEU A O 1
ATOM 2648 N N . LYS A 1 345 ? -19.854 5.963 -13.359 1.00 92.44 345 LYS A N 1
ATOM 2649 C CA . LYS A 1 345 ? -20.167 4.865 -14.281 1.00 92.44 345 LYS A CA 1
ATOM 2650 C C . LYS A 1 345 ? -21.666 4.583 -14.338 1.00 92.44 345 LYS A C 1
ATOM 2652 O O . LYS A 1 345 ? -22.183 4.297 -15.414 1.00 92.44 345 LYS A O 1
ATOM 2657 N N . ARG A 1 346 ? -22.386 4.681 -13.218 1.00 93.25 346 ARG A N 1
ATOM 2658 C CA . ARG A 1 346 ? -23.851 4.539 -13.192 1.00 93.25 346 ARG A CA 1
ATOM 2659 C C . ARG A 1 346 ? -24.545 5.640 -13.999 1.00 93.25 346 ARG A C 1
ATOM 2661 O O . ARG A 1 346 ? -25.583 5.384 -14.602 1.00 93.25 346 ARG A O 1
ATOM 2668 N N . GLN A 1 347 ? -23.973 6.844 -14.017 1.00 96.06 347 GLN A N 1
ATOM 2669 C CA . GLN A 1 347 ? -24.517 7.998 -14.736 1.00 96.06 347 GLN A CA 1
ATOM 2670 C C . GLN A 1 347 ? -24.125 8.023 -16.222 1.00 96.06 347 GLN A C 1
ATOM 2672 O O . GLN A 1 347 ? -24.932 8.415 -17.063 1.00 96.06 347 GLN A O 1
ATOM 2677 N N . HIS A 1 348 ? -22.902 7.607 -16.554 1.00 96.75 348 HIS A N 1
ATOM 2678 C CA . HIS A 1 348 ? -22.303 7.824 -17.878 1.00 96.75 348 HIS A CA 1
ATOM 2679 C C . HIS A 1 348 ? -21.900 6.540 -18.618 1.00 96.75 348 HIS A C 1
ATOM 2681 O O . HIS A 1 348 ? -21.541 6.596 -19.793 1.00 96.75 348 HIS A O 1
ATOM 2687 N N . GLY A 1 349 ? -21.962 5.380 -17.964 1.00 95.31 349 GLY A N 1
ATOM 2688 C CA . GLY A 1 349 ? -21.397 4.131 -18.468 1.00 95.31 349 GLY A CA 1
ATOM 2689 C C . GLY A 1 349 ? -19.868 4.075 -18.349 1.00 95.31 349 GLY A C 1
ATOM 2690 O O . GLY A 1 349 ? -19.226 4.949 -17.770 1.00 95.31 349 GLY A O 1
ATOM 2691 N N . SER A 1 350 ? -19.267 3.012 -18.887 1.00 94.75 350 SER A N 1
ATOM 2692 C CA . SER A 1 350 ? -17.809 2.845 -18.947 1.00 94.75 350 SER A CA 1
ATOM 2693 C C . SER A 1 350 ? -17.407 1.972 -20.132 1.00 94.75 350 SER A C 1
ATOM 2695 O O . SER A 1 350 ? -18.114 1.012 -20.442 1.00 94.75 350 SER A O 1
ATOM 2697 N N . THR A 1 351 ? -16.230 2.227 -20.702 1.00 93.88 351 THR A N 1
ATOM 2698 C CA . THR A 1 351 ? -15.650 1.437 -21.797 1.00 93.88 351 THR A CA 1
ATOM 2699 C C . THR A 1 351 ? -14.233 1.007 -21.432 1.00 93.88 351 THR A C 1
ATOM 2701 O O . THR A 1 351 ? -13.500 1.761 -20.795 1.00 93.88 351 THR A O 1
ATOM 2704 N N . PHE A 1 352 ? -13.836 -0.193 -21.852 1.00 89.06 352 PHE A N 1
ATOM 2705 C CA . PHE A 1 352 ? -12.456 -0.659 -21.734 1.00 89.06 352 PHE A CA 1
ATOM 2706 C C . PHE A 1 352 ? -11.629 -0.206 -22.938 1.00 89.06 352 PHE A C 1
ATOM 2708 O O . PHE A 1 352 ? -12.072 -0.315 -24.080 1.00 89.06 352 PHE A O 1
ATOM 2715 N N . ALA A 1 353 ? -10.415 0.276 -22.682 1.00 89.69 353 ALA A N 1
ATOM 2716 C CA . ALA A 1 353 ? -9.468 0.686 -23.709 1.00 89.69 353 ALA A CA 1
ATOM 2717 C C . ALA A 1 353 ? -8.049 0.253 -23.329 1.00 89.69 353 ALA A C 1
ATOM 2719 O O . ALA A 1 353 ? -7.710 0.161 -22.149 1.00 89.69 353 ALA A O 1
ATOM 2720 N N . PHE A 1 354 ? -7.213 0.014 -24.337 1.00 89.25 354 PHE A N 1
ATOM 2721 C CA . PHE A 1 354 ? -5.791 -0.230 -24.126 1.00 89.25 354 PHE A CA 1
ATOM 2722 C C . PHE A 1 354 ? -5.034 1.092 -24.017 1.00 89.25 354 PHE A C 1
ATOM 2724 O O . PHE A 1 354 ? -5.283 2.028 -24.776 1.00 89.25 354 PHE A O 1
ATOM 2731 N N . HIS A 1 355 ? -4.065 1.138 -23.107 1.00 89.69 355 HIS A N 1
ATOM 2732 C CA . HIS A 1 355 ? -3.120 2.240 -22.987 1.00 89.69 355 HIS A CA 1
ATOM 2733 C C . HIS A 1 355 ? -1.694 1.696 -23.092 1.00 89.69 355 HIS A C 1
ATOM 2735 O O . HIS A 1 355 ? -1.240 0.944 -22.231 1.00 89.69 355 HIS A O 1
ATOM 2741 N N . GLY A 1 356 ? -0.998 2.066 -24.166 1.00 89.88 356 GLY A N 1
ATOM 2742 C CA . GLY A 1 356 ? 0.427 1.796 -24.333 1.00 89.88 356 GLY A CA 1
ATOM 2743 C C . GLY A 1 356 ? 1.260 2.965 -23.817 1.00 89.88 356 GLY A C 1
ATOM 2744 O O . GLY A 1 356 ? 0.898 4.121 -24.021 1.00 89.88 356 GLY A O 1
ATOM 2745 N N . SER A 1 357 ? 2.391 2.668 -23.182 1.00 91.81 357 SER A N 1
ATOM 2746 C CA . SER A 1 357 ? 3.338 3.683 -22.719 1.00 91.81 357 SER A CA 1
ATOM 2747 C C . SER A 1 357 ? 4.779 3.161 -22.809 1.00 91.81 357 SER A C 1
ATOM 2749 O O . SER A 1 357 ? 4.998 1.974 -22.542 1.00 91.81 357 SER A O 1
ATOM 2751 N N . PRO A 1 358 ? 5.771 4.020 -23.127 1.00 93.69 358 PRO A N 1
ATOM 2752 C CA . PRO A 1 358 ? 7.191 3.687 -23.026 1.00 93.69 358 PRO A CA 1
ATOM 2753 C C . PRO A 1 358 ? 7.572 3.086 -21.665 1.00 93.69 358 PRO A C 1
ATOM 2755 O O . PRO A 1 358 ? 7.036 3.492 -20.629 1.00 93.69 358 PRO A O 1
ATOM 2758 N N . ALA A 1 359 ? 8.526 2.145 -21.669 1.00 94.31 359 ALA A N 1
ATOM 2759 C CA . ALA A 1 359 ? 8.952 1.373 -20.492 1.00 94.31 359 ALA A CA 1
ATOM 2760 C C . ALA A 1 359 ? 9.352 2.258 -19.294 1.00 94.31 359 ALA A C 1
ATOM 2762 O O . ALA A 1 359 ? 9.007 1.973 -18.151 1.00 94.31 359 ALA A O 1
ATOM 2763 N N . GLU A 1 360 ? 10.022 3.374 -19.569 1.00 95.31 360 GLU A N 1
ATOM 2764 C CA . GLU A 1 360 ? 10.495 4.362 -18.590 1.00 95.31 360 GLU A CA 1
ATOM 2765 C C . GLU A 1 360 ? 9.398 5.061 -17.778 1.00 95.31 360 GLU A C 1
ATOM 2767 O O . GLU A 1 360 ? 9.661 5.527 -16.673 1.00 95.31 360 GLU A O 1
ATOM 2772 N N . ASN A 1 361 ? 8.161 5.107 -18.279 1.00 94.50 361 ASN A N 1
ATOM 2773 C CA . ASN A 1 361 ? 7.053 5.746 -17.569 1.00 94.50 361 ASN A CA 1
ATOM 2774 C C . ASN A 1 361 ? 6.420 4.817 -16.517 1.00 94.50 361 ASN A C 1
ATOM 2776 O O . ASN A 1 361 ? 5.758 5.288 -15.591 1.00 94.50 361 ASN A O 1
ATOM 2780 N N . TRP A 1 362 ? 6.595 3.496 -16.645 1.00 93.62 362 TRP A N 1
ATOM 2781 C CA . TRP A 1 362 ? 5.854 2.524 -15.834 1.00 93.62 362 TRP A CA 1
ATOM 2782 C C . TRP A 1 362 ? 6.251 2.526 -14.357 1.00 93.62 362 TRP A C 1
ATOM 2784 O O . TRP A 1 362 ? 5.403 2.250 -13.511 1.00 93.62 362 TRP A O 1
ATOM 2794 N N . HIS A 1 363 ? 7.480 2.946 -14.026 1.00 93.75 363 HIS A N 1
ATOM 2795 C CA . HIS A 1 363 ? 7.884 3.195 -12.634 1.00 93.75 363 HIS A CA 1
ATOM 2796 C C . HIS A 1 363 ? 6.923 4.158 -11.928 1.00 93.75 363 HIS A C 1
ATOM 2798 O O . HIS A 1 363 ? 6.530 3.905 -10.786 1.00 93.75 363 HIS A O 1
ATOM 2804 N N . SER A 1 364 ? 6.546 5.238 -12.619 1.00 91.62 364 SER A N 1
ATOM 2805 C CA . SER A 1 364 ? 5.645 6.263 -12.096 1.00 91.62 364 SER A CA 1
ATOM 2806 C C . SER A 1 364 ? 4.188 5.833 -12.173 1.00 91.62 364 SER A C 1
ATOM 2808 O O . SER A 1 364 ? 3.463 5.987 -11.194 1.00 91.62 364 SER A O 1
ATOM 2810 N N . ILE A 1 365 ? 3.761 5.234 -13.289 1.00 90.06 365 ILE A N 1
ATOM 2811 C CA . ILE A 1 365 ? 2.371 4.785 -13.479 1.00 90.06 365 ILE A CA 1
ATOM 2812 C C . ILE A 1 365 ? 1.961 3.781 -12.396 1.00 90.06 365 ILE A C 1
ATOM 2814 O O . ILE A 1 365 ? 0.881 3.914 -11.828 1.00 90.06 365 ILE A O 1
ATOM 2818 N N . LEU A 1 366 ? 2.822 2.819 -12.044 1.00 87.31 366 LEU A N 1
ATOM 2819 C CA . LEU A 1 366 ? 2.499 1.834 -11.004 1.00 87.31 366 LEU A CA 1
ATOM 2820 C C . LEU A 1 366 ? 2.359 2.443 -9.601 1.00 87.31 366 LEU A C 1
ATOM 2822 O O . LEU A 1 366 ? 1.648 1.893 -8.762 1.00 87.31 366 LEU A O 1
ATOM 2826 N N . ARG A 1 367 ? 3.023 3.573 -9.336 1.00 84.88 367 ARG A N 1
ATOM 2827 C CA . ARG A 1 367 ? 3.058 4.207 -8.007 1.00 84.88 367 ARG A CA 1
ATOM 2828 C C . ARG A 1 367 ? 2.097 5.384 -7.865 1.00 84.88 367 ARG A C 1
ATOM 2830 O O . ARG A 1 367 ? 1.651 5.661 -6.760 1.00 84.88 367 ARG A O 1
ATOM 2837 N N . ASN A 1 368 ? 1.759 6.044 -8.971 1.00 82.94 368 ASN A N 1
ATOM 2838 C CA . ASN A 1 368 ? 0.940 7.258 -8.995 1.00 82.94 368 ASN A CA 1
ATOM 2839 C C . ASN A 1 368 ? -0.365 7.103 -9.793 1.00 82.94 368 ASN A C 1
ATOM 2841 O O . ASN A 1 368 ? -1.196 8.011 -9.787 1.00 82.94 368 ASN A O 1
ATOM 2845 N N . GLY A 1 369 ? -0.541 5.985 -10.500 1.00 83.50 369 GLY A N 1
ATOM 2846 C CA . GLY A 1 369 ? -1.603 5.805 -11.483 1.00 83.50 369 GLY A CA 1
ATOM 2847 C C . GLY A 1 369 ? -1.338 6.549 -12.796 1.00 83.50 369 GLY A C 1
ATOM 2848 O O . GLY A 1 369 ? -0.352 7.273 -12.960 1.00 83.50 369 GLY A O 1
ATOM 2849 N N . LEU A 1 370 ? -2.247 6.366 -13.755 1.00 85.81 370 LEU A N 1
ATOM 2850 C CA . LEU A 1 370 ? -2.228 7.111 -15.012 1.00 85.81 370 LEU A CA 1
ATOM 2851 C C . LEU A 1 370 ? -2.605 8.575 -14.759 1.00 85.81 370 LEU A C 1
ATOM 2853 O O . LEU A 1 370 ? -3.655 8.870 -14.187 1.00 85.81 370 LEU A O 1
ATOM 2857 N N . LYS A 1 371 ? -1.752 9.496 -15.214 1.00 83.12 371 LYS A N 1
ATOM 2858 C CA . LYS A 1 371 ? -1.999 10.942 -15.155 1.00 83.12 371 LYS A CA 1
ATOM 2859 C C . LYS A 1 371 ? -2.502 11.428 -16.510 1.00 83.12 371 LYS A C 1
ATOM 2861 O O . LYS A 1 371 ? -1.934 11.077 -17.543 1.00 83.12 371 LYS A O 1
ATOM 2866 N N . ASN A 1 372 ? -3.521 12.288 -16.516 1.00 81.69 372 ASN A N 1
ATOM 2867 C CA . ASN A 1 372 ? -3.871 13.028 -17.724 1.00 81.69 372 ASN A CA 1
ATOM 2868 C C . ASN A 1 372 ? -2.787 14.085 -17.985 1.00 81.69 372 ASN A C 1
ATOM 2870 O O . ASN A 1 372 ? -2.742 15.117 -17.322 1.00 81.69 372 ASN A O 1
ATOM 2874 N N . ALA A 1 373 ? -1.898 13.794 -18.932 1.00 78.81 373 ALA A N 1
ATOM 2875 C CA . ALA A 1 373 ? -0.768 14.648 -19.284 1.00 78.81 373 ALA A CA 1
ATOM 2876 C C . ALA A 1 373 ? -1.064 15.608 -20.451 1.00 78.81 373 ALA A C 1
ATOM 2878 O O . ALA A 1 373 ? -0.134 16.249 -20.945 1.00 78.81 373 ALA A O 1
ATOM 2879 N N . SER A 1 374 ? -2.319 15.709 -20.904 1.00 77.75 374 SER A N 1
ATOM 2880 C CA . SER A 1 374 ? -2.700 16.565 -22.035 1.00 77.75 374 SER A CA 1
ATOM 2881 C C . SER A 1 374 ? -2.240 18.006 -21.807 1.00 77.75 374 SER A C 1
ATOM 2883 O O . SER A 1 374 ? -2.534 18.591 -20.767 1.00 77.75 374 SER A O 1
ATOM 2885 N N . ASN A 1 375 ? -1.522 18.576 -22.779 1.00 78.25 375 ASN A N 1
ATOM 2886 C CA . ASN A 1 375 ? -0.955 19.931 -22.712 1.00 78.25 375 ASN A CA 1
ATOM 2887 C C . ASN A 1 375 ? 0.072 20.154 -21.579 1.00 78.25 375 ASN A C 1
ATOM 2889 O O . ASN A 1 375 ? 0.294 21.287 -21.157 1.00 78.25 375 ASN A O 1
ATOM 2893 N N . THR A 1 376 ? 0.721 19.094 -21.084 1.00 79.94 376 THR A N 1
ATOM 2894 C CA . THR A 1 376 ? 1.788 19.190 -20.072 1.00 79.94 376 THR A CA 1
ATOM 2895 C C . THR A 1 376 ? 3.143 18.751 -20.631 1.00 79.94 376 THR A C 1
ATOM 2897 O O . THR A 1 376 ? 3.217 18.051 -21.638 1.00 79.94 376 THR A O 1
ATOM 2900 N N . LYS A 1 377 ? 4.233 19.073 -19.920 1.00 73.81 377 LYS A N 1
ATOM 2901 C CA . LYS A 1 377 ? 5.595 18.599 -20.246 1.00 73.81 377 LYS A CA 1
ATOM 2902 C C . LYS A 1 377 ? 5.756 17.070 -20.170 1.00 73.81 377 LYS A C 1
ATOM 2904 O O . LYS A 1 377 ? 6.753 16.548 -20.652 1.00 73.81 377 LYS A O 1
ATOM 2909 N N . MET A 1 378 ? 4.803 16.359 -19.555 1.00 68.00 378 MET A N 1
ATOM 2910 C CA . MET A 1 378 ? 4.787 14.890 -19.492 1.00 68.00 378 MET A CA 1
ATOM 2911 C C . MET A 1 378 ? 4.208 14.248 -20.762 1.00 68.00 378 MET A C 1
ATOM 2913 O O . MET A 1 378 ? 4.320 13.033 -20.931 1.00 68.00 378 MET A O 1
ATOM 2917 N N . MET A 1 379 ? 3.590 15.033 -21.653 1.00 72.88 379 MET A N 1
ATOM 2918 C CA . MET A 1 379 ? 3.065 14.532 -22.919 1.00 72.88 379 MET A CA 1
ATOM 2919 C C . MET A 1 379 ? 4.222 14.026 -23.786 1.00 72.88 379 MET A C 1
ATOM 2921 O O . MET A 1 379 ? 5.150 14.766 -24.103 1.00 72.88 379 MET A O 1
ATOM 2925 N N . THR A 1 380 ? 4.181 12.741 -24.131 1.00 64.56 380 THR A N 1
ATOM 2926 C CA . THR A 1 380 ? 5.152 12.134 -25.050 1.00 64.56 380 THR A CA 1
ATOM 2927 C C . THR A 1 380 ? 4.559 12.288 -26.451 1.00 64.56 380 THR A C 1
ATOM 2929 O O . THR A 1 380 ? 3.428 11.850 -26.659 1.00 64.56 380 THR A O 1
ATOM 2932 N N . THR A 1 381 ? 5.247 13.001 -27.346 1.00 55.41 381 THR A N 1
ATOM 2933 C CA . THR A 1 381 ? 4.821 13.230 -28.741 1.00 55.41 381 THR A CA 1
ATOM 2934 C C . THR A 1 381 ? 5.094 12.034 -29.625 1.00 55.41 381 THR A C 1
ATOM 2936 O O . THR A 1 381 ? 6.189 11.449 -29.445 1.00 55.41 381 THR A O 1
#

pLDDT: mean 78.87, std 18.16, range [23.42, 97.25]